Protein AF-R6G9A2-F1 (afdb_monomer)

Structure (mmCIF, N/CA/C/O backbone):
data_AF-R6G9A2-F1
#
_entry.id   AF-R6G9A2-F1
#
loop_
_atom_site.group_PDB
_atom_site.id
_atom_site.type_symbol
_atom_site.label_atom_id
_atom_site.label_alt_id
_atom_site.label_comp_id
_atom_site.label_asym_id
_atom_site.label_entity_id
_atom_site.label_seq_id
_atom_site.pdbx_PDB_ins_code
_atom_site.Cartn_x
_atom_site.Cartn_y
_atom_site.Cartn_z
_atom_site.occupancy
_atom_site.B_iso_or_equiv
_atom_site.auth_seq_id
_atom_site.auth_comp_id
_atom_site.auth_asym_id
_atom_site.auth_atom_id
_atom_site.pdbx_PDB_model_num
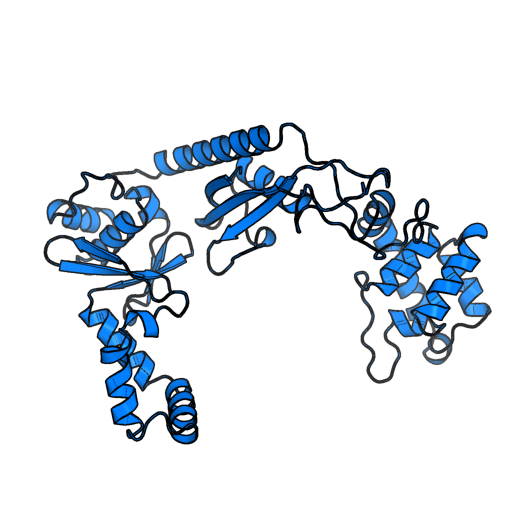ATOM 1 N N . MET A 1 1 ? -12.599 -18.468 -9.950 1.00 76.88 1 MET A N 1
ATOM 2 C CA . MET A 1 1 ? -11.744 -17.668 -9.055 1.00 76.88 1 MET A CA 1
ATOM 3 C C . MET A 1 1 ? -11.553 -16.360 -9.783 1.00 76.88 1 MET A C 1
ATOM 5 O O . MET A 1 1 ? -10.984 -16.392 -10.866 1.00 76.88 1 MET A O 1
ATOM 9 N N . TYR A 1 2 ? -12.174 -15.291 -9.295 1.00 92.31 2 TYR A N 1
ATOM 10 C CA . TYR A 1 2 ? -12.118 -13.984 -9.946 1.00 92.31 2 TYR A CA 1
ATOM 11 C C . TYR A 1 2 ? -10.803 -13.299 -9.569 1.00 92.31 2 TYR A C 1
ATOM 13 O O . TYR A 1 2 ? -10.439 -13.287 -8.389 1.00 92.31 2 TYR A O 1
ATOM 21 N N . LYS A 1 3 ? -10.102 -12.778 -10.575 1.00 95.94 3 LYS A N 1
ATOM 22 C CA . LYS A 1 3 ? -8.897 -11.960 -10.439 1.00 95.94 3 LYS A CA 1
ATOM 23 C C . LYS A 1 3 ? -8.962 -10.841 -11.468 1.00 95.94 3 LYS A C 1
ATOM 25 O O . LYS A 1 3 ? -9.241 -11.123 -12.632 1.00 95.94 3 LYS A O 1
ATOM 30 N N . ARG A 1 4 ? -8.675 -9.613 -11.051 1.00 96.94 4 ARG A N 1
ATOM 31 C CA . ARG A 1 4 ? -8.550 -8.458 -11.947 1.00 96.94 4 ARG A CA 1
ATOM 32 C C . ARG A 1 4 ? -7.370 -7.619 -11.488 1.00 96.94 4 ARG A C 1
ATOM 34 O O . ARG A 1 4 ? -7.177 -7.425 -10.291 1.00 96.94 4 ARG A O 1
ATOM 41 N N . THR A 1 5 ? -6.596 -7.139 -12.445 1.00 97.00 5 THR A N 1
ATOM 42 C CA . THR A 1 5 ? -5.452 -6.262 -12.207 1.00 97.00 5 THR A CA 1
ATOM 43 C C . THR A 1 5 ? -5.699 -4.963 -12.946 1.00 97.00 5 THR A C 1
ATOM 45 O O . THR A 1 5 ? -6.211 -4.990 -14.067 1.00 97.00 5 THR A O 1
ATOM 48 N N . VAL A 1 6 ? -5.335 -3.850 -12.320 1.00 97.25 6 VAL A N 1
ATOM 49 C CA . VAL A 1 6 ? -5.319 -2.527 -12.939 1.00 97.25 6 VAL A CA 1
ATOM 50 C C . VAL A 1 6 ? -3.974 -1.869 -12.670 1.00 97.25 6 VAL A C 1
ATOM 52 O O . VAL A 1 6 ? -3.397 -2.030 -11.593 1.00 97.25 6 VAL A O 1
ATOM 55 N N . ILE A 1 7 ? -3.464 -1.161 -13.670 1.00 94.25 7 ILE A N 1
ATOM 56 C CA . ILE A 1 7 ? -2.195 -0.440 -13.604 1.00 94.25 7 ILE A CA 1
ATOM 57 C C . ILE A 1 7 ? -2.498 1.029 -13.865 1.00 94.25 7 ILE A C 1
ATOM 59 O O . ILE A 1 7 ? -3.225 1.338 -14.807 1.00 94.25 7 ILE A O 1
ATOM 63 N N . PHE A 1 8 ? -1.965 1.926 -13.041 1.00 94.25 8 PHE A N 1
ATOM 64 C CA . PHE A 1 8 ? -2.162 3.363 -13.220 1.00 94.25 8 PHE A CA 1
ATOM 65 C C . PHE A 1 8 ? -1.012 4.191 -12.653 1.00 94.25 8 PHE A C 1
ATOM 67 O O . PHE A 1 8 ? -0.215 3.697 -11.854 1.00 94.25 8 PHE A O 1
ATOM 74 N N . ARG A 1 9 ? -0.949 5.463 -13.061 1.00 93.06 9 ARG A N 1
ATOM 75 C CA . ARG A 1 9 ? -0.041 6.470 -12.503 1.00 93.06 9 ARG A CA 1
ATOM 76 C C . ARG A 1 9 ? -0.814 7.410 -11.595 1.00 93.06 9 ARG A C 1
ATOM 78 O O . ARG A 1 9 ? -1.856 7.960 -11.979 1.00 93.06 9 ARG A O 1
ATOM 85 N N . ASP A 1 10 ? -0.312 7.576 -10.383 1.00 94.25 10 ASP A N 1
ATOM 86 C CA . ASP A 1 10 ? -0.888 8.503 -9.418 1.00 94.25 10 ASP A CA 1
ATOM 87 C C . ASP A 1 10 ? -0.443 9.955 -9.689 1.00 94.25 10 ASP A C 1
ATOM 89 O O . ASP A 1 10 ? 0.146 10.268 -10.726 1.00 94.25 10 ASP A O 1
ATOM 93 N N . THR A 1 11 ? -0.765 10.880 -8.785 1.00 94.31 11 THR A N 1
ATOM 94 C CA . THR A 1 11 ? -0.442 12.309 -8.958 1.00 94.31 11 THR A CA 1
ATOM 95 C C . THR A 1 11 ? 1.062 12.587 -8.904 1.00 94.31 11 THR A C 1
ATOM 97 O O . THR A 1 11 ? 1.514 13.592 -9.444 1.00 94.31 11 THR A O 1
ATOM 100 N N . THR A 1 12 ? 1.845 11.715 -8.264 1.00 90.31 12 THR A N 1
ATOM 101 C CA . THR A 1 12 ? 3.311 11.802 -8.222 1.00 90.31 12 THR A CA 1
ATOM 102 C C . THR A 1 12 ? 3.971 11.049 -9.374 1.00 90.31 12 THR A C 1
ATOM 104 O O . THR A 1 12 ? 5.188 10.896 -9.386 1.00 90.31 12 THR A O 1
ATOM 107 N N . HIS A 1 13 ? 3.175 10.607 -10.353 1.00 87.19 13 HIS A N 1
ATOM 108 C CA . HIS A 1 13 ? 3.594 9.766 -11.468 1.00 87.19 13 HIS A CA 1
ATOM 109 C C . HIS A 1 13 ? 4.166 8.413 -11.022 1.00 87.19 13 HIS A C 1
ATOM 111 O O . HIS A 1 13 ? 4.840 7.738 -11.796 1.00 87.19 13 HIS A O 1
ATOM 117 N N . THR A 1 14 ? 3.881 7.976 -9.793 1.00 89.75 14 THR A N 1
ATOM 118 C CA . THR A 1 14 ? 4.262 6.644 -9.331 1.00 89.75 14 THR A CA 1
ATOM 119 C C . THR A 1 14 ? 3.357 5.618 -9.995 1.00 89.75 14 THR A C 1
ATOM 121 O O . THR A 1 14 ? 2.131 5.766 -10.003 1.00 89.75 14 THR A O 1
ATOM 124 N N . ARG A 1 15 ? 3.955 4.571 -10.570 1.00 90.00 15 ARG A N 1
ATOM 125 C CA . ARG A 1 15 ? 3.211 3.461 -11.166 1.00 90.00 15 ARG A CA 1
ATOM 126 C C . ARG A 1 15 ? 2.752 2.515 -10.070 1.00 90.00 15 ARG A C 1
ATOM 128 O O . ARG A 1 15 ? 3.566 1.980 -9.325 1.00 90.00 15 ARG A O 1
ATOM 135 N N . TRP A 1 16 ? 1.455 2.246 -10.059 1.00 93.69 16 TRP A N 1
ATOM 136 C CA . TRP A 1 16 ? 0.824 1.298 -9.158 1.00 93.69 16 TRP A CA 1
ATOM 137 C C . TRP A 1 16 ? 0.236 0.134 -9.944 1.00 93.69 16 TRP A C 1
ATOM 139 O O . TRP A 1 16 ? -0.499 0.335 -10.910 1.00 93.69 16 TRP A O 1
ATOM 149 N N . VAL A 1 17 ? 0.536 -1.087 -9.508 1.00 94.44 17 VAL A N 1
ATOM 150 C CA . VAL A 1 17 ? -0.143 -2.316 -9.922 1.00 94.44 17 VAL A CA 1
ATOM 151 C C . VAL A 1 17 ? -1.058 -2.726 -8.783 1.00 94.44 17 VAL A C 1
ATOM 153 O O . VAL A 1 17 ? -0.578 -3.041 -7.699 1.00 94.44 17 VAL A O 1
ATOM 156 N N . VAL A 1 18 ? -2.370 -2.735 -9.007 1.00 96.50 18 VAL A N 1
ATOM 157 C CA . VAL A 1 18 ? -3.355 -3.147 -8.001 1.00 96.50 18 VAL A CA 1
ATOM 158 C C . VAL A 1 18 ? -4.052 -4.417 -8.461 1.00 96.50 18 VAL A C 1
ATOM 160 O O . VAL A 1 18 ? -4.597 -4.486 -9.561 1.00 96.50 18 VAL A O 1
ATOM 163 N N . ASN A 1 19 ? -4.040 -5.425 -7.597 1.00 96.25 19 ASN A N 1
ATOM 164 C CA . ASN A 1 19 ? -4.623 -6.737 -7.821 1.00 96.25 19 ASN A CA 1
ATOM 165 C C . ASN A 1 19 ? -5.834 -6.937 -6.910 1.00 96.25 19 ASN A C 1
ATOM 167 O O . ASN A 1 19 ? -5.726 -6.831 -5.688 1.00 96.25 19 ASN A O 1
ATOM 171 N N . PHE A 1 20 ? -6.962 -7.292 -7.516 1.00 95.56 20 PHE A N 1
ATOM 172 C CA . PHE A 1 20 ? -8.183 -7.729 -6.857 1.00 95.56 20 PHE A CA 1
ATOM 173 C C . PHE A 1 20 ? -8.318 -9.244 -6.985 1.00 95.56 20 PHE A C 1
ATOM 175 O O . PHE A 1 20 ? -8.172 -9.805 -8.073 1.00 95.56 20 PHE A O 1
ATOM 182 N N . GLU A 1 21 ? -8.662 -9.913 -5.890 1.00 94.44 21 GLU A N 1
ATOM 183 C CA . GLU A 1 21 ? -8.940 -11.345 -5.866 1.00 94.44 21 GLU A CA 1
ATOM 184 C C . GLU A 1 21 ? -10.167 -11.634 -4.998 1.00 94.44 21 GLU A C 1
ATOM 186 O O . GLU A 1 21 ? -10.218 -11.242 -3.832 1.00 94.44 21 GLU A O 1
ATOM 191 N N . LEU A 1 22 ? -11.138 -12.378 -5.540 1.00 91.94 22 LEU A N 1
ATOM 192 C CA . LEU A 1 22 ? -12.206 -12.967 -4.729 1.00 91.94 22 LEU A CA 1
ATOM 193 C C . LEU A 1 22 ? -11.827 -14.394 -4.345 1.00 91.94 22 LEU A C 1
ATOM 195 O O . LEU A 1 22 ? -11.817 -15.316 -5.174 1.00 91.94 22 LEU A O 1
ATOM 199 N N . ARG A 1 23 ? -11.529 -14.575 -3.060 1.00 88.06 23 ARG A N 1
ATOM 200 C CA . ARG A 1 23 ? -11.135 -15.860 -2.481 1.00 88.06 23 ARG A CA 1
ATOM 201 C C . ARG A 1 23 ? -12.352 -16.588 -1.956 1.00 88.06 23 ARG A C 1
ATOM 203 O O . ARG A 1 23 ? -13.251 -15.979 -1.393 1.0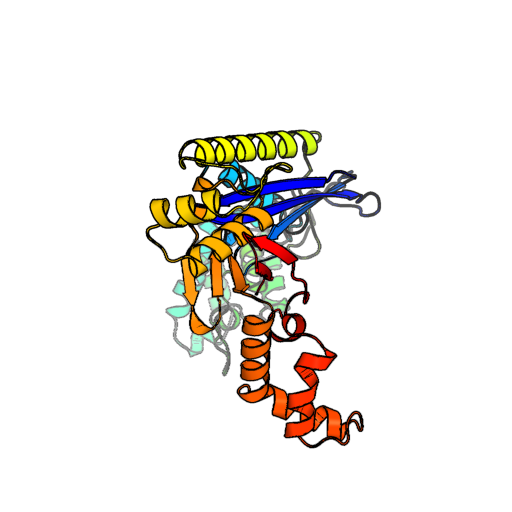0 88.06 23 ARG A O 1
ATOM 210 N N . ASN A 1 24 ? -12.391 -17.902 -2.147 1.00 84.56 24 ASN A N 1
ATOM 211 C CA . ASN A 1 24 ? -13.469 -18.721 -1.608 1.00 84.56 24 ASN A CA 1
ATOM 212 C C . ASN A 1 24 ? -13.364 -18.776 -0.076 1.00 84.56 24 ASN A C 1
ATOM 214 O O . ASN A 1 24 ? -12.348 -19.231 0.442 1.00 84.56 24 ASN A O 1
ATOM 218 N N . ASN A 1 25 ? -14.434 -18.379 0.612 1.00 80.19 25 ASN A N 1
ATOM 219 C CA . ASN A 1 25 ? -14.521 -18.366 2.068 1.00 80.19 25 ASN A CA 1
ATOM 220 C C . ASN A 1 25 ? -15.613 -19.293 2.629 1.00 80.19 25 ASN A C 1
ATOM 222 O O . ASN A 1 25 ? -16.040 -19.157 3.770 1.00 80.19 25 ASN A O 1
ATOM 226 N N . SER A 1 26 ? -16.054 -20.281 1.843 1.00 67.56 26 SER A N 1
ATOM 227 C CA . SER A 1 26 ? -17.184 -21.172 2.179 1.00 67.56 26 SER A CA 1
ATOM 228 C C . SER A 1 26 ? -17.043 -21.954 3.500 1.00 67.56 26 SER A C 1
ATOM 230 O O . SER A 1 26 ? -17.990 -22.624 3.904 1.00 67.56 26 SER A O 1
ATOM 232 N N . LEU A 1 27 ? -15.868 -21.944 4.138 1.00 66.94 27 LEU A N 1
ATOM 233 C CA . LEU A 1 27 ? -15.578 -22.686 5.368 1.00 66.94 27 LEU A CA 1
ATOM 234 C C . LEU A 1 27 ? -15.612 -21.817 6.635 1.00 66.94 27 LEU A C 1
ATOM 236 O O . LEU A 1 27 ? -15.633 -22.379 7.729 1.00 66.94 27 LEU A O 1
ATOM 240 N N . ASN A 1 28 ? -15.643 -20.486 6.514 1.00 74.31 28 ASN A N 1
ATOM 241 C CA . ASN A 1 28 ? -15.654 -19.584 7.661 1.00 74.31 28 ASN A CA 1
ATOM 242 C C . ASN A 1 28 ? -17.033 -18.952 7.840 1.00 74.31 28 ASN A C 1
ATOM 244 O O . ASN A 1 28 ? -17.543 -18.251 6.969 1.00 74.31 28 ASN A O 1
ATOM 248 N N . ILE A 1 29 ? -17.626 -19.170 9.013 1.00 79.62 29 ILE A N 1
ATOM 249 C CA . ILE A 1 29 ? -18.847 -18.470 9.408 1.00 79.62 29 ILE A CA 1
ATOM 250 C C . ILE A 1 29 ? -18.452 -17.050 9.812 1.00 79.62 29 ILE A C 1
ATOM 252 O O . ILE A 1 29 ? -17.914 -16.824 10.898 1.00 79.62 29 ILE A O 1
ATOM 256 N N . GLN A 1 30 ? -18.721 -16.090 8.935 1.00 86.88 30 GLN A N 1
ATOM 257 C CA . GLN A 1 30 ? -18.560 -14.672 9.231 1.00 86.88 30 GLN A CA 1
ATOM 258 C C . GLN A 1 30 ? -19.806 -14.130 9.936 1.00 86.88 30 GLN A C 1
ATOM 260 O O . GLN A 1 30 ? -20.915 -14.626 9.743 1.00 86.88 30 GLN A O 1
ATOM 265 N N . ARG A 1 31 ? -19.641 -13.088 10.754 1.00 91.00 31 ARG A N 1
ATOM 266 C CA . ARG A 1 31 ? -20.758 -12.373 11.388 1.00 91.00 31 ARG A CA 1
ATOM 267 C C . ARG A 1 31 ? -20.800 -10.928 10.930 1.00 91.00 31 ARG A C 1
ATOM 269 O O . ARG A 1 31 ? -19.771 -10.258 10.914 1.00 91.00 31 ARG A O 1
ATOM 276 N N . SER A 1 32 ? -22.001 -10.453 10.626 1.00 91.38 32 SER A N 1
ATOM 277 C CA . SER A 1 32 ? -22.254 -9.078 10.216 1.00 91.38 32 SER A CA 1
ATOM 278 C C . SER A 1 32 ? -21.903 -8.108 11.334 1.00 91.38 32 SER A C 1
ATOM 280 O O . SER A 1 32 ? -22.404 -8.235 12.454 1.00 91.38 32 SER A O 1
ATOM 282 N N . ARG A 1 33 ? -21.131 -7.067 11.031 1.00 92.75 33 ARG A N 1
ATOM 283 C CA . ARG A 1 33 ? -20.926 -5.961 11.975 1.00 92.75 33 ARG A CA 1
ATOM 284 C C . ARG A 1 33 ? -22.173 -5.102 12.184 1.00 92.75 33 ARG A C 1
ATOM 286 O O . ARG A 1 33 ? -22.313 -4.448 13.222 1.00 92.75 33 ARG A O 1
ATOM 293 N N . ALA A 1 34 ? -23.089 -5.111 11.217 1.00 92.25 34 ALA A N 1
ATOM 294 C CA . ALA A 1 34 ? -24.334 -4.359 11.273 1.00 92.25 34 ALA A CA 1
ATOM 295 C C . ALA A 1 34 ? -25.393 -5.091 12.104 1.00 92.25 34 ALA A C 1
ATOM 297 O O . ALA A 1 34 ? -26.042 -4.465 12.943 1.00 92.25 34 ALA A O 1
ATOM 298 N N . THR A 1 35 ? -25.552 -6.408 11.933 1.00 92.69 35 THR A N 1
ATOM 299 C CA . THR A 1 35 ? -26.668 -7.175 12.527 1.00 92.69 35 THR A CA 1
ATOM 300 C C . THR A 1 35 ? -26.254 -8.242 13.542 1.00 92.69 35 THR A C 1
ATOM 302 O O . THR A 1 35 ? -27.121 -8.729 14.264 1.00 92.69 35 THR A O 1
ATOM 305 N N . LEU A 1 36 ? -24.964 -8.596 13.623 1.00 92.44 36 LEU A N 1
ATOM 306 C CA . LEU A 1 36 ? -24.416 -9.762 14.342 1.00 92.44 36 LEU A CA 1
ATOM 307 C C . LEU A 1 36 ? -24.930 -11.126 13.852 1.00 92.44 36 LEU A C 1
ATOM 309 O O . LEU A 1 36 ? -24.598 -12.154 14.447 1.00 92.44 36 LEU A O 1
ATOM 313 N N . GLN A 1 37 ? -25.716 -11.151 12.774 1.00 92.00 37 GLN A N 1
ATOM 314 C CA . GLN A 1 37 ? -26.178 -12.384 12.144 1.00 92.00 37 GLN A CA 1
ATOM 315 C C . GLN A 1 37 ? -25.061 -13.011 11.311 1.00 92.00 37 GLN A C 1
ATOM 317 O O . GLN A 1 37 ? -24.127 -12.326 10.888 1.00 92.00 37 GLN A O 1
ATOM 322 N N . GLU A 1 38 ? -25.151 -14.321 11.100 1.00 90.12 38 GLU A N 1
ATOM 323 C CA . GLU A 1 38 ? -24.221 -15.038 10.232 1.00 90.12 38 GLU A CA 1
ATOM 324 C C . GLU A 1 38 ? -24.359 -14.540 8.792 1.00 90.12 38 GLU A C 1
ATOM 326 O O . GLU A 1 38 ? -25.465 -14.429 8.261 1.00 90.12 38 GLU A O 1
ATOM 331 N N . LEU A 1 39 ? -23.223 -14.237 8.173 1.00 85.75 39 LEU A N 1
ATOM 332 C CA . LEU A 1 39 ? -23.142 -13.904 6.763 1.00 85.75 39 LEU A CA 1
ATOM 333 C C . LEU A 1 39 ? -22.905 -15.177 5.968 1.00 85.75 39 LEU A C 1
ATOM 335 O O . LEU A 1 39 ? -22.034 -15.978 6.300 1.00 85.75 39 LEU A O 1
ATOM 339 N N . ASN A 1 40 ? -23.632 -15.320 4.865 1.00 75.00 40 ASN A N 1
ATOM 340 C CA . ASN A 1 40 ? -23.378 -16.367 3.882 1.00 75.00 40 ASN A CA 1
ATOM 341 C C . ASN A 1 40 ? -22.469 -15.840 2.759 1.00 75.00 40 ASN A C 1
ATOM 343 O O . ASN A 1 40 ? -22.758 -15.993 1.570 1.00 75.00 40 ASN A O 1
ATOM 347 N N . ASN A 1 41 ? -21.393 -15.152 3.146 1.00 74.00 41 ASN A N 1
ATOM 348 C CA . ASN A 1 41 ? -20.400 -14.651 2.210 1.00 74.00 41 ASN A CA 1
ATOM 349 C C . ASN A 1 41 ? -19.614 -15.844 1.662 1.00 74.00 41 ASN A C 1
ATOM 351 O O . ASN A 1 41 ? -18.744 -16.408 2.321 1.00 74.00 41 ASN A O 1
ATOM 355 N N . LYS A 1 42 ? -19.914 -16.232 0.423 1.00 77.44 42 LYS A N 1
ATOM 356 C CA . LYS A 1 42 ? -19.165 -17.288 -0.269 1.00 77.44 42 LYS A CA 1
ATOM 357 C C . LYS A 1 42 ? -17.724 -16.867 -0.575 1.00 77.44 42 LYS A C 1
ATOM 359 O O . LYS A 1 42 ? -16.863 -17.728 -0.769 1.00 77.44 42 LYS A O 1
ATOM 364 N N . TYR A 1 43 ? -17.472 -15.562 -0.629 1.00 85.56 43 TYR A N 1
ATOM 365 C CA . TYR A 1 43 ? -16.191 -14.995 -1.012 1.00 85.56 43 TYR A CA 1
ATOM 366 C C . TYR A 1 43 ? -15.708 -13.942 -0.016 1.00 85.56 43 TYR A C 1
ATOM 368 O O . TYR A 1 43 ? -16.503 -13.376 0.725 1.00 85.56 43 TYR A O 1
ATOM 376 N N . GLU A 1 44 ? -14.407 -13.680 -0.036 1.00 88.25 44 GLU A N 1
ATOM 377 C CA . GLU A 1 44 ? -13.753 -12.524 0.576 1.00 88.25 44 GLU A CA 1
ATOM 378 C C . GLU A 1 44 ? -13.008 -11.756 -0.516 1.00 88.25 44 GLU A C 1
ATOM 380 O O . GLU A 1 44 ? -12.384 -12.374 -1.385 1.00 88.25 44 GLU A O 1
ATOM 385 N N . LEU A 1 45 ? -13.071 -10.424 -0.474 1.00 90.75 45 LEU A N 1
ATOM 386 C CA . LEU A 1 45 ? -12.289 -9.571 -1.361 1.00 90.75 45 LEU A CA 1
ATOM 387 C C . LEU A 1 45 ? -10.916 -9.316 -0.747 1.00 90.75 45 LEU A C 1
ATOM 389 O O . LEU A 1 45 ? -10.813 -8.793 0.359 1.00 90.75 45 LEU A O 1
ATOM 393 N N . SER A 1 46 ? -9.875 -9.661 -1.495 1.00 91.38 46 SER A N 1
ATOM 394 C CA . SER A 1 46 ? -8.494 -9.308 -1.201 1.00 91.38 46 SER A CA 1
ATOM 395 C C . SER A 1 46 ? -8.020 -8.301 -2.239 1.00 91.38 46 SER A C 1
ATOM 397 O O . SER A 1 46 ? -8.171 -8.531 -3.440 1.00 91.38 46 SER A O 1
ATOM 399 N N . VAL A 1 47 ? -7.470 -7.184 -1.770 1.00 93.69 47 VAL A N 1
ATOM 400 C CA . VAL A 1 47 ? -6.857 -6.163 -2.621 1.00 93.69 47 VAL A CA 1
ATOM 401 C C . VAL A 1 47 ? -5.424 -5.972 -2.159 1.00 93.69 47 VAL A C 1
ATOM 403 O O . VAL A 1 47 ? -5.173 -5.830 -0.961 1.00 93.69 47 VAL A O 1
ATOM 406 N N . THR A 1 48 ? -4.484 -6.009 -3.091 1.00 93.88 48 THR A N 1
ATOM 407 C CA . THR A 1 48 ? -3.058 -5.772 -2.839 1.00 93.88 48 THR A CA 1
ATOM 408 C C . THR A 1 48 ? -2.511 -4.873 -3.924 1.00 93.88 48 THR A C 1
ATOM 410 O O . THR A 1 48 ? -2.943 -4.994 -5.069 1.00 93.88 48 THR A O 1
ATOM 413 N N . GLY A 1 49 ? -1.529 -4.046 -3.602 1.00 93.69 49 GLY A N 1
ATOM 414 C CA . GLY A 1 49 ? -0.846 -3.247 -4.603 1.00 93.69 49 GLY A CA 1
ATOM 415 C C . GLY A 1 49 ? 0.655 -3.243 -4.431 1.00 93.69 49 GLY A C 1
ATOM 416 O O . GLY A 1 49 ? 1.190 -3.718 -3.430 1.00 93.69 49 GLY A O 1
ATOM 417 N N . GLU A 1 50 ? 1.304 -2.721 -5.454 1.00 91.56 50 GLU A N 1
ATOM 418 C CA . GLU A 1 50 ? 2.745 -2.583 -5.553 1.00 91.56 50 GLU A CA 1
ATOM 419 C C . GLU A 1 50 ? 3.054 -1.339 -6.383 1.00 91.56 50 GLU A C 1
ATOM 421 O O . GLU A 1 50 ? 2.434 -1.125 -7.428 1.00 91.56 50 GLU A O 1
ATOM 426 N N . GLY A 1 51 ? 3.965 -0.504 -5.899 1.00 87.12 51 GLY A N 1
ATOM 427 C CA . GLY A 1 51 ? 4.373 0.721 -6.575 1.00 87.12 51 GLY A CA 1
ATOM 428 C C . GLY A 1 51 ? 5.409 1.495 -5.768 1.00 87.12 51 GLY A C 1
ATOM 429 O O . GLY A 1 51 ? 5.384 1.494 -4.533 1.00 87.12 51 GLY A O 1
ATOM 430 N N . GLY A 1 52 ? 6.348 2.129 -6.473 1.00 79.75 52 GLY A N 1
ATOM 431 C CA . GLY A 1 52 ? 7.536 2.719 -5.853 1.00 79.75 52 GLY A CA 1
ATOM 432 C C . GLY A 1 52 ? 8.287 1.688 -5.004 1.00 79.75 52 GLY A C 1
ATOM 433 O O . GLY A 1 52 ? 8.573 0.595 -5.479 1.00 79.75 52 GLY A O 1
ATOM 434 N N . CYS A 1 53 ? 8.533 2.008 -3.730 1.00 75.38 53 CYS A N 1
ATOM 435 C CA . CYS A 1 53 ? 9.147 1.100 -2.746 1.00 75.38 53 CYS A CA 1
ATOM 436 C C . CYS A 1 53 ? 8.121 0.446 -1.790 1.00 75.38 53 CYS A C 1
ATOM 438 O O . CYS A 1 53 ? 8.480 0.042 -0.685 1.00 75.38 53 CYS A O 1
ATOM 440 N N . SER A 1 54 ? 6.828 0.420 -2.139 1.00 83.88 54 SER A N 1
ATOM 441 C CA . SER A 1 54 ? 5.752 -0.090 -1.273 1.00 83.88 54 SER A CA 1
ATOM 442 C C . SER A 1 54 ? 5.019 -1.271 -1.902 1.00 83.88 54 SER A C 1
ATOM 444 O O . SER A 1 54 ? 4.709 -1.264 -3.091 1.00 83.88 54 SER A O 1
ATOM 446 N N . CYS A 1 55 ? 4.671 -2.269 -1.086 1.00 87.38 55 CYS A N 1
ATOM 447 C CA . CYS A 1 55 ? 3.927 -3.446 -1.529 1.00 87.38 55 CYS A CA 1
ATOM 448 C C . CYS A 1 55 ? 2.908 -3.933 -0.483 1.00 87.38 55 CYS A C 1
ATOM 450 O O . CYS A 1 55 ? 2.959 -3.590 0.701 1.00 87.38 55 CYS A O 1
ATOM 452 N N . GLY A 1 56 ? 1.946 -4.745 -0.923 1.00 88.56 56 GLY A N 1
ATOM 453 C CA . GLY A 1 56 ? 0.926 -5.339 -0.064 1.00 88.56 56 GLY A CA 1
ATOM 454 C C . GLY A 1 56 ? -0.247 -4.393 0.181 1.00 88.56 56 GLY A C 1
ATOM 455 O O . GLY A 1 56 ? -1.014 -4.115 -0.736 1.00 88.56 56 GLY A O 1
ATOM 456 N N . GLN A 1 57 ? -0.441 -3.952 1.426 1.00 87.00 57 GLN A N 1
ATOM 457 C CA . GLN A 1 57 ? -1.542 -3.060 1.820 1.00 87.00 57 GLN A CA 1
ATOM 458 C C . GLN A 1 57 ? -1.108 -1.589 1.796 1.00 87.00 57 GLN A C 1
ATOM 460 O O . GLN A 1 57 ? -1.133 -0.900 2.809 1.00 87.00 57 GLN A O 1
ATOM 465 N N . CYS A 1 58 ? -0.682 -1.118 0.630 1.00 90.62 58 CYS A N 1
ATOM 466 C CA . CYS A 1 58 ? -0.024 0.176 0.454 1.00 90.62 58 CYS A CA 1
ATOM 467 C C . CYS A 1 58 ? -0.960 1.312 -0.001 1.00 90.62 58 CYS A C 1
ATOM 469 O O . CYS A 1 58 ? -0.482 2.328 -0.494 1.00 90.62 58 CYS A O 1
ATOM 471 N N . TYR A 1 59 ? -2.281 1.161 0.144 1.00 91.25 59 TYR A N 1
ATOM 472 C CA . TYR A 1 59 ? -3.262 2.126 -0.375 1.00 91.25 59 TYR A CA 1
ATOM 473 C C . TYR A 1 59 ? -3.107 3.544 0.209 1.00 91.25 59 TYR A C 1
ATOM 475 O O . TYR A 1 59 ? -3.450 4.514 -0.458 1.00 91.25 59 TYR A O 1
ATOM 483 N N . GLU A 1 60 ? -2.556 3.677 1.421 1.00 91.81 60 GLU A N 1
ATOM 484 C CA . GLU A 1 60 ? -2.291 4.969 2.077 1.00 91.81 60 GLU A CA 1
ATOM 485 C C . GLU A 1 60 ? -1.180 5.786 1.395 1.00 91.81 60 GLU A C 1
ATOM 487 O O . GLU A 1 60 ? -1.112 7.001 1.581 1.00 91.81 60 GLU A O 1
ATOM 492 N N . TYR A 1 61 ? -0.325 5.139 0.596 1.00 92.19 61 TYR A N 1
ATOM 493 C CA . TYR A 1 61 ? 0.775 5.783 -0.130 1.00 92.19 61 TYR A CA 1
ATOM 494 C C . TYR A 1 61 ? 0.381 6.249 -1.535 1.00 92.19 61 TYR A C 1
ATOM 496 O O . TYR A 1 61 ? 1.168 6.918 -2.197 1.00 92.19 61 TYR A O 1
ATOM 504 N N . ILE A 1 62 ? -0.827 5.912 -1.995 1.00 94.50 62 ILE A N 1
ATOM 505 C CA . ILE A 1 62 ? -1.303 6.248 -3.337 1.00 94.50 62 ILE A CA 1
ATOM 506 C C . ILE A 1 62 ? -1.937 7.641 -3.313 1.00 94.50 62 ILE A C 1
ATOM 508 O O . ILE A 1 62 ? -2.915 7.871 -2.600 1.00 94.50 62 ILE A O 1
ATOM 512 N N . ALA A 1 63 ? -1.430 8.563 -4.135 1.00 95.19 63 ALA A N 1
ATOM 513 C CA . ALA A 1 63 ? -1.987 9.911 -4.274 1.00 95.19 63 ALA A CA 1
ATOM 514 C C . ALA A 1 63 ? -2.950 9.999 -5.481 1.00 95.19 63 ALA A C 1
ATOM 516 O O . ALA A 1 63 ? -2.504 10.313 -6.590 1.00 95.19 63 ALA A O 1
ATOM 517 N N . PRO A 1 64 ? -4.270 9.759 -5.325 1.00 96.75 64 PRO A N 1
ATOM 518 C CA . PRO A 1 64 ? -5.172 9.564 -6.461 1.00 96.75 64 PRO A CA 1
ATOM 519 C C . PRO A 1 64 ? -5.255 10.810 -7.352 1.00 96.75 64 PRO A C 1
ATOM 521 O O . PRO A 1 64 ? -5.615 11.896 -6.898 1.00 96.75 64 PRO A O 1
ATOM 524 N N . ARG A 1 65 ? -4.966 10.624 -8.640 1.00 95.88 65 ARG A N 1
ATOM 525 C CA . ARG A 1 65 ? -5.028 11.631 -9.706 1.00 95.88 65 ARG A CA 1
ATOM 526 C C . ARG A 1 65 ? -6.437 11.789 -10.272 1.00 95.88 65 ARG A C 1
ATOM 528 O O . ARG A 1 65 ? -6.824 12.883 -10.678 1.00 95.88 65 ARG A O 1
ATOM 535 N N . THR A 1 66 ? -7.206 10.703 -10.314 1.00 97.44 66 THR A N 1
ATOM 536 C CA . THR A 1 66 ? -8.481 10.631 -11.041 1.00 97.44 66 THR A CA 1
ATOM 537 C C . THR A 1 66 ? -9.646 10.168 -10.156 1.00 97.44 66 THR A C 1
ATOM 539 O O . THR A 1 66 ? -9.429 9.582 -9.088 1.00 97.44 66 THR A O 1
ATOM 542 N N . PRO A 1 67 ? -10.907 10.407 -10.572 1.00 97.56 67 PRO A N 1
ATOM 543 C CA . PRO A 1 67 ? -12.077 9.859 -9.889 1.00 97.56 67 PRO A CA 1
ATOM 544 C C . PRO A 1 67 ? -12.053 8.331 -9.775 1.00 97.56 67 PRO A C 1
ATOM 546 O O . PRO A 1 67 ? -12.381 7.820 -8.704 1.00 97.56 67 PRO A O 1
ATOM 549 N N . GLY A 1 68 ? -11.627 7.617 -10.827 1.00 97.94 68 GLY A N 1
ATOM 550 C CA . GLY A 1 68 ? -11.476 6.162 -10.790 1.00 97.94 68 GLY A CA 1
ATOM 551 C C . GLY A 1 68 ? -10.493 5.717 -9.708 1.00 97.94 68 GLY A C 1
ATOM 552 O O . GLY A 1 68 ? -10.834 4.901 -8.855 1.00 97.94 68 GLY A O 1
ATOM 553 N N . GLN A 1 69 ? -9.308 6.326 -9.647 1.00 97.88 69 GLN A N 1
ATOM 554 C CA . GLN A 1 69 ? -8.317 6.010 -8.612 1.00 97.88 69 GLN A CA 1
ATOM 555 C C . GLN A 1 69 ? -8.842 6.292 -7.198 1.00 97.88 69 GLN A C 1
ATOM 557 O O . GLN A 1 69 ? -8.652 5.483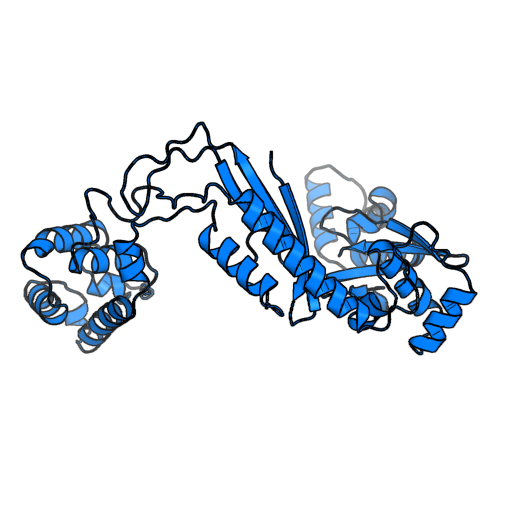 -6.294 1.00 97.88 69 GLN A O 1
ATOM 562 N N . LYS A 1 70 ? -9.564 7.400 -6.992 1.00 97.62 70 LYS A N 1
ATOM 563 C CA . LYS A 1 70 ? -10.184 7.692 -5.692 1.00 97.62 70 LYS A CA 1
ATOM 564 C C . LYS A 1 70 ? -11.210 6.625 -5.293 1.00 97.62 70 LYS A C 1
ATOM 566 O O . LYS A 1 70 ? -11.186 6.151 -4.161 1.00 97.62 70 LYS A O 1
ATOM 571 N N . GLN A 1 71 ? -12.069 6.214 -6.225 1.00 97.31 71 GLN A N 1
ATOM 572 C CA . GLN A 1 71 ? -13.052 5.156 -5.987 1.00 97.31 71 GLN A CA 1
ATOM 573 C C . GLN A 1 71 ? -12.383 3.808 -5.675 1.00 97.31 71 GLN A C 1
ATOM 575 O O . GLN A 1 71 ? -12.878 3.059 -4.831 1.00 97.31 71 GLN A O 1
ATOM 580 N N . LEU A 1 72 ? -11.247 3.507 -6.310 1.00 97.19 72 LEU A N 1
ATOM 581 C CA . LEU A 1 72 ? -10.438 2.332 -5.991 1.00 97.19 72 LEU A CA 1
ATOM 582 C C . LEU A 1 72 ? -9.964 2.351 -4.539 1.00 97.19 72 LEU A C 1
ATOM 584 O O . LEU A 1 72 ? -10.117 1.347 -3.843 1.00 97.19 72 LEU A O 1
ATOM 588 N N . LEU A 1 73 ? -9.439 3.483 -4.066 1.00 96.31 73 LEU A N 1
ATOM 589 C CA . LEU A 1 73 ? -8.977 3.618 -2.683 1.00 96.31 73 LEU A CA 1
ATOM 590 C C . LEU A 1 73 ? -10.134 3.520 -1.683 1.00 96.31 73 LEU A C 1
ATOM 592 O O . LEU A 1 73 ? -9.974 2.883 -0.646 1.00 96.31 73 LEU A O 1
ATOM 596 N N . ASP A 1 74 ? -11.312 4.056 -2.014 1.00 93.81 74 ASP A N 1
ATOM 597 C CA . ASP A 1 74 ? -12.512 3.923 -1.179 1.00 93.81 74 ASP A CA 1
ATOM 598 C C . ASP A 1 74 ? -12.944 2.448 -1.035 1.00 93.81 74 ASP A C 1
ATOM 600 O O . ASP A 1 74 ? -13.263 1.993 0.069 1.00 93.81 74 ASP A O 1
ATOM 604 N N . ILE A 1 75 ? -12.925 1.675 -2.132 1.00 93.19 75 ILE A N 1
ATOM 605 C CA . ILE A 1 75 ? -13.202 0.226 -2.112 1.00 93.19 75 ILE A CA 1
ATOM 606 C C . ILE A 1 75 ? -12.137 -0.514 -1.304 1.00 93.19 75 ILE A C 1
ATOM 608 O O . ILE A 1 75 ? -12.479 -1.347 -0.462 1.00 93.19 75 ILE A O 1
ATOM 612 N N . TRP A 1 76 ? -10.859 -0.221 -1.544 1.00 93.56 76 TRP A N 1
ATOM 613 C CA . TRP A 1 76 ? -9.759 -0.891 -0.859 1.00 93.56 76 TRP A CA 1
ATOM 614 C C . TRP A 1 76 ? -9.805 -0.622 0.644 1.00 93.56 76 TRP A C 1
ATOM 616 O O . TRP A 1 76 ? -9.801 -1.571 1.420 1.00 93.56 76 TRP A O 1
ATOM 626 N N . HIS A 1 77 ? -9.962 0.634 1.063 1.00 89.69 77 HIS A N 1
ATOM 627 C CA . HIS A 1 77 ? -10.114 1.003 2.468 1.00 89.69 77 HIS A CA 1
ATOM 628 C C . HIS A 1 77 ? -11.317 0.299 3.113 1.00 89.69 77 HIS A C 1
ATOM 630 O O . HIS A 1 77 ? -11.201 -0.253 4.205 1.00 89.69 77 HIS A O 1
ATOM 636 N N . LYS A 1 78 ? -12.466 0.252 2.423 1.00 87.38 78 LYS A N 1
ATOM 637 C CA . LYS A 1 78 ? -13.671 -0.413 2.939 1.00 87.38 78 LYS A CA 1
ATOM 638 C C . LYS A 1 78 ? -13.463 -1.909 3.185 1.00 87.38 78 LYS A C 1
ATOM 640 O O . LYS A 1 78 ? -13.927 -2.420 4.196 1.00 87.38 78 LYS A O 1
ATOM 645 N N . TYR A 1 79 ? -12.799 -2.605 2.265 1.00 86.88 79 TYR A N 1
ATOM 646 C CA . TYR A 1 79 ? -12.601 -4.058 2.341 1.00 86.88 79 TYR A CA 1
ATOM 647 C C . TYR A 1 79 ? -11.191 -4.452 2.801 1.00 86.88 79 TYR A C 1
ATOM 649 O O . TYR A 1 79 ? -10.784 -5.607 2.650 1.00 86.88 79 TYR A O 1
ATOM 657 N N . HIS A 1 80 ? -10.450 -3.510 3.382 1.00 83.19 80 HIS A N 1
ATOM 658 C CA . HIS A 1 80 ? -9.114 -3.730 3.914 1.00 83.19 80 HIS A CA 1
ATOM 659 C C . HIS A 1 80 ? -9.121 -4.869 4.950 1.00 83.19 80 HIS A C 1
ATOM 661 O O . HIS A 1 80 ? -10.117 -5.096 5.640 1.00 83.19 80 HIS A O 1
ATOM 667 N N . LEU A 1 81 ? -8.023 -5.633 5.014 1.00 80.62 81 LEU A N 1
ATOM 668 C CA . LEU A 1 81 ? -7.906 -6.843 5.845 1.00 80.62 81 LEU A CA 1
ATOM 669 C C . LEU A 1 81 ? -9.067 -7.834 5.644 1.00 80.62 81 LEU A C 1
ATOM 671 O O . LEU A 1 81 ? -9.615 -8.356 6.608 1.00 80.62 81 LEU A O 1
ATOM 675 N N . ASN A 1 82 ? -9.450 -8.090 4.389 1.00 81.88 82 ASN A N 1
ATOM 676 C CA . ASN A 1 82 ? -10.560 -8.982 4.028 1.00 81.88 82 ASN A CA 1
ATOM 677 C C . ASN A 1 82 ? -11.884 -8.577 4.691 1.00 81.88 82 ASN A C 1
ATOM 679 O O . ASN A 1 82 ? -12.684 -9.435 5.073 1.00 81.88 82 ASN A O 1
ATOM 683 N N . ASN A 1 83 ? -12.115 -7.266 4.810 1.00 82.25 83 ASN A N 1
ATOM 684 C CA . ASN A 1 83 ? -13.340 -6.693 5.355 1.00 82.25 83 ASN A CA 1
ATOM 685 C C . ASN A 1 83 ? -13.570 -7.012 6.846 1.00 82.25 83 ASN A C 1
ATOM 687 O O . ASN A 1 83 ? -14.710 -7.154 7.288 1.00 82.25 83 ASN A O 1
ATOM 691 N N . MET A 1 84 ? -12.493 -7.177 7.615 1.00 87.88 84 MET A N 1
ATOM 692 C CA . MET A 1 84 ? -12.549 -7.493 9.042 1.00 87.88 84 MET A CA 1
ATOM 693 C C . MET A 1 84 ? -12.572 -6.214 9.892 1.00 87.88 84 MET A C 1
ATOM 695 O O . MET A 1 84 ? -11.754 -5.318 9.711 1.00 87.88 84 MET A O 1
ATOM 699 N N . SER A 1 85 ? -13.457 -6.158 10.889 1.00 90.62 85 SER A N 1
ATOM 700 C CA . SER A 1 85 ? -13.470 -5.129 11.936 1.00 90.62 85 SER A CA 1
ATOM 701 C C . SER A 1 85 ? -13.540 -5.752 13.330 1.00 90.62 85 SER A C 1
ATOM 703 O O . SER A 1 85 ? -14.191 -6.775 13.559 1.00 90.62 85 SER A O 1
ATOM 705 N N . ALA A 1 86 ? -12.867 -5.110 14.285 1.00 93.38 86 ALA A N 1
ATOM 706 C CA . ALA A 1 86 ? -12.915 -5.473 15.697 1.00 93.38 86 ALA A CA 1
ATOM 707 C C . ALA A 1 86 ? -14.252 -5.090 16.365 1.00 93.38 86 ALA A C 1
ATOM 709 O O . ALA A 1 86 ? -14.556 -5.597 17.452 1.00 93.38 86 ALA A O 1
ATOM 710 N N . GLY A 1 87 ? -15.039 -4.207 15.739 1.00 95.25 87 GLY A N 1
ATOM 711 C CA . GLY A 1 87 ? -16.226 -3.581 16.310 1.00 95.25 87 GLY A CA 1
ATOM 712 C C . GLY A 1 87 ? -17.477 -3.664 15.437 1.00 95.25 87 GLY A C 1
ATOM 713 O O . GLY A 1 87 ? -17.456 -3.893 14.229 1.00 95.25 87 GLY A O 1
ATOM 714 N N . THR A 1 88 ? -18.624 -3.478 16.082 1.00 96.38 88 THR A N 1
ATOM 715 C CA . THR A 1 88 ? -19.902 -3.239 15.398 1.00 96.38 88 THR A CA 1
ATOM 716 C C . THR A 1 88 ? -19.899 -1.867 14.725 1.00 96.38 88 THR A C 1
ATOM 718 O O . THR A 1 88 ? -19.057 -1.021 15.021 1.00 96.38 88 THR A O 1
ATOM 721 N N . VAL A 1 89 ? -20.866 -1.610 13.838 1.00 94.81 89 VAL A N 1
ATOM 722 C CA . VAL A 1 89 ? -21.034 -0.276 13.220 1.00 94.81 89 VAL A CA 1
ATOM 723 C C . VAL A 1 89 ? -21.134 0.820 14.288 1.00 94.81 89 VAL A C 1
ATOM 725 O O . VAL A 1 89 ? -20.373 1.772 14.250 1.00 94.81 89 VAL A O 1
ATOM 728 N N . LYS A 1 90 ? -21.965 0.631 15.321 1.00 96.25 90 LYS A N 1
ATOM 729 C CA . LYS A 1 90 ? -22.139 1.627 16.394 1.00 96.25 90 LYS A CA 1
ATOM 730 C C . LYS A 1 90 ? -20.871 1.897 17.206 1.00 96.25 90 LYS A C 1
ATOM 732 O O . LYS A 1 90 ? -20.667 3.018 17.660 1.00 96.25 90 LYS A O 1
ATOM 737 N N . GLN A 1 91 ? -20.068 0.862 17.451 1.00 97.44 91 GLN A N 1
ATOM 738 C CA . GLN A 1 91 ? -18.814 1.003 18.192 1.00 97.44 91 GLN A CA 1
ATOM 739 C C . GLN A 1 91 ? -17.811 1.827 17.384 1.00 97.44 91 GLN A C 1
ATOM 741 O O . GLN A 1 91 ? -17.265 2.793 17.910 1.00 97.44 91 GLN A O 1
ATOM 746 N N . ASP A 1 92 ? -17.621 1.488 16.109 1.00 94.88 92 ASP A N 1
ATOM 747 C CA . ASP A 1 92 ? -16.687 2.206 15.240 1.00 94.88 92 ASP A CA 1
ATOM 748 C C . ASP A 1 92 ? -17.187 3.620 14.916 1.00 94.88 92 ASP A C 1
ATOM 750 O O . ASP A 1 92 ? -16.381 4.543 14.890 1.00 94.88 92 ASP A O 1
ATOM 754 N N . ASP A 1 93 ? -18.499 3.830 14.748 1.00 96.19 93 ASP A N 1
ATOM 755 C CA . ASP A 1 93 ? -19.091 5.164 14.573 1.00 96.19 93 ASP A CA 1
ATOM 756 C C . ASP A 1 93 ? -18.713 6.083 15.740 1.00 96.19 93 ASP A C 1
ATOM 758 O O . ASP A 1 93 ? -18.280 7.215 15.524 1.00 96.19 93 ASP A O 1
ATOM 762 N N . TYR A 1 94 ? -18.819 5.589 16.980 1.00 97.50 94 TYR A N 1
ATOM 763 C CA . TYR A 1 94 ? -18.379 6.337 18.154 1.00 97.50 94 TYR A CA 1
ATOM 764 C C . TYR A 1 94 ? -16.862 6.555 18.142 1.00 97.50 94 TYR A C 1
ATOM 766 O O . TYR A 1 94 ? -16.423 7.698 18.254 1.00 97.50 94 TYR A O 1
ATOM 774 N N . LEU A 1 95 ? -16.055 5.506 17.954 1.00 97.00 95 LEU A N 1
ATOM 775 C CA . LEU A 1 95 ? -14.589 5.607 17.977 1.00 97.00 95 LEU A CA 1
ATOM 776 C C . LEU A 1 95 ? -14.009 6.490 16.856 1.00 97.00 95 LEU A C 1
ATOM 778 O O . LEU A 1 95 ? -12.929 7.051 17.018 1.00 97.00 95 LEU A O 1
ATOM 782 N N . ASN A 1 96 ? -14.723 6.662 15.744 1.00 94.94 96 ASN A N 1
ATOM 783 C CA . ASN A 1 96 ? -14.329 7.553 14.650 1.00 94.94 96 ASN A CA 1
ATOM 784 C C . ASN A 1 96 ? -14.921 8.967 14.783 1.00 94.94 96 ASN A C 1
ATOM 786 O O . ASN A 1 96 ? -14.570 9.866 14.016 1.00 94.94 96 ASN A O 1
ATOM 790 N N . SER A 1 97 ? -15.813 9.188 15.750 1.00 97.00 97 SER A N 1
ATOM 791 C CA . SER A 1 97 ? -16.506 10.460 15.928 1.00 97.00 97 SER A CA 1
ATOM 792 C C . SER A 1 97 ? -15.641 11.535 16.592 1.00 97.00 97 SER A C 1
ATOM 794 O O . SER A 1 97 ? -14.702 11.275 17.350 1.00 97.00 97 SER A O 1
ATOM 796 N N . GLN A 1 98 ? -16.037 12.792 16.384 1.00 97.44 98 GLN A N 1
ATOM 797 C CA . GLN A 1 98 ? -15.508 13.911 17.162 1.00 97.44 98 GLN A CA 1
ATOM 798 C C . GLN A 1 98 ? -15.909 13.823 18.646 1.00 97.44 98 GLN A C 1
ATOM 800 O O . GLN A 1 98 ? -15.199 14.352 19.498 1.00 97.44 98 GLN A O 1
ATOM 805 N N . GLU A 1 99 ? -17.022 13.157 18.966 1.00 96.38 99 GLU A N 1
ATOM 806 C CA . GLU A 1 99 ? -17.481 12.952 20.342 1.00 96.38 99 GLU A CA 1
ATOM 807 C C . GLU A 1 99 ? -16.457 12.151 21.149 1.00 96.38 99 GLU A C 1
ATOM 809 O O . GLU A 1 99 ? -16.022 12.617 22.198 1.00 96.38 99 GLU A O 1
ATOM 814 N N . TYR A 1 100 ? -15.960 11.036 20.611 1.00 97.50 100 TYR A N 1
ATOM 815 C CA . TYR A 1 100 ? -14.917 10.248 21.267 1.00 97.50 100 TYR A CA 1
ATOM 816 C C . TYR A 1 100 ? -13.626 11.043 21.503 1.00 97.50 100 TYR A C 1
ATOM 818 O O . TYR A 1 100 ? -13.058 11.012 22.598 1.00 97.50 100 TYR A O 1
ATOM 826 N N . ARG A 1 101 ? -13.191 11.829 20.508 1.00 97.06 101 ARG A N 1
ATOM 827 C CA . ARG A 1 101 ? -12.035 12.731 20.658 1.00 97.06 101 ARG A CA 1
ATOM 828 C C . ARG A 1 101 ? -12.259 13.745 21.777 1.00 97.06 101 ARG A C 1
ATOM 830 O O . ARG A 1 101 ? -11.352 14.001 22.568 1.00 97.06 101 ARG A O 1
ATOM 837 N N . ASN A 1 102 ? -13.463 14.304 21.863 1.00 96.75 102 ASN A N 1
ATOM 838 C CA . ASN A 1 102 ? -13.823 15.260 22.903 1.00 96.75 102 ASN A CA 1
ATOM 839 C C . ASN A 1 102 ? -13.870 14.604 24.288 1.00 96.75 102 ASN A C 1
ATOM 841 O O . ASN A 1 102 ? -13.378 15.205 25.238 1.00 96.75 102 ASN A O 1
ATOM 845 N N . ASP A 1 103 ? -14.410 13.391 24.413 1.00 96.44 103 ASP A N 1
ATOM 846 C CA . ASP A 1 103 ? -14.458 12.654 25.679 1.00 96.44 103 ASP A CA 1
ATOM 847 C C . ASP A 1 103 ? -13.057 12.326 26.198 1.00 96.44 103 ASP A C 1
ATOM 849 O O . ASP A 1 103 ? -12.759 12.558 27.374 1.00 96.44 103 ASP A O 1
ATOM 853 N N . TYR A 1 104 ? -12.179 11.845 25.311 1.00 97.06 104 TYR A N 1
ATOM 854 C CA . TYR A 1 104 ? -10.778 11.584 25.630 1.00 97.06 104 TYR A CA 1
ATOM 855 C C . TYR A 1 104 ? -10.067 12.858 26.101 1.00 97.06 104 TYR A C 1
ATOM 857 O O . TYR A 1 104 ? -9.503 12.882 27.197 1.00 97.06 104 TYR A O 1
ATOM 865 N N . ASN A 1 105 ? -10.158 13.944 25.328 1.00 96.19 105 ASN A N 1
ATOM 866 C CA . ASN A 1 105 ? -9.534 15.219 25.690 1.00 96.19 105 ASN A CA 1
ATOM 867 C C . ASN A 1 105 ? -10.093 15.761 27.008 1.00 96.19 105 ASN A C 1
ATOM 869 O O . ASN A 1 105 ? -9.336 16.182 27.875 1.00 96.19 105 ASN A O 1
ATOM 873 N N . LYS A 1 106 ? -11.409 15.665 27.215 1.00 95.56 106 LYS A N 1
ATOM 874 C CA . LYS A 1 106 ? -12.062 16.090 28.453 1.00 95.56 106 LYS A CA 1
ATOM 875 C C . LYS A 1 106 ? -11.560 15.309 29.663 1.00 95.56 106 LYS A C 1
ATOM 877 O O . LYS A 1 106 ? -11.383 15.909 30.718 1.00 95.56 106 LYS A O 1
ATOM 882 N N . PHE A 1 107 ? -11.323 14.002 29.535 1.00 95.81 107 PHE A N 1
ATOM 883 C CA . PHE A 1 107 ? -10.703 13.208 30.597 1.00 95.81 107 PHE A CA 1
ATOM 884 C C . PHE A 1 107 ? -9.282 13.696 30.904 1.00 95.81 107 PHE A C 1
ATOM 886 O O . PHE A 1 107 ? -8.938 13.910 32.069 1.00 95.81 107 PHE A O 1
ATOM 893 N N . VAL A 1 108 ? -8.466 13.880 29.864 1.00 94.94 108 VAL A N 1
ATOM 894 C CA . VAL A 1 108 ? -7.069 14.309 29.995 1.00 94.94 108 VAL A CA 1
ATOM 895 C C . VAL A 1 108 ? -6.984 15.693 30.642 1.00 94.94 108 VAL A C 1
ATOM 897 O O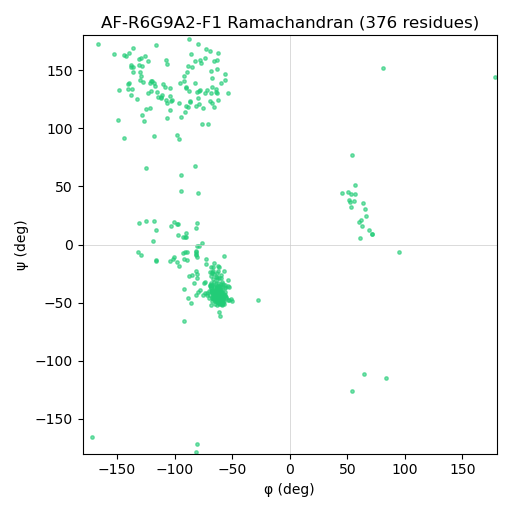 . VAL A 1 108 ? -6.310 15.846 31.663 1.00 94.94 108 VAL A O 1
ATOM 900 N N . ASP A 1 109 ? -7.724 16.669 30.115 1.00 94.50 109 ASP A N 1
ATOM 901 C CA . ASP A 1 109 ? -7.760 18.051 30.600 1.00 94.50 109 ASP A CA 1
ATOM 902 C C . ASP A 1 109 ? -8.256 18.135 32.045 1.00 94.50 109 ASP A C 1
ATOM 904 O O . ASP A 1 109 ? -7.697 18.873 32.862 1.00 94.50 109 ASP A O 1
ATOM 908 N N . LEU A 1 110 ? -9.277 17.339 32.382 1.00 94.31 110 LEU A N 1
ATOM 909 C CA . LEU A 1 110 ? -9.824 17.269 33.731 1.00 94.31 110 LEU A CA 1
ATOM 910 C C . LEU A 1 110 ? -8.754 16.858 34.739 1.00 94.31 110 LEU A C 1
ATOM 912 O O . LEU A 1 110 ? -8.598 17.523 35.760 1.00 94.31 110 LEU A O 1
ATOM 916 N N . PHE A 1 111 ? -8.023 15.773 34.471 1.00 93.94 111 PHE A N 1
ATOM 917 C CA . PHE A 1 111 ? -7.107 15.211 35.459 1.00 93.94 111 PHE A CA 1
ATOM 918 C C . PHE A 1 111 ? -5.711 15.832 35.438 1.00 93.94 111 PHE A C 1
ATOM 920 O O . PHE A 1 111 ? -5.085 15.894 36.496 1.00 93.94 111 PHE A O 1
ATOM 927 N N . ILE A 1 112 ? -5.233 16.365 34.307 1.00 91.44 112 ILE A N 1
ATOM 928 C CA . ILE A 1 112 ? -3.956 17.102 34.239 1.00 91.44 112 ILE A CA 1
ATOM 929 C C . ILE A 1 112 ? -3.950 18.325 35.162 1.00 91.44 112 ILE A C 1
ATOM 931 O O . ILE A 1 112 ? -2.904 18.641 35.732 1.00 91.44 112 ILE A O 1
ATOM 935 N N . GLY A 1 113 ? -5.099 18.984 35.341 1.00 86.62 113 GLY A N 1
ATOM 936 C CA . GLY A 1 113 ? -5.227 20.153 36.212 1.00 86.62 113 GLY A CA 1
ATOM 937 C C . GLY A 1 113 ? -5.018 19.868 37.705 1.00 86.62 113 GLY A C 1
ATOM 938 O O . GLY A 1 113 ? -4.798 20.805 38.472 1.00 86.62 113 GLY A O 1
ATOM 939 N N . TYR A 1 114 ? -5.061 18.601 38.128 1.00 91.00 114 TYR A N 1
ATOM 940 C CA . TYR A 1 114 ? -4.849 18.213 39.521 1.00 91.00 114 TYR A CA 1
ATOM 941 C C . TYR A 1 114 ? -3.370 17.963 39.847 1.00 91.00 114 TYR A C 1
ATOM 943 O O . TYR A 1 114 ? -2.546 17.581 39.005 1.00 91.00 114 TYR A O 1
ATOM 951 N N . ASP A 1 115 ? -3.022 18.143 41.122 1.00 89.31 115 ASP A N 1
ATOM 952 C CA . ASP A 1 115 ? -1.671 17.904 41.614 1.00 89.31 115 ASP A CA 1
ATOM 953 C C . ASP A 1 115 ? -1.242 16.429 41.466 1.00 89.31 115 ASP A C 1
ATOM 955 O O . ASP A 1 115 ? -2.036 15.520 41.198 1.00 89.31 115 ASP A O 1
ATOM 959 N N . LYS A 1 116 ? 0.067 16.189 41.593 1.00 84.94 116 LYS A N 1
ATOM 960 C CA . LYS A 1 116 ? 0.651 14.862 41.373 1.00 84.94 116 LYS A CA 1
ATOM 961 C C . LYS A 1 116 ? 0.131 13.826 42.370 1.00 84.94 116 LYS A C 1
ATOM 963 O O . LYS A 1 116 ? -0.063 12.687 41.966 1.00 84.94 116 LYS A O 1
ATOM 968 N N . GLU A 1 117 ? -0.088 14.186 43.635 1.00 86.62 117 GLU A N 1
ATOM 969 C CA . GLU A 1 117 ? -0.559 13.233 44.648 1.00 86.62 117 GLU A CA 1
ATOM 970 C C . GLU A 1 117 ? -2.006 12.821 44.381 1.00 86.62 117 GLU A C 1
ATOM 972 O O . GLU A 1 117 ? -2.350 11.643 44.485 1.00 86.62 117 GLU A O 1
ATOM 977 N N . HIS A 1 118 ? -2.843 13.773 43.968 1.00 88.50 118 HIS A N 1
ATOM 978 C CA . HIS A 1 118 ? -4.234 13.516 43.618 1.00 88.50 118 HIS A CA 1
ATOM 979 C C . HIS A 1 118 ? -4.378 12.541 42.442 1.00 88.50 118 HIS A C 1
ATOM 981 O O . HIS A 1 118 ? -5.225 11.649 42.476 1.00 88.50 118 HIS A O 1
ATOM 987 N N . ARG A 1 119 ? -3.514 12.659 41.427 1.00 90.31 119 ARG A N 1
ATOM 988 C CA . ARG A 1 119 ? -3.541 11.794 40.238 1.00 90.31 119 ARG A CA 1
ATOM 989 C C . ARG A 1 119 ? -3.048 10.360 40.473 1.00 90.31 119 ARG A C 1
ATOM 991 O O . ARG A 1 119 ? -3.253 9.509 39.614 1.00 90.31 119 ARG A O 1
ATOM 998 N N . GLN A 1 120 ? -2.409 10.068 41.608 1.00 91.25 120 GLN A N 1
ATOM 999 C CA . GLN A 1 120 ? -1.895 8.723 41.919 1.00 91.25 120 GLN A CA 1
ATOM 1000 C C . GLN A 1 120 ? -2.968 7.766 42.455 1.00 91.25 120 GLN A C 1
ATOM 1002 O O . GLN A 1 120 ? -2.709 6.575 42.616 1.00 91.25 120 GLN A O 1
ATOM 1007 N N . ARG A 1 121 ? -4.183 8.255 42.717 1.00 91.44 121 ARG A N 1
ATOM 1008 C CA . ARG A 1 121 ? -5.286 7.455 43.259 1.00 91.44 121 ARG A CA 1
ATOM 1009 C C . ARG A 1 121 ? -6.552 7.611 42.432 1.00 91.44 121 ARG A C 1
ATOM 1011 O O . ARG A 1 121 ? -6.776 8.649 41.820 1.00 91.44 121 ARG A O 1
ATOM 1018 N N . PHE A 1 122 ? -7.405 6.598 42.468 1.00 94.25 122 PHE A N 1
ATOM 1019 C CA . PHE A 1 122 ? -8.743 6.646 41.889 1.00 94.25 122 PHE A CA 1
ATOM 1020 C C . PHE A 1 122 ? -9.775 6.279 42.958 1.00 94.25 122 PHE A C 1
ATOM 1022 O O . PHE A 1 122 ? -10.388 5.219 42.952 1.00 94.25 122 PHE A O 1
ATOM 1029 N N . ASP A 1 123 ? -9.880 7.153 43.960 1.00 93.38 123 ASP A N 1
ATOM 1030 C CA . ASP A 1 123 ? -10.795 6.985 45.087 1.00 93.38 123 ASP A CA 1
ATOM 1031 C C . ASP A 1 123 ? -12.230 7.428 44.739 1.00 93.38 123 ASP A C 1
ATOM 1033 O O . ASP A 1 123 ? -12.521 7.864 43.624 1.00 93.38 123 ASP A O 1
ATOM 1037 N N . LYS A 1 124 ? -13.146 7.350 45.714 1.00 94.44 124 LYS A N 1
ATOM 1038 C CA . LYS A 1 124 ? -14.550 7.757 45.537 1.00 94.44 124 LYS A CA 1
ATOM 1039 C C . LYS A 1 124 ? -14.705 9.189 45.003 1.00 94.44 124 LYS A C 1
ATOM 1041 O O . LYS A 1 124 ? -15.611 9.443 44.219 1.00 94.44 124 LYS A O 1
ATOM 1046 N N . THR A 1 125 ? -13.832 10.114 45.398 1.00 93.62 125 THR A N 1
ATOM 1047 C CA . THR A 1 125 ? -13.889 11.507 44.930 1.00 93.62 125 THR A CA 1
ATOM 1048 C C . THR A 1 125 ? -13.581 11.574 43.440 1.00 93.62 125 THR A C 1
ATOM 1050 O O . THR A 1 125 ? -14.318 12.205 42.684 1.00 93.62 125 THR A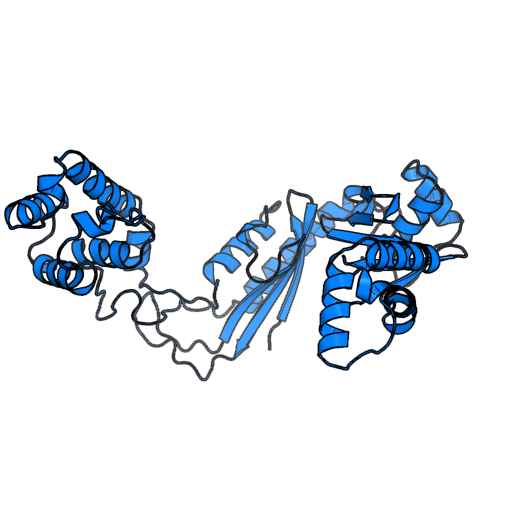 O 1
ATOM 1053 N N . ASN A 1 126 ? -12.528 10.876 43.008 1.00 94.56 126 ASN A N 1
ATOM 1054 C CA . ASN A 1 126 ? -12.119 10.839 41.603 1.00 94.56 126 ASN A CA 1
ATOM 1055 C C . ASN A 1 126 ? -13.139 10.101 40.745 1.00 94.56 126 ASN A C 1
ATOM 1057 O O . ASN A 1 126 ? -13.429 10.544 39.636 1.00 94.56 126 ASN A O 1
ATOM 1061 N N . TRP A 1 127 ? -13.745 9.045 41.289 1.00 95.88 127 TRP A N 1
ATOM 1062 C CA . TRP A 1 127 ? -14.878 8.362 40.677 1.00 95.88 127 TRP A CA 1
ATOM 1063 C C . TRP A 1 127 ? -16.069 9.305 40.449 1.00 95.88 127 TRP A C 1
ATOM 1065 O O . TRP A 1 127 ? -16.594 9.372 39.336 1.00 95.88 127 TRP A O 1
ATOM 1075 N N . ASP A 1 128 ? -16.476 10.067 41.468 1.00 94.50 128 ASP A N 1
ATOM 1076 C CA . ASP A 1 128 ? -17.617 10.987 41.379 1.00 94.50 128 ASP A CA 1
ATOM 1077 C C . ASP A 1 128 ? -17.337 12.138 40.388 1.00 94.50 128 ASP A C 1
ATOM 1079 O O . ASP A 1 128 ? -18.207 12.504 39.590 1.00 94.50 128 ASP A O 1
ATOM 1083 N N . ILE A 1 129 ? -16.109 12.678 40.388 1.00 94.00 129 ILE A N 1
ATOM 1084 C CA . ILE A 1 129 ? -15.642 13.695 39.429 1.00 94.00 129 ILE A CA 1
ATOM 1085 C C . ILE A 1 129 ? -15.673 13.147 38.000 1.00 94.00 129 ILE A C 1
ATOM 1087 O O . ILE A 1 129 ? -16.215 13.802 37.106 1.00 94.00 129 ILE A O 1
ATOM 1091 N N . PHE A 1 130 ? -15.126 11.951 37.790 1.00 95.06 130 PHE A N 1
ATOM 1092 C CA . PHE A 1 130 ? -15.088 11.262 36.503 1.00 95.06 130 PHE A CA 1
ATOM 1093 C C . PHE A 1 130 ? -16.500 11.017 35.956 1.00 95.06 130 PHE A C 1
ATOM 1095 O O . PHE A 1 130 ? -16.810 11.453 34.845 1.00 95.06 130 PHE A O 1
ATOM 1102 N N . CYS A 1 131 ? -17.390 10.431 36.766 1.00 94.44 131 CYS A N 1
ATOM 1103 C CA . CYS A 1 131 ? -18.771 10.149 36.370 1.00 94.44 131 CYS A CA 1
ATOM 1104 C C . CYS A 1 131 ? -19.541 11.416 36.004 1.00 94.44 131 CYS A C 1
ATOM 1106 O O . CYS A 1 131 ? -20.229 11.457 34.985 1.00 94.44 131 CYS A O 1
ATOM 1108 N N . LYS A 1 132 ? -19.416 12.467 36.823 1.00 94.00 132 LYS A N 1
ATOM 1109 C CA . LYS A 1 132 ? -20.108 13.737 36.586 1.00 94.00 132 LYS A CA 1
ATOM 1110 C C . LYS A 1 132 ? -19.579 14.448 35.343 1.00 94.00 132 LYS A C 1
ATOM 1112 O O . LYS A 1 132 ? -20.362 15.020 34.588 1.00 94.00 132 LYS A O 1
ATOM 1117 N N . SER A 1 133 ? -18.266 14.427 35.140 1.00 93.50 133 SER A N 1
ATOM 1118 C CA . SER A 1 133 ? -17.629 15.144 34.036 1.00 93.50 133 SER A CA 1
ATOM 1119 C C . SER A 1 133 ? -17.923 14.483 32.696 1.00 93.50 133 SER A C 1
ATOM 1121 O O . SER A 1 133 ? -18.255 15.189 31.748 1.00 93.50 133 SER A O 1
ATOM 1123 N N . LEU A 1 134 ? -17.878 13.153 32.619 1.00 94.38 134 LEU A N 1
ATOM 1124 C CA . LEU A 1 134 ? -18.176 12.403 31.393 1.00 94.38 134 LEU A CA 1
ATOM 1125 C C . LEU A 1 134 ? -19.654 12.012 31.257 1.00 94.38 134 LEU A C 1
ATOM 1127 O O . LEU A 1 134 ? -20.011 11.317 30.320 1.00 94.38 134 LEU A O 1
ATOM 1131 N N . GLN A 1 135 ? -20.514 12.484 32.167 1.00 93.94 135 GLN A N 1
ATOM 1132 C CA . GLN A 1 135 ? -21.965 12.263 32.133 1.00 93.94 135 GLN A CA 1
ATOM 1133 C C . GLN A 1 135 ? -22.348 10.776 32.018 1.00 93.94 135 GLN A C 1
ATOM 1135 O O . GLN A 1 135 ? -23.248 10.405 31.270 1.00 93.94 135 GLN A O 1
ATOM 1140 N N . ILE A 1 136 ? -21.667 9.920 32.786 1.00 94.38 136 ILE A N 1
ATOM 1141 C CA . ILE A 1 136 ? -21.867 8.467 32.736 1.00 94.38 136 ILE A CA 1
ATOM 1142 C C . ILE A 1 136 ? -23.263 8.122 33.263 1.00 94.38 136 ILE A C 1
ATOM 1144 O O . ILE A 1 136 ? -23.598 8.426 34.412 1.00 94.38 136 ILE A O 1
ATOM 1148 N N . TYR A 1 137 ? -24.069 7.456 32.436 1.00 93.25 137 TYR A N 1
ATOM 1149 C CA . TYR A 1 137 ? -25.402 7.011 32.835 1.00 93.25 137 TYR A CA 1
ATOM 1150 C C . TYR A 1 137 ? -25.326 5.913 33.910 1.00 93.25 137 TYR A C 1
ATOM 1152 O O . TYR A 1 137 ? -24.458 5.037 33.829 1.00 93.25 137 TYR A O 1
ATOM 1160 N N . PRO A 1 138 ? -26.248 5.899 34.896 1.00 94.00 138 PRO A N 1
ATOM 1161 C CA . PRO A 1 138 ? -26.247 4.909 35.975 1.00 94.00 138 PRO A CA 1
ATOM 1162 C C . PRO A 1 138 ? -26.204 3.454 35.497 1.00 94.00 138 PRO A C 1
ATOM 1164 O O . PRO A 1 138 ? -25.510 2.636 36.098 1.00 94.00 138 PRO A O 1
ATOM 1167 N N . ASP A 1 139 ? -26.878 3.154 34.387 1.00 94.81 139 ASP A N 1
ATOM 1168 C CA . ASP A 1 139 ? -26.964 1.804 33.819 1.00 94.81 139 ASP A CA 1
ATOM 1169 C C . ASP A 1 139 ? -25.612 1.281 33.302 1.00 94.81 139 ASP A C 1
ATOM 1171 O O . ASP A 1 139 ? -25.420 0.072 33.172 1.00 94.81 139 ASP A O 1
ATOM 1175 N N . TYR A 1 140 ? -24.647 2.169 33.041 1.00 95.56 140 TYR A N 1
ATOM 1176 C CA . TYR A 1 140 ? -23.331 1.817 32.497 1.00 95.56 140 TYR A CA 1
ATOM 1177 C C . TYR A 1 140 ? -22.229 1.763 33.561 1.00 95.56 140 TYR A C 1
ATOM 1179 O O . TYR A 1 140 ? -21.148 1.229 33.304 1.00 95.56 140 TYR A O 1
ATOM 1187 N N . ILE A 1 141 ? -22.504 2.246 34.780 1.00 95.50 141 ILE A N 1
ATOM 1188 C CA . ILE A 1 141 ? -21.527 2.357 35.876 1.00 95.50 141 ILE A CA 1
ATOM 1189 C C . ILE A 1 141 ? -20.808 1.032 36.155 1.00 95.50 141 ILE A C 1
ATOM 1191 O O . ILE A 1 141 ? -19.581 1.006 36.258 1.00 95.50 141 ILE A O 1
ATOM 1195 N N . GLU A 1 142 ? -21.544 -0.073 36.270 1.00 95.31 142 GLU A N 1
ATOM 1196 C CA . GLU A 1 142 ? -20.943 -1.372 36.603 1.00 95.31 142 GLU A CA 1
ATOM 1197 C C . GLU A 1 142 ? -20.059 -1.907 35.466 1.00 95.31 142 GLU A C 1
ATOM 1199 O O . GLU A 1 142 ? -19.009 -2.508 35.716 1.00 95.31 142 GLU A O 1
ATOM 1204 N N . GLY A 1 143 ? -20.425 -1.619 34.213 1.00 94.56 143 GLY A N 1
ATOM 1205 C CA . GLY A 1 143 ? -19.593 -1.914 33.049 1.00 94.56 143 GLY A CA 1
ATOM 1206 C C . GLY A 1 143 ? -18.276 -1.141 33.089 1.00 94.56 143 GLY A C 1
ATOM 1207 O O . GLY A 1 143 ? -17.206 -1.737 32.964 1.00 94.56 143 GLY A O 1
ATOM 1208 N N . VAL A 1 144 ? -18.342 0.165 33.355 1.00 97.50 144 VAL A N 1
ATOM 1209 C CA . VAL A 1 144 ? -17.166 1.042 33.452 1.00 97.50 144 VAL A CA 1
ATOM 1210 C C . VAL A 1 144 ? -16.222 0.603 34.576 1.00 97.50 144 VAL A C 1
ATOM 1212 O O . VAL A 1 144 ? -15.023 0.447 34.337 1.00 97.50 144 VAL A O 1
ATOM 1215 N N . LYS A 1 145 ? -16.745 0.315 35.777 1.00 96.75 145 LYS A N 1
ATOM 1216 C CA . LYS A 1 145 ? -15.937 -0.215 36.894 1.00 96.75 145 LYS A CA 1
ATOM 1217 C C . LYS A 1 145 ? -15.229 -1.513 36.521 1.00 96.75 145 LYS A C 1
ATOM 1219 O O . LYS A 1 145 ? -14.051 -1.680 36.821 1.00 96.75 145 LYS A O 1
ATOM 1224 N N . THR A 1 146 ? -15.932 -2.416 35.837 1.00 96.25 146 THR A N 1
ATOM 1225 C CA . THR A 1 146 ? -15.365 -3.698 35.399 1.00 96.25 146 THR A CA 1
ATOM 1226 C C . THR A 1 146 ? -14.180 -3.492 34.453 1.00 96.25 146 THR A C 1
ATOM 1228 O O . THR A 1 146 ? -13.170 -4.182 34.588 1.00 96.25 146 THR A O 1
ATOM 1231 N N . ILE A 1 147 ? -14.273 -2.541 33.516 1.00 97.19 147 ILE A N 1
ATOM 1232 C CA . ILE A 1 147 ? -13.172 -2.212 32.598 1.00 97.19 147 ILE A CA 1
ATOM 1233 C C . ILE A 1 147 ? -11.973 -1.639 33.347 1.00 97.19 147 ILE A C 1
ATOM 1235 O O . ILE A 1 147 ? -10.857 -2.119 33.154 1.00 97.19 147 ILE A O 1
ATOM 1239 N N . ILE A 1 148 ? -12.206 -0.660 34.222 1.00 97.00 148 ILE A N 1
ATOM 1240 C CA . ILE A 1 148 ? -11.155 -0.002 35.006 1.00 97.00 148 ILE A CA 1
ATOM 1241 C C . ILE A 1 148 ? -10.398 -1.016 35.866 1.00 97.00 148 ILE A C 1
ATOM 1243 O O . ILE A 1 148 ? -9.168 -1.085 35.814 1.00 97.00 148 ILE A O 1
ATOM 1247 N N . LEU A 1 149 ? -11.132 -1.861 36.590 1.00 96.12 149 LEU A N 1
ATOM 1248 C CA . LEU A 1 149 ? -10.546 -2.889 37.441 1.00 96.12 149 LEU A CA 1
ATOM 1249 C C . LEU A 1 149 ? -9.734 -3.904 36.627 1.00 96.12 149 LEU A C 1
ATOM 1251 O O . LEU A 1 149 ? -8.636 -4.285 37.024 1.00 96.12 149 LEU A O 1
ATOM 1255 N N . LYS A 1 150 ? -10.271 -4.355 35.486 1.00 95.75 150 LYS A N 1
ATOM 1256 C CA . LYS A 1 150 ? -9.673 -5.443 34.705 1.00 95.75 150 LYS A CA 1
ATOM 1257 C C . LYS A 1 150 ? -8.474 -5.007 33.864 1.00 95.75 150 LYS A C 1
ATOM 1259 O O . LYS A 1 150 ? -7.533 -5.783 33.728 1.00 95.75 150 LYS A O 1
ATOM 1264 N N . TYR A 1 151 ? -8.530 -3.823 33.261 1.00 95.06 151 TYR A N 1
ATOM 1265 C CA . TYR A 1 151 ? -7.587 -3.418 32.214 1.00 95.06 151 TYR A CA 1
ATOM 1266 C C . TYR A 1 151 ? -6.718 -2.215 32.591 1.00 95.06 151 TYR A C 1
ATOM 1268 O O . TYR A 1 151 ? -5.718 -1.968 31.927 1.00 95.06 151 TYR A O 1
ATOM 1276 N N . MET A 1 152 ? -7.062 -1.487 33.657 1.00 94.19 152 MET A N 1
ATOM 1277 C CA . MET A 1 152 ? -6.366 -0.256 34.058 1.00 94.19 152 MET A CA 1
ATOM 1278 C C . MET A 1 152 ? -5.863 -0.302 35.503 1.00 94.19 152 MET A C 1
ATOM 1280 O O . MET A 1 152 ? -5.622 0.741 36.106 1.00 94.19 152 MET A O 1
ATOM 1284 N N . SER A 1 153 ? -5.723 -1.503 36.076 1.00 91.31 153 SER A N 1
ATOM 1285 C CA . SER A 1 153 ? -5.245 -1.705 37.453 1.00 91.31 153 SER A CA 1
ATOM 1286 C C . SER A 1 153 ? -6.007 -0.861 38.483 1.00 91.31 153 SER A C 1
ATOM 1288 O O . SER A 1 153 ? -5.412 -0.314 39.408 1.00 91.31 153 SER A O 1
ATOM 1290 N N . ASP A 1 154 ? -7.321 -0.728 38.281 1.00 93.44 154 ASP A N 1
ATOM 1291 C CA . ASP A 1 154 ? -8.233 0.071 39.107 1.00 93.44 154 ASP A CA 1
ATOM 1292 C C . ASP A 1 154 ? -7.936 1.587 39.137 1.00 93.44 154 ASP A C 1
ATOM 1294 O O . ASP A 1 154 ? -8.437 2.316 39.990 1.00 93.44 154 ASP A O 1
ATOM 1298 N N . ASN A 1 155 ? -7.122 2.099 38.203 1.00 94.25 155 ASN A N 1
ATOM 1299 C CA . ASN A 1 155 ? -6.784 3.519 38.131 1.00 94.25 155 ASN A CA 1
ATOM 1300 C C . ASN A 1 155 ? -6.637 4.019 36.676 1.00 94.25 155 ASN A C 1
ATOM 1302 O O . ASN A 1 155 ? -5.533 4.020 36.120 1.00 94.25 155 ASN A O 1
ATOM 1306 N N . PRO A 1 156 ? -7.725 4.525 36.061 1.00 95.31 156 PRO A N 1
ATOM 1307 C CA . PRO A 1 156 ? -7.696 5.031 34.694 1.00 95.31 156 PRO A CA 1
ATOM 1308 C C . PRO A 1 156 ? -6.860 6.311 34.561 1.00 95.31 156 PRO A C 1
ATOM 1310 O O . PRO A 1 156 ? -6.349 6.586 33.482 1.00 95.31 156 PRO A O 1
ATOM 1313 N N . ILE A 1 157 ? -6.682 7.090 35.637 1.00 95.25 157 ILE A N 1
ATOM 1314 C CA . ILE A 1 157 ? -5.879 8.322 35.610 1.00 95.25 157 ILE A CA 1
ATOM 1315 C C . ILE A 1 157 ? -4.408 7.968 35.413 1.00 95.25 157 ILE A C 1
ATOM 1317 O O . ILE A 1 157 ? -3.762 8.492 34.509 1.00 95.25 157 ILE A O 1
ATOM 1321 N N . VAL A 1 158 ? -3.884 7.062 36.245 1.00 93.12 158 VAL A N 1
ATOM 1322 C CA . VAL A 1 158 ? -2.491 6.605 36.148 1.00 93.12 158 VAL A CA 1
ATOM 1323 C C . VAL A 1 158 ? -2.248 5.894 34.826 1.00 93.12 158 VAL A C 1
ATOM 1325 O O . VAL A 1 158 ? -1.202 6.127 34.222 1.00 93.12 158 VAL A O 1
ATOM 1328 N N . TYR A 1 159 ? -3.207 5.075 34.382 1.00 93.75 159 TYR A N 1
ATOM 1329 C CA . TYR A 1 159 ? -3.129 4.373 33.106 1.00 93.75 159 TYR A CA 1
ATOM 1330 C C . TYR A 1 159 ? -3.043 5.362 31.936 1.00 93.75 159 TYR A C 1
ATOM 1332 O O . TYR A 1 159 ? -2.021 5.425 31.267 1.00 93.75 159 TYR A O 1
ATOM 1340 N N . ILE A 1 160 ? -4.055 6.209 31.736 1.00 94.62 160 ILE A N 1
ATOM 1341 C CA . ILE A 1 160 ? -4.133 7.088 30.558 1.00 94.62 160 ILE A CA 1
ATOM 1342 C C . ILE A 1 160 ? -3.029 8.151 30.570 1.00 94.62 160 ILE A C 1
ATOM 1344 O O . ILE A 1 160 ? -2.371 8.378 29.557 1.00 94.62 160 ILE A O 1
ATOM 1348 N N . LEU A 1 161 ? -2.767 8.777 31.722 1.00 92.88 161 LEU A N 1
ATOM 1349 C CA . LEU A 1 161 ? -1.745 9.823 31.826 1.00 92.88 161 LEU A CA 1
ATOM 1350 C C . LEU A 1 161 ? -0.314 9.272 31.957 1.00 92.88 161 LEU A C 1
ATOM 1352 O O . LEU A 1 161 ? 0.620 10.068 32.050 1.00 92.88 161 LEU A O 1
ATOM 1356 N N . GLY A 1 162 ? -0.122 7.948 31.985 1.00 89.50 162 GLY A N 1
ATOM 1357 C CA . GLY A 1 162 ? 1.204 7.326 32.019 1.00 89.50 162 GLY A CA 1
ATOM 1358 C C . GLY A 1 162 ? 2.009 7.641 33.283 1.00 89.50 162 GLY A C 1
ATOM 1359 O O . GLY A 1 162 ? 3.221 7.803 33.225 1.00 89.50 162 GLY A O 1
ATOM 1360 N N . LEU A 1 163 ? 1.370 7.760 34.450 1.00 86.12 163 LEU A N 1
ATOM 1361 C CA . LEU A 1 163 ? 2.004 8.323 35.659 1.00 86.12 163 LEU A CA 1
ATOM 1362 C C . LEU A 1 163 ? 2.897 7.345 36.443 1.00 86.12 163 LEU A C 1
ATOM 1364 O O . LEU A 1 163 ? 3.182 7.575 37.624 1.00 86.12 163 LEU A O 1
ATOM 1368 N N . THR A 1 164 ? 3.325 6.253 35.812 1.00 80.31 164 THR A N 1
ATOM 1369 C CA . THR A 1 164 ? 4.258 5.283 36.397 1.00 80.31 164 THR A CA 1
ATOM 1370 C C . THR A 1 164 ? 5.708 5.720 36.163 1.00 80.31 164 THR A C 1
ATOM 1372 O O . THR A 1 164 ? 5.982 6.584 35.334 1.00 80.31 164 THR A O 1
ATOM 1375 N N . ALA A 1 165 ? 6.668 5.143 36.897 1.00 69.69 165 ALA A N 1
ATOM 1376 C CA . ALA A 1 165 ? 8.081 5.556 36.842 1.00 69.69 165 ALA A CA 1
ATOM 1377 C C . ALA A 1 165 ? 8.710 5.490 35.432 1.00 69.69 165 ALA A C 1
ATOM 1379 O O . ALA A 1 165 ? 9.680 6.194 35.162 1.00 69.69 165 ALA A O 1
ATOM 1380 N N . HIS A 1 166 ? 8.140 4.667 34.548 1.00 72.81 166 HIS A N 1
ATOM 1381 C CA . HIS A 1 166 ? 8.558 4.480 33.157 1.00 72.81 166 HIS A CA 1
ATOM 1382 C C . HIS A 1 166 ? 7.371 4.573 32.179 1.00 72.81 166 HIS A C 1
ATOM 1384 O O . HIS A 1 166 ? 7.446 4.055 31.069 1.00 72.81 166 HIS A O 1
ATOM 1390 N N . GLY A 1 167 ? 6.249 5.162 32.606 1.00 72.31 167 GLY A N 1
ATOM 1391 C CA . GLY A 1 167 ? 5.007 5.173 31.839 1.00 72.31 167 GLY A CA 1
ATOM 1392 C C . GLY A 1 167 ? 5.017 6.216 30.730 1.00 72.31 167 GLY A C 1
ATOM 1393 O O . GLY A 1 167 ? 5.342 7.378 30.964 1.00 72.31 167 GLY A O 1
ATOM 1394 N N . LEU A 1 168 ? 4.624 5.804 29.528 1.00 78.00 168 LEU A N 1
ATOM 1395 C CA . LEU A 1 168 ? 4.190 6.722 28.479 1.00 78.00 168 LEU A CA 1
ATOM 1396 C C . LEU A 1 168 ? 2.681 6.936 28.620 1.00 78.00 168 LEU A C 1
ATOM 1398 O O . LEU A 1 168 ? 1.967 6.040 29.071 1.00 78.00 168 LEU A O 1
ATOM 1402 N N . SER A 1 169 ? 2.192 8.123 28.260 1.00 82.50 169 SER A N 1
ATOM 1403 C CA . SER A 1 169 ? 0.750 8.354 28.194 1.00 82.50 169 SER A CA 1
ATOM 1404 C C . SER A 1 169 ? 0.128 7.463 27.122 1.00 82.50 169 SER A C 1
ATOM 1406 O O . SER A 1 169 ? 0.641 7.355 26.003 1.00 82.50 169 SER A O 1
ATOM 1408 N N . HIS A 1 170 ? -0.985 6.824 27.471 1.00 87.19 170 HIS A N 1
ATOM 1409 C CA . HIS A 1 170 ? -1.727 5.989 26.539 1.00 87.19 170 HIS A CA 1
ATOM 1410 C C . HIS A 1 170 ? -2.599 6.887 25.668 1.00 87.19 170 HIS A C 1
ATOM 1412 O O . HIS A 1 170 ? -3.443 7.629 26.168 1.00 87.19 170 HIS A O 1
ATOM 1418 N N . GLN A 1 171 ? -2.344 6.836 24.363 1.00 91.56 171 GLN A N 1
ATOM 1419 C CA . GLN A 1 171 ? -3.018 7.671 23.376 1.00 91.56 171 GLN A CA 1
ATOM 1420 C C . GLN A 1 171 ? -4.459 7.218 23.148 1.00 91.56 171 GLN A C 1
ATOM 1422 O O . GLN A 1 171 ? -4.857 6.121 23.539 1.00 91.56 171 GLN A O 1
ATOM 1427 N N . ILE A 1 172 ? -5.225 8.054 22.448 1.00 92.81 172 ILE A N 1
ATOM 1428 C CA . ILE A 1 172 ? -6.616 7.767 22.091 1.00 92.81 172 ILE A CA 1
ATOM 1429 C C . ILE A 1 172 ? -6.773 6.419 21.366 1.00 92.81 172 ILE A C 1
ATOM 1431 O O . ILE A 1 172 ? -7.768 5.737 21.554 1.00 92.81 172 ILE A O 1
ATOM 1435 N N . ASP A 1 173 ? -5.775 5.967 20.605 1.00 92.06 173 ASP A N 1
ATOM 1436 C CA . ASP A 1 173 ? -5.871 4.703 19.873 1.00 92.06 173 ASP A CA 1
ATOM 1437 C C . ASP A 1 173 ? -5.591 3.436 20.685 1.00 92.06 173 ASP A C 1
ATOM 1439 O O . ASP A 1 173 ? -5.803 2.332 20.169 1.00 92.06 173 ASP A O 1
ATOM 1443 N N . ASP A 1 174 ? -5.178 3.579 21.947 1.00 95.19 174 ASP A N 1
ATOM 1444 C CA . ASP A 1 174 ? -4.919 2.462 22.849 1.00 95.19 174 ASP A CA 1
ATOM 1445 C C . ASP A 1 174 ? -6.174 1.596 23.069 1.00 95.19 174 ASP A C 1
ATOM 1447 O O . ASP A 1 174 ? -7.298 2.080 23.235 1.00 95.19 174 ASP A O 1
ATOM 1451 N N . LEU A 1 175 ? -5.979 0.275 23.087 1.00 94.69 175 LEU A N 1
ATOM 1452 C CA . LEU A 1 175 ? -7.068 -0.696 23.163 1.00 94.69 175 LEU A CA 1
ATOM 1453 C C . LEU A 1 175 ? -7.914 -0.547 24.436 1.00 94.69 175 LEU A C 1
ATOM 1455 O O . LEU A 1 175 ? -9.143 -0.637 24.382 1.00 94.69 175 LEU A O 1
ATOM 1459 N N . TYR A 1 176 ? -7.282 -0.340 25.589 1.00 95.88 176 TYR A N 1
ATOM 1460 C CA . TYR A 1 176 ? -7.996 -0.246 26.859 1.00 95.88 176 TYR A CA 1
ATOM 1461 C C . TYR A 1 176 ? -8.601 1.140 27.048 1.00 95.88 176 TYR A C 1
ATOM 1463 O O . TYR A 1 176 ? -9.687 1.244 27.622 1.00 95.88 176 TYR A O 1
ATOM 1471 N N . VAL A 1 177 ? -7.987 2.179 26.475 1.00 97.19 177 VAL A N 1
ATOM 1472 C CA . VAL A 1 177 ? -8.631 3.491 26.315 1.00 97.19 177 VAL A CA 1
ATOM 1473 C C . VAL A 1 177 ? -9.935 3.340 25.526 1.00 97.19 177 VAL A C 1
ATOM 1475 O O . VAL A 1 177 ? -10.994 3.720 26.031 1.00 97.19 177 VAL A O 1
ATOM 1478 N N . LYS A 1 178 ? -9.912 2.687 24.357 1.00 97.94 178 LYS A N 1
ATOM 1479 C CA . LYS A 1 178 ? -11.122 2.383 23.567 1.00 97.94 178 LYS A CA 1
ATOM 1480 C C . LYS A 1 178 ? -12.165 1.618 24.387 1.00 97.94 178 LYS A C 1
ATOM 1482 O O . LYS A 1 178 ? -13.335 1.996 24.388 1.00 97.94 178 LYS A O 1
ATOM 1487 N N . TYR A 1 179 ? -11.761 0.594 25.144 1.00 97.75 179 TYR A N 1
ATOM 1488 C CA . TYR A 1 179 ? -12.680 -0.157 26.012 1.00 97.75 179 TYR A CA 1
ATOM 1489 C C . TYR A 1 179 ? -13.370 0.723 27.060 1.00 97.75 179 TYR A C 1
ATOM 1491 O O . TYR A 1 179 ? -14.574 0.571 27.274 1.00 97.75 179 TYR A O 1
ATOM 1499 N N . LEU A 1 180 ? -12.633 1.629 27.712 1.00 98.00 180 LEU A N 1
ATOM 1500 C CA . LEU A 1 180 ? -13.183 2.516 28.737 1.00 98.00 180 LEU A CA 1
ATOM 1501 C C . LEU A 1 180 ? -14.238 3.451 28.155 1.00 98.00 180 LEU A C 1
ATOM 1503 O O . LEU A 1 180 ? -15.350 3.512 28.674 1.00 98.00 180 LEU A O 1
ATOM 1507 N N . PHE A 1 181 ? -13.901 4.153 27.078 1.00 97.88 181 PHE A N 1
ATOM 1508 C CA . PHE A 1 181 ? -14.796 5.143 26.484 1.00 97.88 181 PHE A CA 1
ATOM 1509 C C . PHE A 1 181 ? -16.014 4.502 25.817 1.00 97.88 181 PHE A C 1
ATOM 1511 O O . PHE A 1 181 ? -17.129 4.994 25.975 1.00 97.88 181 PHE A O 1
ATOM 1518 N N . LEU A 1 182 ? -15.858 3.325 25.207 1.00 98.06 182 LEU A N 1
ATOM 1519 C CA . LEU A 1 182 ? -17.010 2.526 24.795 1.00 98.06 182 LEU A CA 1
ATOM 1520 C C . LEU A 1 182 ? -17.887 2.129 25.992 1.00 98.06 182 LEU A C 1
ATOM 1522 O O . LEU A 1 182 ? -19.110 2.151 25.887 1.00 98.06 182 LEU A O 1
ATOM 1526 N N . ALA A 1 183 ? -17.307 1.760 27.138 1.00 97.50 183 ALA A N 1
ATOM 1527 C CA . ALA A 1 183 ? -18.084 1.387 28.321 1.00 97.50 183 ALA A CA 1
ATOM 1528 C C . ALA A 1 183 ? -18.838 2.577 28.931 1.00 97.50 183 ALA A C 1
ATOM 1530 O O . ALA A 1 183 ? -19.965 2.393 29.384 1.00 97.50 183 ALA A O 1
ATOM 1531 N N . ILE A 1 184 ? -18.257 3.781 28.895 1.00 97.12 184 ILE A N 1
ATOM 1532 C CA . ILE A 1 184 ? -18.888 5.031 29.355 1.00 97.12 184 ILE A CA 1
ATOM 1533 C C . ILE A 1 184 ? -20.223 5.283 28.648 1.00 97.12 184 ILE A C 1
ATOM 1535 O O . ILE A 1 184 ? -21.181 5.716 29.287 1.00 97.12 184 ILE A O 1
ATOM 1539 N N . HIS A 1 185 ? -20.300 4.936 27.363 1.00 96.06 185 HIS A N 1
ATOM 1540 C CA . HIS A 1 185 ? -21.496 5.084 26.531 1.00 96.06 185 HIS A CA 1
ATOM 1541 C C . HIS A 1 185 ? -22.342 3.809 26.417 1.00 96.06 185 HIS A C 1
ATOM 1543 O O . HIS A 1 185 ? -23.275 3.748 25.620 1.00 96.06 185 HIS A O 1
ATOM 1549 N N . GLY A 1 186 ? -22.025 2.764 27.190 1.00 95.62 186 GLY A N 1
ATOM 1550 C CA . GLY A 1 186 ? -22.729 1.480 27.121 1.00 95.62 186 GLY A CA 1
ATOM 1551 C C . GLY A 1 186 ? -22.487 0.696 25.824 1.00 95.62 186 GLY A C 1
ATOM 1552 O O . GLY A 1 186 ? -23.170 -0.290 25.564 1.00 95.62 186 GLY A O 1
ATOM 1553 N N . LEU A 1 187 ? -21.504 1.100 25.018 1.00 97.12 187 LEU A N 1
ATOM 1554 C CA . LEU A 1 187 ? -21.166 0.511 23.723 1.00 97.12 187 LEU A CA 1
ATOM 1555 C C . LEU A 1 187 ? -20.105 -0.589 23.810 1.00 97.12 187 LEU A C 1
ATOM 1557 O O . LEU A 1 187 ? -19.935 -1.324 22.842 1.00 97.12 187 LEU A O 1
ATOM 1561 N N . TYR A 1 188 ? -19.398 -0.759 24.937 1.00 96.56 188 TYR A N 1
ATOM 1562 C CA . TYR A 1 188 ? -18.377 -1.819 25.058 1.00 96.56 188 TYR A CA 1
ATOM 1563 C C . TYR A 1 188 ? -18.954 -3.209 24.766 1.00 96.56 188 TYR A C 1
ATOM 1565 O O . TYR A 1 188 ? -18.277 -4.047 24.173 1.00 96.56 188 TYR A O 1
ATOM 1573 N N . ASN A 1 189 ? -20.215 -3.428 25.147 1.00 95.31 189 ASN A N 1
ATOM 1574 C CA . ASN A 1 189 ? -21.004 -4.598 24.792 1.00 95.31 189 ASN A CA 1
ATOM 1575 C C . ASN A 1 189 ? -22.230 -4.163 23.970 1.00 95.31 189 ASN A C 1
ATOM 1577 O O . ASN A 1 189 ? -23.269 -3.841 24.543 1.00 95.31 189 ASN A O 1
ATOM 1581 N N . ASP A 1 190 ? -22.116 -4.168 22.640 1.00 95.12 190 ASP A N 1
ATOM 1582 C CA . ASP A 1 190 ? -23.242 -3.894 21.738 1.00 95.12 190 ASP A CA 1
ATOM 1583 C C . ASP A 1 190 ? -23.947 -5.206 21.381 1.00 95.12 190 ASP A C 1
ATOM 1585 O O . ASP A 1 190 ? -23.370 -6.075 20.729 1.00 95.12 190 ASP A O 1
ATOM 1589 N N . ARG A 1 191 ? -25.205 -5.367 21.815 1.00 93.62 191 ARG A N 1
ATOM 1590 C CA . ARG A 1 191 ? -26.062 -6.529 21.486 1.00 93.62 191 ARG A CA 1
ATOM 1591 C C . ARG A 1 191 ? -25.426 -7.898 21.792 1.00 93.62 191 ARG A C 1
ATOM 1593 O O . ARG A 1 191 ? -25.706 -8.886 21.119 1.00 93.62 191 ARG A O 1
ATOM 1600 N N . GLY A 1 192 ? -24.592 -7.973 22.829 1.00 92.75 192 GLY A N 1
ATOM 1601 C CA . GLY A 1 192 ? -23.894 -9.198 23.232 1.00 92.75 192 GLY A CA 1
ATOM 1602 C C . GLY A 1 192 ? -22.481 -9.335 22.660 1.00 92.75 192 GLY A C 1
ATOM 1603 O O . GLY A 1 192 ? -21.761 -10.251 23.063 1.00 92.75 192 GLY A O 1
ATOM 1604 N N . TYR A 1 193 ? -22.060 -8.437 21.766 1.00 96.06 193 TYR A N 1
ATOM 1605 C CA . TYR A 1 193 ? -20.717 -8.414 21.201 1.00 96.06 193 TYR A CA 1
ATOM 1606 C C . TYR A 1 193 ? -19.807 -7.437 21.951 1.00 96.06 193 TYR A C 1
ATOM 1608 O O . TYR A 1 193 ? -20.067 -6.233 22.016 1.00 96.06 193 TYR A O 1
ATOM 1616 N N . LYS A 1 194 ? -18.702 -7.955 22.495 1.00 96.31 194 LYS A N 1
ATOM 1617 C CA . LYS A 1 194 ? -17.674 -7.139 23.149 1.00 96.31 194 LYS A CA 1
ATOM 1618 C C . LYS A 1 194 ? -16.666 -6.656 22.111 1.00 96.31 194 LYS A C 1
ATOM 1620 O O . LYS A 1 194 ? -16.169 -7.479 21.341 1.00 96.31 194 LYS A O 1
ATOM 1625 N N . TYR A 1 195 ? -16.339 -5.366 22.110 1.00 96.38 195 TYR A N 1
ATOM 1626 C CA . TYR A 1 195 ? -15.339 -4.819 21.184 1.00 96.38 195 TYR A CA 1
ATOM 1627 C C . TYR A 1 195 ? -14.015 -5.600 21.281 1.00 96.38 195 TYR A C 1
ATOM 1629 O O . TYR A 1 195 ? -13.539 -5.877 22.386 1.00 96.38 195 TYR A O 1
ATOM 1637 N N . GLY A 1 196 ? -13.468 -6.014 20.135 1.00 93.06 196 GLY A N 1
ATOM 1638 C CA . GLY A 1 196 ? -12.236 -6.806 20.047 1.00 93.06 196 GLY A CA 1
ATOM 1639 C C . GLY A 1 196 ? -12.347 -8.269 20.500 1.00 93.06 196 GLY A C 1
ATOM 1640 O O . GLY A 1 196 ? -11.325 -8.938 20.630 1.00 93.06 196 GLY A O 1
ATOM 1641 N N . SER A 1 197 ? -13.552 -8.794 20.765 1.00 93.50 197 SER A N 1
ATOM 1642 C CA . SER A 1 197 ? -13.728 -10.208 21.159 1.00 93.50 197 SER A CA 1
ATOM 1643 C C . SER A 1 197 ? -13.743 -11.200 19.991 1.00 93.50 197 SER A C 1
ATOM 1645 O O . SER A 1 197 ? -13.706 -12.409 20.218 1.00 93.50 197 SER A O 1
ATOM 1647 N N . GLY A 1 198 ? -13.784 -10.702 18.757 1.00 91.69 198 GLY A N 1
ATOM 1648 C CA . GLY A 1 198 ? -13.699 -11.476 17.528 1.00 91.69 198 GLY A CA 1
ATOM 1649 C C . GLY A 1 198 ? -13.576 -10.553 16.320 1.00 91.69 198 GLY A C 1
ATOM 1650 O O . GLY A 1 198 ? -13.304 -9.364 16.468 1.00 91.69 198 GLY A O 1
ATOM 1651 N N . TRP A 1 199 ? -13.794 -11.109 15.133 1.00 92.19 199 TRP A N 1
ATOM 1652 C CA . TRP A 1 199 ? -13.814 -10.351 13.886 1.00 92.19 199 TRP A CA 1
ATOM 1653 C C . TRP A 1 199 ? -15.228 -10.322 13.312 1.00 92.19 199 TRP A C 1
ATOM 1655 O O . TRP A 1 199 ? -15.874 -11.363 13.157 1.00 92.19 199 TRP A O 1
ATOM 1665 N N . LEU A 1 200 ? -15.713 -9.120 13.024 1.00 92.44 200 LEU A N 1
ATOM 1666 C CA . LEU A 1 200 ? -16.977 -8.853 12.348 1.00 92.44 200 LEU A CA 1
ATOM 1667 C C . LEU A 1 200 ? -16.702 -8.374 10.923 1.00 92.44 200 LEU A C 1
ATOM 1669 O O . LEU A 1 200 ? -15.602 -7.921 10.633 1.00 92.44 200 LEU A O 1
ATOM 1673 N N . HIS A 1 201 ? -17.690 -8.500 10.043 1.00 90.56 201 HIS A N 1
ATOM 1674 C CA . HIS A 1 201 ? -17.507 -8.264 8.612 1.00 90.56 201 HIS A CA 1
ATOM 1675 C C . HIS A 1 201 ? -18.679 -7.478 8.028 1.00 90.56 201 HIS A C 1
ATOM 1677 O O . HIS A 1 201 ? -19.804 -7.576 8.531 1.00 90.56 201 HIS A O 1
ATOM 1683 N N . ASP A 1 202 ? -18.434 -6.725 6.958 1.00 87.25 202 ASP A N 1
ATOM 1684 C CA . ASP A 1 202 ? -19.509 -6.199 6.115 1.00 87.25 202 ASP A CA 1
ATOM 1685 C C . ASP A 1 202 ? -19.996 -7.243 5.095 1.00 87.25 202 ASP A C 1
ATOM 1687 O O . ASP A 1 202 ? -19.304 -8.202 4.742 1.00 87.25 202 ASP A O 1
ATOM 1691 N N . GLU A 1 203 ? -21.218 -7.063 4.606 1.00 85.50 203 GLU A N 1
ATOM 1692 C CA . GLU A 1 203 ? -21.722 -7.854 3.483 1.00 85.50 203 GLU A CA 1
ATOM 1693 C C . GLU A 1 203 ? -21.034 -7.424 2.190 1.00 85.50 203 GLU A C 1
ATOM 1695 O O . GLU A 1 203 ? -20.931 -6.230 1.891 1.00 85.50 203 GLU A O 1
ATOM 1700 N N . LEU A 1 204 ? -20.574 -8.406 1.414 1.00 87.62 204 LEU A N 1
ATOM 1701 C CA . LEU A 1 204 ? -20.079 -8.138 0.073 1.00 87.62 204 LEU A CA 1
ATOM 1702 C C . LEU A 1 204 ? -21.266 -7.958 -0.883 1.00 87.62 204 LEU A C 1
ATOM 1704 O O . LEU A 1 204 ? -22.177 -8.792 -0.882 1.00 87.62 204 LEU A O 1
ATOM 1708 N N . PRO A 1 205 ? -21.262 -6.908 -1.722 1.00 89.12 205 PRO A N 1
ATOM 1709 C CA . PRO A 1 205 ? -22.264 -6.743 -2.764 1.00 89.12 205 PRO A CA 1
ATOM 1710 C C . PRO A 1 205 ? -22.312 -7.958 -3.697 1.00 89.12 205 PRO A C 1
ATOM 1712 O O . PRO A 1 205 ? -21.280 -8.522 -4.058 1.00 89.12 205 PRO A O 1
ATOM 1715 N N . VAL A 1 206 ? -23.516 -8.350 -4.121 1.00 88.25 206 VAL A N 1
ATOM 1716 C CA . VAL A 1 206 ? -23.718 -9.494 -5.034 1.00 88.25 206 VAL A CA 1
ATOM 1717 C C . VAL A 1 206 ? -23.073 -9.240 -6.404 1.00 88.25 206 VAL A C 1
ATOM 1719 O O . VAL A 1 206 ? -22.654 -10.174 -7.081 1.00 88.25 206 VAL A O 1
ATOM 1722 N N . ASP A 1 207 ? -22.974 -7.974 -6.794 1.00 92.25 207 ASP A N 1
ATOM 1723 C CA . ASP A 1 207 ? -22.412 -7.462 -8.041 1.00 92.25 207 ASP A CA 1
ATOM 1724 C C . ASP A 1 207 ? -20.953 -6.986 -7.897 1.00 92.25 207 ASP A C 1
ATOM 1726 O O . ASP A 1 207 ? -20.461 -6.262 -8.759 1.00 92.25 207 ASP A O 1
ATOM 1730 N N . ILE A 1 208 ? -20.237 -7.386 -6.836 1.00 91.81 208 ILE A N 1
ATOM 1731 C CA . ILE A 1 208 ? -18.872 -6.900 -6.563 1.00 91.81 208 ILE A CA 1
ATOM 1732 C C . ILE A 1 208 ? -17.896 -7.130 -7.730 1.00 91.81 208 ILE A C 1
ATOM 1734 O O . ILE A 1 208 ? -17.090 -6.252 -8.014 1.00 91.81 208 ILE A O 1
ATOM 1738 N N . GLU A 1 209 ? -18.000 -8.254 -8.450 1.00 94.50 209 GLU A N 1
ATOM 1739 C CA . GLU A 1 209 ? -17.187 -8.522 -9.651 1.00 94.50 209 GLU A CA 1
ATOM 1740 C C . GLU A 1 209 ? -17.421 -7.452 -10.730 1.00 94.50 209 GLU A C 1
ATOM 1742 O O . GLU A 1 209 ? -16.474 -6.867 -11.242 1.00 94.50 209 GLU A O 1
ATOM 1747 N N . GLN A 1 210 ? -18.687 -7.115 -11.001 1.00 95.75 210 GLN A N 1
ATOM 1748 C CA . GLN A 1 210 ? -19.057 -6.101 -11.995 1.00 95.75 210 GLN A CA 1
ATOM 1749 C C . GLN A 1 210 ? -18.624 -4.694 -11.572 1.00 95.75 210 GLN A C 1
ATOM 1751 O O . GLN A 1 210 ? -18.245 -3.886 -12.421 1.00 95.75 210 GLN A O 1
ATOM 1756 N N . GLN A 1 211 ? -18.672 -4.395 -10.269 1.00 95.62 211 GLN A N 1
ATOM 1757 C CA . GLN A 1 211 ? -18.184 -3.125 -9.731 1.00 95.62 211 GLN A CA 1
ATOM 1758 C C . GLN A 1 211 ? -16.667 -2.990 -9.904 1.00 95.62 211 GLN A C 1
ATOM 1760 O O . GLN A 1 211 ? -16.207 -1.923 -10.305 1.00 95.62 211 GLN A O 1
ATOM 1765 N N . ILE A 1 212 ? -15.903 -4.058 -9.641 1.00 96.75 212 ILE A N 1
ATOM 1766 C CA . ILE A 1 212 ? -14.446 -4.067 -9.832 1.00 96.75 212 ILE A CA 1
ATOM 1767 C C . ILE A 1 212 ? -14.102 -3.963 -11.321 1.00 96.75 212 ILE A C 1
ATOM 1769 O O . ILE A 1 212 ? -13.245 -3.156 -11.671 1.00 96.75 212 ILE A O 1
ATOM 1773 N N . ASP A 1 213 ? -14.788 -4.705 -12.194 1.00 97.88 213 ASP A N 1
ATOM 1774 C CA . ASP A 1 213 ? -14.558 -4.635 -13.643 1.00 97.88 213 ASP A CA 1
ATOM 1775 C C . ASP A 1 213 ? -14.815 -3.219 -14.174 1.00 97.88 213 ASP A C 1
ATOM 1777 O O . ASP A 1 213 ? -13.940 -2.624 -14.795 1.00 97.88 213 ASP A O 1
ATOM 1781 N N . SER A 1 214 ? -15.965 -2.629 -13.831 1.00 97.88 214 SER A N 1
ATOM 1782 C CA . SER A 1 214 ? -16.318 -1.266 -14.259 1.00 97.88 214 SER A CA 1
ATOM 1783 C C . SER A 1 214 ? -15.327 -0.215 -13.751 1.00 97.88 214 SER A C 1
ATOM 1785 O O . SER A 1 214 ? -15.032 0.753 -14.451 1.00 97.88 214 SER A O 1
ATOM 1787 N N . LEU A 1 215 ? -14.817 -0.391 -12.529 1.00 98.12 215 LEU A N 1
ATOM 1788 C CA . LEU A 1 215 ? -13.800 0.480 -11.947 1.00 98.12 215 LEU A CA 1
ATOM 1789 C C . LEU A 1 215 ? -12.456 0.349 -12.676 1.00 98.12 215 LEU A C 1
ATOM 1791 O O . LEU A 1 215 ? -11.833 1.362 -12.985 1.00 98.12 215 LEU A O 1
ATOM 1795 N N . CYS A 1 216 ? -12.009 -0.879 -12.947 1.00 98.31 216 CYS A N 1
ATOM 1796 C CA . CYS A 1 216 ? -10.760 -1.112 -13.670 1.00 98.31 216 CYS A CA 1
ATOM 1797 C C . CYS A 1 216 ? -10.844 -0.536 -15.086 1.00 98.31 216 CYS A C 1
ATOM 1799 O O . CYS A 1 216 ? -9.939 0.184 -15.494 1.00 98.31 216 CYS A O 1
ATOM 1801 N N . ASP A 1 217 ? -11.959 -0.755 -15.786 1.00 98.12 217 ASP A N 1
ATOM 1802 C CA . ASP A 1 217 ? -12.182 -0.219 -17.130 1.00 98.12 217 ASP A CA 1
ATOM 1803 C C . ASP A 1 217 ? -12.189 1.321 -17.140 1.00 98.12 217 ASP A C 1
ATOM 1805 O O . ASP A 1 217 ? -11.676 1.940 -18.074 1.00 98.12 217 ASP A O 1
ATOM 1809 N N . LEU A 1 218 ? -12.744 1.959 -16.100 1.00 98.38 218 LEU A N 1
ATOM 1810 C CA . LEU A 1 218 ? -12.700 3.415 -15.937 1.00 98.38 218 LEU A CA 1
ATOM 1811 C C . LEU A 1 218 ? -11.257 3.916 -15.789 1.00 98.38 218 LEU A C 1
ATOM 1813 O O . LEU A 1 218 ? -10.857 4.838 -16.496 1.00 98.38 218 LEU A O 1
ATOM 1817 N N . ILE A 1 219 ? -10.470 3.299 -14.907 1.00 98.31 219 ILE A N 1
ATOM 1818 C CA . ILE A 1 219 ? -9.070 3.687 -14.677 1.00 98.31 219 ILE A CA 1
ATOM 1819 C C . ILE A 1 219 ? -8.228 3.459 -15.940 1.00 98.31 219 ILE A C 1
ATOM 1821 O O . ILE A 1 219 ? -7.441 4.322 -16.321 1.00 98.31 219 ILE A O 1
ATOM 1825 N N . GLU A 1 220 ? -8.426 2.338 -16.637 1.00 97.31 220 GLU A N 1
ATOM 1826 C CA . GLU A 1 220 ? -7.745 2.043 -17.904 1.00 97.31 220 GLU A CA 1
ATOM 1827 C C . GLU A 1 220 ? -8.071 3.104 -18.979 1.00 97.31 220 GLU A C 1
ATOM 1829 O O . GLU A 1 220 ? -7.190 3.523 -19.734 1.00 97.31 220 GLU A O 1
ATOM 1834 N N . GLN A 1 221 ? -9.313 3.604 -19.034 1.00 97.38 221 GLN A N 1
ATOM 1835 C CA . GLN A 1 221 ? -9.694 4.712 -19.923 1.00 97.38 221 GLN A CA 1
ATOM 1836 C C . GLN A 1 221 ? -9.045 6.045 -19.523 1.00 97.38 221 GLN A C 1
ATOM 1838 O O . GLN A 1 221 ? -8.620 6.813 -20.394 1.00 97.38 221 GLN A O 1
ATOM 1843 N N . GLU A 1 222 ? -8.958 6.329 -18.224 1.00 96.88 222 GLU A N 1
ATOM 1844 C CA . GLU A 1 222 ? -8.297 7.522 -17.691 1.00 96.88 222 GLU A CA 1
ATOM 1845 C C . GLU A 1 222 ? -6.783 7.515 -17.979 1.00 96.88 222 GLU A C 1
ATOM 1847 O O . GLU A 1 222 ? -6.219 8.553 -18.333 1.00 96.88 222 GLU A O 1
ATOM 1852 N N . GLU A 1 223 ? -6.121 6.358 -17.887 1.00 94.38 223 GLU A N 1
ATOM 1853 C CA . G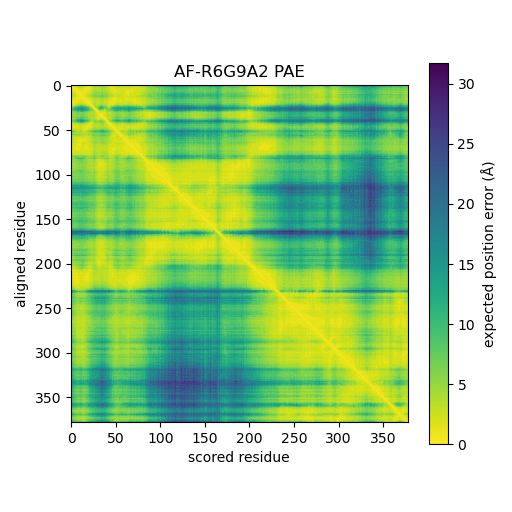LU A 1 223 ? -4.710 6.191 -18.267 1.00 94.38 223 GLU A CA 1
ATOM 1854 C C . GLU A 1 223 ? -4.506 6.308 -19.776 1.00 94.38 223 GLU A C 1
ATOM 1856 O O . GLU A 1 223 ? -3.611 7.023 -20.218 1.00 94.38 223 GLU A O 1
ATOM 1861 N N . LYS A 1 224 ? -5.377 5.698 -20.587 1.00 92.12 224 LYS A N 1
ATOM 1862 C CA . LYS A 1 224 ? -5.311 5.837 -22.049 1.00 92.12 224 LYS A CA 1
ATOM 1863 C C . LYS A 1 224 ? -5.462 7.291 -22.504 1.00 92.12 224 LYS A C 1
ATOM 1865 O O . LYS A 1 224 ? -4.832 7.704 -23.482 1.00 92.12 224 LYS A O 1
ATOM 1870 N N . SER A 1 225 ? -6.302 8.057 -21.810 1.00 93.31 225 SER A N 1
ATOM 1871 C CA . SER A 1 225 ? -6.473 9.489 -22.068 1.00 93.31 225 SER A CA 1
ATOM 1872 C C . SER A 1 225 ? -5.180 10.251 -21.772 1.00 93.31 225 SER A C 1
ATOM 1874 O O . SER A 1 225 ? -4.727 11.000 -22.631 1.00 93.31 225 SER A O 1
ATOM 1876 N N . LEU A 1 226 ? -4.533 9.972 -20.632 1.00 91.75 226 LEU A N 1
ATOM 1877 C CA . LEU A 1 226 ? -3.225 10.539 -20.286 1.00 91.75 226 LEU A CA 1
ATOM 1878 C C . LEU A 1 226 ? -2.155 10.189 -21.334 1.00 91.75 226 LEU A C 1
ATOM 1880 O O . LEU A 1 226 ? -1.520 11.085 -21.878 1.00 91.75 226 LEU A O 1
ATOM 1884 N N . SER A 1 227 ? -1.998 8.912 -21.691 1.00 89.06 227 SER A N 1
ATOM 1885 C CA . SER A 1 227 ? -1.009 8.481 -22.694 1.00 89.06 227 SER A CA 1
ATOM 1886 C C . SER A 1 227 ? -1.206 9.151 -24.058 1.00 89.06 227 SER A C 1
ATOM 1888 O O . SER A 1 227 ? -0.240 9.463 -24.751 1.00 89.06 227 SER A O 1
ATOM 1890 N N . SER A 1 228 ? -2.455 9.434 -24.440 1.00 88.75 228 SER A N 1
ATOM 1891 C CA . SER A 1 228 ? -2.760 10.145 -25.690 1.00 88.75 228 SER A CA 1
ATOM 1892 C C . SER A 1 228 ? -2.305 11.611 -25.669 1.00 88.75 228 SER A C 1
ATOM 1894 O O . SER A 1 228 ? -2.022 12.178 -26.724 1.00 88.75 228 SER A O 1
ATOM 1896 N N . GLU A 1 229 ? -2.222 12.228 -24.488 1.00 89.69 229 GLU A N 1
ATOM 1897 C CA . GLU A 1 229 ? -1.743 13.603 -24.298 1.00 89.69 229 GLU A CA 1
ATOM 1898 C C . GLU A 1 229 ? -0.207 13.691 -24.277 1.00 89.69 229 GLU A C 1
ATOM 1900 O O . GLU A 1 229 ? 0.349 14.736 -24.616 1.00 89.69 229 GLU A O 1
ATOM 1905 N N . LEU A 1 230 ? 0.488 12.591 -23.960 1.00 86.81 230 LEU A N 1
ATOM 1906 C CA . LEU A 1 230 ? 1.943 12.545 -23.765 1.00 86.81 230 LEU A CA 1
ATOM 1907 C C . LEU A 1 230 ? 2.776 12.439 -25.055 1.00 86.81 230 LEU A C 1
ATOM 1909 O O . LEU A 1 230 ? 3.973 12.192 -24.984 1.00 86.81 230 LEU A O 1
ATOM 1913 N N . ASN A 1 231 ? 2.195 12.675 -26.236 1.00 79.44 231 ASN A N 1
ATOM 1914 C CA . ASN A 1 231 ? 2.888 12.591 -27.531 1.00 79.44 231 ASN A CA 1
ATOM 1915 C C . ASN A 1 231 ? 3.598 11.227 -27.745 1.00 79.44 231 ASN A C 1
ATOM 1917 O O . ASN A 1 231 ? 4.822 11.126 -27.630 1.00 79.44 231 ASN A O 1
ATOM 1921 N N . PRO A 1 232 ? 2.851 10.164 -28.085 1.00 76.12 232 PRO A N 1
ATOM 1922 C CA . PRO A 1 232 ? 3.338 8.782 -28.088 1.00 76.12 232 PRO A CA 1
ATOM 1923 C C . PRO A 1 232 ? 4.171 8.432 -29.337 1.00 76.12 232 PRO A C 1
ATOM 1925 O O . PRO A 1 232 ? 3.932 7.392 -29.935 1.00 76.12 232 PRO A O 1
ATOM 1928 N N . VAL A 1 233 ? 5.102 9.305 -29.759 1.00 87.62 233 VAL A N 1
ATOM 1929 C CA . VAL A 1 233 ? 5.843 9.320 -31.049 1.00 87.62 233 VAL A CA 1
ATOM 1930 C C . VAL A 1 233 ? 6.018 7.945 -31.717 1.00 87.62 233 VAL A C 1
ATOM 1932 O O . VAL A 1 233 ? 5.745 7.813 -32.910 1.00 87.62 233 VAL A O 1
ATOM 1935 N N . PHE A 1 234 ? 6.437 6.935 -30.956 1.00 91.81 234 PHE A N 1
ATOM 1936 C CA . P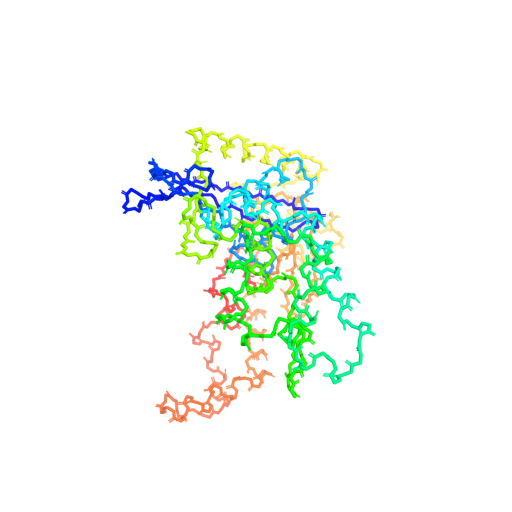HE A 1 234 ? 6.376 5.516 -31.309 1.00 91.81 234 PHE A CA 1
ATOM 1937 C C . PHE A 1 234 ? 6.062 4.665 -30.064 1.00 91.81 234 PHE A C 1
ATOM 1939 O O . PHE A 1 234 ? 6.209 5.130 -28.930 1.00 91.81 234 PHE A O 1
ATOM 1946 N N . ASP A 1 235 ? 5.635 3.420 -30.285 1.00 93.06 235 ASP A N 1
ATOM 1947 C CA . ASP A 1 235 ? 5.268 2.447 -29.248 1.00 93.06 235 ASP A CA 1
ATOM 1948 C C . ASP A 1 235 ? 6.340 1.354 -29.128 1.00 93.06 235 ASP A C 1
ATOM 1950 O O . ASP A 1 235 ? 6.471 0.522 -30.026 1.00 93.06 235 ASP A O 1
ATOM 1954 N N . MET A 1 236 ? 7.105 1.370 -28.031 1.00 94.88 236 MET A N 1
ATOM 1955 C CA . MET A 1 236 ? 8.173 0.400 -27.750 1.00 94.88 236 MET A CA 1
ATOM 1956 C C . MET A 1 236 ? 7.625 -0.919 -27.185 1.00 94.88 236 MET A C 1
ATOM 1958 O O . MET A 1 236 ? 8.362 -1.895 -27.091 1.00 94.88 236 MET A O 1
ATOM 1962 N N . GLY A 1 237 ? 6.340 -0.966 -26.811 1.00 91.50 237 GLY A N 1
ATOM 1963 C CA . GLY A 1 237 ? 5.654 -2.177 -26.361 1.00 91.50 237 GLY A CA 1
ATOM 1964 C C . GLY A 1 237 ? 5.006 -2.993 -27.475 1.00 91.50 237 GLY A C 1
ATOM 1965 O O . GLY A 1 237 ? 4.489 -4.080 -27.206 1.00 91.50 237 GLY A O 1
ATOM 1966 N N . ASN A 1 238 ? 5.009 -2.482 -28.707 1.00 93.12 238 ASN A N 1
ATOM 1967 C CA . ASN A 1 238 ? 4.480 -3.186 -29.868 1.00 93.12 238 ASN A CA 1
ATOM 1968 C C . ASN A 1 238 ? 5.353 -4.411 -30.204 1.00 93.12 238 ASN A C 1
ATOM 1970 O O . ASN A 1 238 ? 6.575 -4.312 -30.230 1.00 93.12 238 ASN A O 1
ATOM 1974 N N . GLU A 1 239 ? 4.729 -5.556 -30.495 1.00 90.62 239 GLU A N 1
ATOM 1975 C CA . GLU A 1 239 ? 5.433 -6.803 -30.843 1.00 90.62 239 GLU A CA 1
ATOM 1976 C C . GLU A 1 239 ? 6.315 -6.669 -32.096 1.00 90.62 239 GLU A C 1
ATOM 1978 O O . GLU A 1 239 ? 7.335 -7.346 -32.200 1.00 90.62 239 GLU A O 1
ATOM 1983 N N . ASP A 1 240 ? 5.950 -5.775 -33.019 1.00 93.06 240 ASP A N 1
ATOM 1984 C CA . ASP A 1 240 ? 6.694 -5.502 -34.253 1.00 93.06 240 ASP A CA 1
ATOM 1985 C C . ASP A 1 240 ? 7.727 -4.362 -34.095 1.00 93.06 240 ASP A C 1
ATOM 1987 O O . ASP A 1 240 ? 8.308 -3.908 -35.086 1.00 93.06 240 ASP A O 1
ATOM 1991 N N . PHE A 1 241 ? 7.937 -3.840 -32.880 1.00 95.00 241 PHE A N 1
ATOM 1992 C CA . PHE A 1 241 ? 8.889 -2.757 -32.636 1.00 95.00 241 PHE A CA 1
ATOM 1993 C C . PHE A 1 241 ? 10.336 -3.230 -32.829 1.00 95.00 241 PHE A C 1
ATOM 1995 O O . PHE A 1 241 ? 10.760 -4.236 -32.265 1.00 95.00 241 PHE A O 1
ATOM 2002 N N . VAL A 1 242 ? 11.113 -2.467 -33.603 1.00 93.75 242 VAL A N 1
ATOM 2003 C CA . VAL A 1 242 ? 12.533 -2.738 -33.861 1.00 93.75 242 VAL A CA 1
ATOM 2004 C C . VAL A 1 242 ? 13.359 -1.546 -33.397 1.00 93.75 242 VAL A C 1
ATOM 2006 O O . VAL A 1 242 ? 13.226 -0.443 -33.925 1.00 93.75 242 VAL A O 1
ATOM 2009 N N . ALA A 1 243 ? 14.234 -1.782 -32.423 1.00 94.75 243 ALA A N 1
ATOM 2010 C CA . ALA A 1 243 ? 15.119 -0.782 -31.843 1.00 94.75 243 ALA A CA 1
ATOM 2011 C C . ALA A 1 243 ? 16.380 -0.571 -32.706 1.00 94.75 243 ALA A C 1
ATOM 2013 O O . ALA A 1 243 ? 17.482 -0.943 -32.314 1.00 94.75 243 ALA A O 1
ATOM 2014 N N . ASP A 1 244 ? 16.224 -0.019 -33.911 1.00 95.88 244 ASP A N 1
ATOM 2015 C CA . ASP A 1 244 ? 17.335 0.217 -34.842 1.00 95.88 244 ASP A CA 1
ATOM 2016 C C . ASP A 1 244 ? 18.044 1.576 -34.637 1.00 95.88 244 ASP A C 1
ATOM 2018 O O . ASP A 1 244 ? 17.650 2.410 -33.820 1.00 95.88 244 ASP A O 1
ATOM 2022 N N . GLU A 1 245 ? 19.105 1.831 -35.411 1.00 96.12 245 GLU A N 1
ATOM 2023 C CA . GLU A 1 245 ? 19.863 3.094 -35.354 1.00 96.12 245 GLU A CA 1
ATOM 2024 C C . GLU A 1 245 ? 19.019 4.331 -35.727 1.00 96.12 245 GLU A C 1
ATOM 2026 O O . GLU A 1 245 ? 19.341 5.445 -35.310 1.00 96.12 245 GLU A O 1
ATOM 2031 N N . CYS A 1 246 ? 17.922 4.169 -36.478 1.00 95.44 246 CYS A N 1
ATOM 2032 C CA . CYS A 1 246 ? 17.009 5.273 -36.773 1.00 95.44 246 CYS A CA 1
ATOM 2033 C C . CYS A 1 246 ? 16.215 5.662 -35.521 1.00 95.44 246 CYS A C 1
ATOM 2035 O O . CYS A 1 246 ? 16.094 6.852 -35.222 1.00 95.44 246 CYS A O 1
ATOM 2037 N N . ILE A 1 247 ? 15.716 4.677 -34.769 1.00 96.50 247 ILE A N 1
ATOM 2038 C CA . ILE A 1 247 ? 15.029 4.905 -33.492 1.00 96.50 247 ILE A CA 1
ATOM 2039 C C . ILE A 1 247 ? 15.980 5.505 -32.454 1.00 96.50 247 ILE A C 1
ATOM 2041 O O . ILE A 1 247 ? 15.609 6.470 -31.785 1.00 96.50 247 ILE A O 1
ATOM 2045 N N . ILE A 1 248 ? 17.214 5.001 -32.356 1.00 97.62 248 ILE A N 1
ATOM 2046 C CA . ILE A 1 248 ? 18.229 5.543 -31.438 1.00 97.62 248 ILE A CA 1
ATOM 2047 C C . ILE A 1 248 ? 18.474 7.027 -31.728 1.00 97.62 248 ILE A C 1
ATOM 2049 O O . ILE A 1 248 ? 18.366 7.855 -30.822 1.00 97.62 248 ILE A O 1
ATOM 2053 N N . GLN A 1 249 ? 18.725 7.387 -32.992 1.00 97.56 249 GLN A N 1
ATOM 2054 C CA . GLN A 1 249 ? 18.933 8.785 -33.373 1.00 97.56 249 GLN A CA 1
ATOM 2055 C C . GLN A 1 249 ? 17.697 9.645 -33.080 1.00 97.56 249 GLN A C 1
ATOM 2057 O O . GLN A 1 249 ? 17.823 10.773 -32.607 1.00 97.56 249 GLN A O 1
ATOM 2062 N N . GLN A 1 250 ? 16.497 9.111 -33.312 1.00 96.56 250 GLN A N 1
ATOM 2063 C CA . GLN A 1 250 ? 15.259 9.821 -33.015 1.00 96.56 250 GLN A CA 1
ATOM 2064 C C . GLN A 1 250 ? 15.096 10.097 -31.511 1.00 96.56 250 GLN A C 1
ATOM 2066 O O . GLN A 1 250 ? 14.691 11.199 -31.144 1.00 96.56 250 GLN A O 1
ATOM 2071 N N . VAL A 1 251 ? 15.430 9.141 -30.636 1.00 96.88 251 VAL A N 1
ATOM 2072 C CA . VAL A 1 251 ? 15.422 9.349 -29.176 1.00 96.88 251 VAL A CA 1
ATOM 2073 C C . VAL A 1 251 ? 16.441 10.407 -28.774 1.00 96.88 251 VAL A C 1
ATOM 2075 O O . VAL A 1 251 ? 16.081 11.317 -28.028 1.00 96.88 251 VAL A O 1
ATOM 2078 N N . MET A 1 252 ? 17.666 10.341 -29.304 1.00 97.69 252 MET A N 1
ATOM 2079 C CA . MET A 1 252 ? 18.703 11.349 -29.051 1.00 97.69 252 MET A CA 1
ATOM 2080 C C . MET A 1 252 ? 18.225 12.755 -29.427 1.00 97.69 252 MET A C 1
ATOM 2082 O O . MET A 1 252 ? 18.383 13.692 -28.648 1.00 97.69 252 MET A O 1
ATOM 2086 N N . ASP A 1 253 ? 17.582 12.902 -30.586 1.00 96.62 253 ASP A N 1
ATOM 2087 C CA . ASP A 1 253 ? 17.073 14.190 -31.059 1.00 96.62 253 ASP A CA 1
ATOM 2088 C C . ASP A 1 253 ? 15.896 14.696 -30.207 1.00 96.62 253 ASP A C 1
ATOM 2090 O O . ASP A 1 253 ? 15.807 15.887 -29.906 1.00 96.62 253 ASP A O 1
ATOM 2094 N N . LEU A 1 254 ? 14.980 13.814 -29.798 1.00 95.12 254 LEU A N 1
ATOM 2095 C CA . LEU A 1 254 ? 13.811 14.199 -29.001 1.00 95.12 254 LEU A CA 1
ATOM 2096 C C . LEU A 1 254 ? 14.176 14.535 -27.551 1.00 95.12 254 LEU A C 1
ATOM 2098 O O . LEU A 1 254 ? 13.650 15.505 -27.005 1.00 95.12 254 LEU A O 1
ATOM 2102 N N . ARG A 1 255 ? 15.065 13.746 -26.938 1.00 94.81 255 ARG A N 1
ATOM 2103 C CA . ARG A 1 255 ? 15.495 13.911 -25.541 1.00 94.81 255 ARG A CA 1
ATOM 2104 C C . ARG A 1 255 ? 16.702 14.825 -25.370 1.00 94.81 255 ARG A C 1
ATOM 2106 O O . ARG A 1 255 ? 16.965 15.248 -24.251 1.00 94.81 255 ARG A O 1
ATOM 2113 N N . GLN A 1 256 ? 17.401 15.162 -26.455 1.00 96.00 256 GLN A N 1
ATOM 2114 C CA . GLN A 1 256 ? 18.669 15.899 -26.417 1.00 96.00 256 GLN A CA 1
ATOM 2115 C C . GLN A 1 256 ? 19.717 15.184 -25.545 1.00 96.00 256 GLN A C 1
ATOM 2117 O O . GLN A 1 256 ? 20.408 15.816 -24.747 1.00 96.00 256 GLN A O 1
ATOM 2122 N N . CYS A 1 257 ? 19.815 13.862 -25.701 1.00 96.12 257 CYS A N 1
ATOM 2123 C CA . CYS A 1 257 ? 20.717 13.000 -24.942 1.00 96.12 257 CYS A CA 1
ATOM 2124 C C . CYS A 1 257 ? 21.768 12.322 -25.831 1.00 96.12 257 CYS A C 1
ATOM 2126 O O . CYS A 1 257 ? 21.732 12.415 -27.063 1.00 96.12 257 CYS A O 1
ATOM 2128 N N . ASP A 1 258 ? 22.737 11.660 -25.199 1.00 96.56 258 ASP A N 1
ATOM 2129 C CA . ASP A 1 258 ? 23.722 10.857 -25.914 1.00 96.56 258 ASP A CA 1
ATOM 2130 C C . ASP A 1 258 ? 23.173 9.473 -26.306 1.00 96.56 258 ASP A C 1
ATOM 2132 O O . ASP A 1 258 ? 22.070 9.064 -25.933 1.00 96.56 258 ASP A O 1
ATOM 2136 N N . ARG A 1 259 ? 23.964 8.739 -27.096 1.00 96.62 259 ARG A N 1
ATOM 2137 C CA . ARG A 1 259 ? 23.595 7.399 -27.565 1.00 96.62 259 ARG A CA 1
ATOM 2138 C C . ARG A 1 259 ? 23.398 6.415 -26.405 1.00 96.62 259 ARG A C 1
ATOM 2140 O O . ARG A 1 259 ? 22.523 5.562 -26.485 1.00 96.62 259 ARG A O 1
ATOM 2147 N N . SER A 1 260 ? 24.194 6.543 -25.346 1.00 95.12 260 SER A N 1
ATOM 2148 C CA . SER A 1 260 ? 24.202 5.638 -24.196 1.00 95.12 260 SER A CA 1
ATOM 2149 C C . SER A 1 260 ? 22.894 5.737 -23.404 1.00 95.12 260 SER A C 1
ATOM 2151 O O . SER A 1 260 ? 22.255 4.720 -23.119 1.00 95.12 260 SER A O 1
ATOM 2153 N N . GLU A 1 261 ? 22.447 6.964 -23.115 1.00 96.12 261 GLU A N 1
ATOM 2154 C CA . GLU A 1 261 ? 21.154 7.234 -22.479 1.00 96.12 261 GLU A CA 1
ATOM 2155 C C . GLU A 1 261 ? 19.997 6.804 -23.390 1.00 96.12 261 GLU A C 1
ATOM 2157 O O . GLU A 1 261 ? 19.060 6.154 -22.928 1.00 96.12 261 GLU A O 1
ATOM 2162 N N . ALA A 1 262 ? 20.066 7.116 -24.691 1.00 97.31 262 ALA A N 1
ATOM 2163 C CA . ALA A 1 262 ? 19.014 6.761 -25.644 1.00 97.31 262 ALA A CA 1
ATOM 2164 C C . ALA A 1 262 ? 18.764 5.246 -25.701 1.00 97.31 262 ALA A C 1
ATOM 2166 O O . ALA A 1 262 ? 17.614 4.809 -25.730 1.00 97.31 262 ALA A O 1
ATOM 2167 N N . MET A 1 263 ? 19.823 4.437 -25.668 1.00 97.56 263 MET A N 1
ATOM 2168 C CA . MET A 1 263 ? 19.697 2.980 -25.700 1.00 97.56 263 MET A CA 1
ATOM 2169 C C . MET A 1 263 ? 19.041 2.421 -24.436 1.00 97.56 263 MET A C 1
ATOM 2171 O O . MET A 1 263 ? 18.171 1.557 -24.527 1.00 97.56 263 MET A O 1
ATOM 2175 N N . ARG A 1 264 ? 19.392 2.963 -23.266 1.00 97.50 264 ARG A N 1
ATOM 2176 C CA . ARG A 1 264 ? 18.786 2.589 -21.977 1.00 97.50 264 ARG A CA 1
ATOM 2177 C C . ARG A 1 264 ? 17.328 3.013 -21.884 1.00 97.50 264 ARG A C 1
ATOM 2179 O O . ARG A 1 264 ? 16.496 2.243 -21.413 1.00 97.50 264 ARG A O 1
ATOM 2186 N N . PHE A 1 265 ? 17.009 4.199 -22.398 1.00 97.50 265 PHE A N 1
ATOM 2187 C CA . PHE A 1 265 ? 15.633 4.659 -22.547 1.00 97.50 265 PHE A CA 1
ATOM 2188 C C . PHE A 1 265 ? 14.812 3.673 -23.390 1.00 97.50 265 PHE A C 1
ATOM 2190 O O . PHE A 1 265 ? 13.738 3.253 -22.970 1.00 97.50 265 PHE A O 1
ATOM 2197 N N . ILE A 1 266 ? 15.328 3.252 -24.550 1.00 97.50 266 ILE A N 1
ATOM 2198 C CA . ILE A 1 266 ? 14.630 2.301 -25.428 1.00 97.50 266 ILE A CA 1
ATOM 2199 C C . ILE A 1 266 ? 14.467 0.938 -24.748 1.00 97.50 266 ILE A C 1
ATOM 2201 O O . ILE A 1 266 ? 13.359 0.406 -24.731 1.00 97.50 266 ILE A O 1
ATOM 2205 N N . ALA A 1 267 ? 15.532 0.400 -24.147 1.00 97.56 267 ALA A N 1
ATOM 2206 C CA . ALA A 1 267 ? 15.495 -0.887 -23.453 1.00 97.56 267 ALA A CA 1
ATOM 2207 C C . ALA A 1 267 ? 14.450 -0.897 -22.326 1.00 97.56 267 ALA A C 1
ATOM 2209 O O . ALA A 1 267 ? 13.619 -1.805 -22.252 1.00 97.56 267 ALA A O 1
ATOM 2210 N N . LEU A 1 268 ? 14.417 0.152 -21.495 1.00 96.69 268 LEU A N 1
ATOM 2211 C CA . LEU A 1 268 ? 13.407 0.278 -20.446 1.00 96.69 268 LEU A CA 1
ATOM 2212 C C . LEU A 1 268 ? 11.995 0.457 -21.027 1.00 96.69 268 LEU A C 1
ATOM 2214 O O . LEU A 1 268 ? 11.029 -0.086 -20.492 1.00 96.69 268 LEU A O 1
ATOM 2218 N N . GLY A 1 269 ? 11.855 1.169 -22.145 1.00 95.81 269 GLY A N 1
ATOM 2219 C CA . GLY A 1 269 ? 10.579 1.325 -22.841 1.00 95.81 269 GLY A CA 1
ATOM 2220 C C . GLY A 1 269 ? 10.023 0.015 -23.386 1.00 95.81 269 GLY A C 1
ATOM 2221 O O . GLY A 1 269 ? 8.826 -0.239 -23.248 1.00 95.81 269 GLY A O 1
ATOM 2222 N N . MET A 1 270 ? 10.886 -0.840 -23.935 1.00 96.25 270 MET A N 1
ATOM 2223 C CA . MET A 1 270 ? 10.528 -2.194 -24.364 1.00 96.25 270 MET A CA 1
ATOM 2224 C C . MET A 1 270 ? 10.137 -3.066 -23.168 1.00 96.25 270 MET A C 1
ATOM 2226 O O . MET A 1 270 ? 9.098 -3.727 -23.203 1.00 96.25 270 MET A O 1
ATOM 2230 N N . HIS A 1 271 ? 10.916 -3.008 -22.083 1.00 95.00 271 HIS A N 1
ATOM 2231 C CA . HIS A 1 271 ? 10.641 -3.745 -20.849 1.00 95.00 271 HIS A CA 1
ATOM 2232 C C . HIS A 1 271 ? 9.273 -3.397 -20.248 1.00 95.00 271 HIS A C 1
ATOM 2234 O O . HIS A 1 271 ? 8.477 -4.282 -19.927 1.00 95.00 271 HIS A O 1
ATOM 2240 N N . LEU A 1 272 ? 8.971 -2.101 -20.143 1.00 91.75 272 LEU A N 1
ATOM 2241 C CA . LEU A 1 272 ? 7.717 -1.601 -19.576 1.00 91.75 272 LEU A CA 1
ATOM 2242 C C . LEU A 1 272 ? 6.548 -1.619 -20.569 1.00 91.75 272 LEU A C 1
ATOM 2244 O O . LEU A 1 272 ? 5.405 -1.404 -20.160 1.00 91.75 272 LEU A O 1
ATOM 2248 N N . LYS A 1 273 ? 6.820 -1.908 -21.847 1.00 93.06 273 LYS A N 1
ATOM 2249 C CA . LYS A 1 273 ? 5.873 -1.863 -22.969 1.00 93.06 273 LYS A CA 1
ATOM 2250 C C . LYS A 1 273 ? 5.213 -0.497 -23.143 1.00 93.06 273 LYS A C 1
ATOM 2252 O O . LYS A 1 273 ? 3.989 -0.381 -23.185 1.00 93.06 273 LYS A O 1
ATOM 2257 N N . TYR A 1 274 ? 6.034 0.544 -23.190 1.00 92.38 274 TYR A N 1
ATOM 2258 C CA . TYR A 1 274 ? 5.587 1.933 -23.202 1.00 92.38 274 TYR A CA 1
ATOM 2259 C C . TYR A 1 274 ? 5.734 2.613 -24.552 1.00 92.38 274 TYR A C 1
ATOM 2261 O O . TYR A 1 274 ? 6.613 2.302 -25.352 1.00 92.38 274 TYR A O 1
ATOM 2269 N N . THR A 1 275 ? 4.917 3.643 -24.757 1.00 93.81 275 THR A N 1
ATOM 2270 C CA . THR A 1 275 ? 5.186 4.628 -25.801 1.00 93.81 275 THR A CA 1
ATOM 2271 C C . THR A 1 275 ? 6.340 5.543 -25.398 1.00 93.81 275 THR A C 1
ATOM 2273 O O . THR A 1 275 ? 6.657 5.681 -24.213 1.00 93.81 275 THR A O 1
ATOM 2276 N N . PHE A 1 276 ? 6.960 6.207 -26.380 1.00 94.75 276 PHE A N 1
ATOM 2277 C CA . PHE A 1 276 ? 7.982 7.226 -26.119 1.00 94.75 276 PHE A CA 1
ATOM 2278 C C . PHE A 1 276 ? 7.485 8.249 -25.094 1.00 94.75 276 PHE A C 1
ATOM 2280 O O . PHE A 1 276 ? 8.172 8.525 -24.119 1.00 94.75 276 PHE A O 1
ATOM 2287 N N . GLY A 1 277 ? 6.272 8.767 -25.298 1.00 92.62 277 GLY A N 1
ATOM 2288 C CA . GLY A 1 277 ? 5.660 9.770 -24.436 1.00 92.62 277 GLY A CA 1
ATOM 2289 C C . GLY A 1 277 ? 5.486 9.309 -22.994 1.00 92.62 277 GLY A C 1
ATOM 2290 O O . GLY A 1 277 ? 5.879 10.014 -22.067 1.00 92.62 277 GLY A O 1
ATOM 2291 N N . ASP A 1 278 ? 4.950 8.099 -22.813 1.00 91.81 278 ASP A N 1
ATOM 2292 C CA . ASP A 1 278 ? 4.703 7.521 -21.488 1.00 91.81 278 ASP A CA 1
ATOM 2293 C C . ASP A 1 278 ? 5.981 7.340 -20.671 1.00 91.81 278 ASP A C 1
ATOM 2295 O O . ASP A 1 278 ? 5.982 7.603 -19.468 1.00 91.81 278 ASP A O 1
ATOM 2299 N N . LEU A 1 279 ? 7.067 6.896 -21.311 1.00 94.50 279 LEU A N 1
ATOM 2300 C CA . LEU A 1 279 ? 8.348 6.757 -20.628 1.00 94.50 279 LEU A CA 1
ATOM 2301 C C . LEU A 1 279 ? 9.013 8.120 -20.409 1.00 94.50 279 LEU A C 1
ATOM 2303 O O . LEU A 1 279 ? 9.520 8.396 -19.324 1.00 94.50 279 LEU A O 1
ATOM 2307 N N . ASN A 1 280 ? 8.993 8.986 -21.422 1.00 94.69 280 ASN A N 1
ATOM 2308 C CA . ASN A 1 280 ? 9.669 10.280 -21.394 1.00 94.69 280 ASN A CA 1
ATOM 2309 C C . ASN A 1 280 ? 9.147 11.213 -20.296 1.00 94.69 280 ASN A C 1
ATOM 2311 O O . ASN A 1 280 ? 9.917 12.028 -19.798 1.00 94.69 280 ASN A O 1
ATOM 2315 N N . ASP A 1 281 ? 7.877 11.078 -19.915 1.00 91.44 281 ASP A N 1
ATOM 2316 C CA . ASP A 1 281 ? 7.254 11.841 -18.829 1.00 91.44 281 ASP A CA 1
ATOM 2317 C C . ASP A 1 281 ? 7.959 11.651 -17.473 1.00 91.44 281 ASP A C 1
ATOM 2319 O O . ASP A 1 281 ? 8.015 12.579 -16.670 1.00 91.44 281 ASP A O 1
ATOM 2323 N N . THR A 1 282 ? 8.532 10.469 -17.215 1.00 91.69 282 THR A N 1
ATOM 2324 C CA . THR A 1 282 ? 9.068 10.117 -15.885 1.00 91.69 282 THR A CA 1
ATOM 2325 C C . THR A 1 282 ? 10.491 9.575 -15.876 1.00 91.69 282 THR A C 1
ATOM 2327 O O . THR A 1 282 ? 11.059 9.415 -14.795 1.00 91.69 282 THR A O 1
ATOM 2330 N N . PHE A 1 283 ? 11.070 9.292 -17.045 1.00 94.88 283 PHE A N 1
ATOM 2331 C CA . PHE A 1 283 ? 12.421 8.756 -17.152 1.00 94.88 283 PHE A CA 1
ATOM 2332 C C . PHE A 1 283 ? 13.461 9.766 -16.668 1.00 94.88 283 PHE A C 1
ATOM 2334 O O . PHE A 1 283 ? 13.630 10.830 -17.274 1.00 94.88 283 PHE A O 1
ATOM 2341 N N . ASN A 1 284 ? 14.199 9.392 -15.626 1.00 94.31 284 ASN A N 1
ATOM 2342 C CA . ASN A 1 284 ? 15.278 10.182 -15.047 1.00 94.31 284 ASN A CA 1
ATOM 2343 C C . ASN A 1 284 ? 16.502 9.315 -14.745 1.00 94.31 284 ASN A C 1
ATOM 2345 O O . ASN A 1 284 ? 16.386 8.117 -14.493 1.00 94.31 284 ASN A O 1
ATOM 2349 N N . ILE A 1 285 ? 17.672 9.949 -14.757 1.00 95.06 285 ILE A N 1
ATOM 2350 C CA . ILE A 1 285 ? 18.933 9.348 -14.319 1.00 95.06 285 ILE A CA 1
ATOM 2351 C C . ILE A 1 285 ? 19.075 9.638 -12.824 1.00 95.06 285 ILE A C 1
ATOM 2353 O O . ILE A 1 285 ? 19.110 10.808 -12.442 1.00 95.06 285 ILE A O 1
ATOM 2357 N N . GLU A 1 286 ? 19.137 8.599 -11.995 1.00 93.81 286 GLU A N 1
ATOM 2358 C CA . GLU A 1 286 ? 19.365 8.747 -10.550 1.00 93.81 286 GLU A CA 1
ATOM 2359 C C . GLU A 1 286 ? 20.859 8.814 -10.251 1.00 93.81 286 GLU A C 1
ATOM 2361 O O . GLU A 1 286 ? 21.326 9.732 -9.579 1.00 93.81 286 GLU A O 1
ATOM 2366 N N . ASP A 1 287 ? 21.610 7.856 -10.795 1.00 91.81 287 ASP A N 1
ATOM 2367 C CA . ASP A 1 287 ? 23.057 7.776 -10.656 1.00 91.81 287 ASP A CA 1
ATOM 2368 C C . ASP A 1 287 ? 23.651 7.135 -11.914 1.00 91.81 287 ASP A C 1
ATOM 2370 O O . ASP A 1 287 ? 23.513 5.935 -12.158 1.00 91.81 287 ASP A O 1
ATOM 2374 N N . SER A 1 288 ? 24.300 7.954 -12.742 1.00 87.81 288 SER A N 1
ATOM 2375 C CA . SER A 1 288 ? 24.913 7.494 -13.987 1.00 87.81 288 SER A CA 1
ATOM 2376 C C . SER A 1 288 ? 26.096 6.557 -13.758 1.00 87.81 288 SER A C 1
ATOM 2378 O O . SER A 1 288 ? 26.350 5.705 -14.607 1.00 87.81 288 SER A O 1
ATOM 2380 N N . ASP A 1 289 ? 26.815 6.703 -12.641 1.00 89.06 289 ASP A N 1
ATOM 2381 C CA . ASP A 1 289 ? 27.990 5.882 -12.335 1.00 89.06 289 ASP A CA 1
ATOM 2382 C C . ASP A 1 289 ? 27.556 4.467 -11.930 1.00 89.06 289 ASP A C 1
ATOM 2384 O O . ASP A 1 289 ? 28.221 3.490 -12.268 1.00 89.06 289 ASP A O 1
ATOM 2388 N N . LEU A 1 290 ? 26.388 4.353 -11.290 1.00 92.31 290 LEU A N 1
ATOM 2389 C CA . LEU A 1 290 ? 25.766 3.081 -10.912 1.00 92.31 290 LEU A CA 1
ATOM 2390 C C . LEU A 1 290 ? 24.789 2.533 -11.956 1.00 92.31 290 LEU A C 1
ATOM 2392 O O . LEU A 1 290 ? 24.102 1.550 -11.687 1.00 92.31 290 LEU A O 1
ATOM 2396 N N . GLN A 1 291 ? 24.693 3.164 -13.130 1.00 95.31 291 GLN A N 1
ATOM 2397 C CA . GLN A 1 291 ? 23.722 2.790 -14.160 1.00 95.31 291 GLN A CA 1
ATOM 2398 C C . GLN A 1 291 ? 22.279 2.722 -13.629 1.00 95.31 291 GLN A C 1
ATOM 2400 O O . GLN A 1 291 ? 21.491 1.866 -14.035 1.00 95.31 291 GLN A O 1
ATOM 2405 N N . LEU A 1 292 ? 21.937 3.628 -12.712 1.00 94.94 292 LEU A N 1
ATOM 2406 C CA . LEU A 1 292 ? 20.672 3.648 -11.994 1.00 94.94 292 LEU A CA 1
ATOM 2407 C C . LEU A 1 292 ? 19.736 4.710 -12.573 1.00 94.94 292 LEU A C 1
ATOM 2409 O O . LEU A 1 292 ? 20.054 5.902 -12.628 1.00 94.94 292 LEU A O 1
ATOM 2413 N N . TYR A 1 293 ? 18.549 4.270 -12.971 1.00 95.44 293 TYR A N 1
ATOM 2414 C CA . TYR A 1 293 ? 17.538 5.093 -13.625 1.00 95.44 293 TYR A CA 1
ATOM 2415 C C . TYR A 1 293 ? 16.187 4.898 -12.950 1.00 95.44 293 TYR A C 1
ATOM 2417 O O . TYR A 1 293 ? 15.903 3.835 -12.405 1.00 95.44 293 TYR A O 1
ATOM 2425 N N . THR A 1 294 ? 15.322 5.901 -13.041 1.00 92.94 294 THR A N 1
ATOM 2426 C CA . THR A 1 294 ? 13.948 5.831 -12.541 1.00 92.94 294 THR A CA 1
ATOM 2427 C C . THR A 1 294 ? 12.963 6.003 -13.681 1.00 92.94 294 THR A C 1
ATOM 2429 O O . THR A 1 294 ? 13.121 6.888 -14.519 1.00 92.94 294 THR A O 1
ATOM 2432 N N . ALA A 1 295 ? 11.893 5.211 -13.663 1.00 92.81 295 ALA A N 1
ATOM 2433 C CA . ALA A 1 295 ? 10.680 5.475 -14.429 1.00 92.81 295 ALA A CA 1
ATOM 2434 C C . ALA A 1 295 ? 9.447 5.199 -13.564 1.00 92.81 295 ALA A C 1
ATOM 2436 O O . ALA A 1 295 ? 9.354 4.174 -12.890 1.00 92.81 295 ALA A O 1
ATOM 2437 N N . ASN A 1 296 ? 8.486 6.122 -13.589 1.00 87.06 296 ASN A N 1
ATOM 2438 C CA . ASN A 1 296 ? 7.290 6.135 -12.743 1.00 87.06 296 ASN A CA 1
ATOM 2439 C C . ASN A 1 296 ? 7.552 5.840 -11.252 1.00 87.06 296 ASN A C 1
ATOM 2441 O O . ASN A 1 296 ? 6.841 5.046 -10.630 1.00 87.06 296 ASN A O 1
ATOM 2445 N N . GLY A 1 297 ? 8.598 6.443 -10.684 1.00 85.12 297 GLY A N 1
ATOM 2446 C CA . GLY A 1 297 ? 8.960 6.274 -9.273 1.00 85.12 297 GLY A CA 1
ATOM 2447 C C . GLY A 1 297 ? 9.532 4.902 -8.901 1.00 85.12 297 GLY A C 1
ATOM 2448 O O . GLY A 1 297 ? 9.698 4.636 -7.715 1.00 85.12 297 GLY A O 1
ATOM 2449 N N . THR A 1 298 ? 9.824 4.042 -9.879 1.00 86.94 298 THR A N 1
ATOM 2450 C CA . THR A 1 298 ? 10.505 2.756 -9.687 1.00 86.94 298 THR A CA 1
ATOM 2451 C C . THR A 1 298 ? 11.919 2.838 -10.253 1.00 86.94 298 THR A C 1
ATOM 2453 O O . THR A 1 298 ? 12.100 3.361 -11.355 1.00 86.94 298 THR A O 1
ATOM 2456 N N . GLN A 1 299 ? 12.895 2.328 -9.503 1.00 91.62 299 GLN A N 1
ATOM 2457 C CA . GLN A 1 299 ? 14.307 2.337 -9.874 1.00 91.62 299 GLN A CA 1
ATOM 2458 C C . GLN A 1 299 ? 14.701 1.055 -10.621 1.00 91.62 299 GLN A C 1
ATOM 2460 O O . GLN A 1 299 ? 14.185 -0.031 -10.346 1.00 91.62 299 GLN A O 1
ATOM 2465 N N . TYR A 1 300 ? 15.614 1.206 -11.579 1.00 93.31 300 TYR A N 1
ATOM 2466 C CA . TYR A 1 300 ? 16.115 0.145 -12.442 1.00 93.31 300 TYR A CA 1
ATOM 2467 C C . TYR A 1 300 ? 17.616 0.306 -12.678 1.00 93.31 300 TYR A C 1
ATOM 2469 O O . TYR A 1 300 ? 18.089 1.407 -12.976 1.00 93.31 300 TYR A O 1
ATOM 2477 N N . TYR A 1 301 ? 18.339 -0.808 -12.643 1.00 95.56 301 TYR A N 1
ATOM 2478 C CA . TYR A 1 301 ? 19.668 -0.910 -13.234 1.00 95.56 301 TYR A CA 1
ATOM 2479 C C . TYR A 1 301 ? 19.529 -1.097 -14.750 1.00 95.56 301 TYR A C 1
ATOM 2481 O O . TYR A 1 301 ? 18.896 -2.060 -15.194 1.00 95.56 301 TYR A O 1
ATOM 2489 N N . LEU A 1 302 ? 20.103 -0.174 -15.534 1.00 96.75 302 LEU A N 1
ATOM 2490 C CA . LEU A 1 302 ? 20.092 -0.189 -17.002 1.00 96.75 302 LEU A CA 1
ATOM 2491 C C . LEU A 1 302 ? 21.517 -0.070 -17.549 1.00 96.75 302 LEU A C 1
ATOM 2493 O O . LEU A 1 302 ? 22.092 1.019 -17.565 1.00 96.75 302 LEU A O 1
ATOM 2497 N N . GLY A 1 303 ? 22.074 -1.158 -18.063 1.00 96.62 303 GLY A N 1
ATOM 2498 C CA . GLY A 1 303 ? 23.438 -1.153 -18.588 1.00 96.62 303 GLY A CA 1
ATOM 2499 C C . GLY A 1 303 ? 23.756 -2.388 -19.412 1.00 96.62 303 GLY A C 1
ATOM 2500 O O . GLY A 1 303 ? 22.961 -3.322 -19.497 1.00 96.62 303 GLY A O 1
ATOM 2501 N N . THR A 1 304 ? 24.922 -2.386 -20.039 1.00 96.75 304 THR A N 1
ATOM 2502 C CA . THR A 1 304 ? 25.509 -3.604 -20.603 1.00 96.75 304 THR A CA 1
ATOM 2503 C C . THR A 1 304 ? 25.865 -4.584 -19.483 1.00 96.75 304 THR A C 1
ATOM 2505 O O . THR A 1 304 ? 26.055 -4.185 -18.333 1.00 96.75 304 THR A O 1
ATOM 2508 N N . GLU A 1 305 ? 25.975 -5.870 -19.814 1.00 95.06 305 GLU A N 1
ATOM 2509 C CA . GLU A 1 305 ? 26.346 -6.894 -18.830 1.00 95.06 305 GLU A CA 1
ATOM 2510 C C . GLU A 1 305 ? 27.691 -6.567 -18.152 1.00 95.06 305 GLU A C 1
ATOM 2512 O O . GLU A 1 305 ? 27.785 -6.620 -16.929 1.00 95.06 305 GLU A O 1
ATOM 2517 N N . ASP A 1 306 ? 28.692 -6.125 -18.920 1.00 95.75 306 ASP A N 1
ATOM 2518 C CA . ASP A 1 306 ? 30.014 -5.751 -18.400 1.00 95.75 306 ASP A CA 1
ATOM 2519 C C . ASP A 1 306 ? 29.952 -4.571 -17.409 1.00 95.75 306 ASP A C 1
ATOM 2521 O O . ASP A 1 306 ? 30.618 -4.595 -16.373 1.00 95.75 306 ASP A O 1
ATOM 2525 N N . GLU A 1 307 ? 29.144 -3.540 -17.694 1.00 96.31 307 GLU A N 1
ATOM 2526 C CA . GLU A 1 307 ? 28.958 -2.399 -16.782 1.00 96.31 307 GLU A CA 1
ATOM 2527 C C . GLU A 1 307 ? 28.333 -2.846 -15.454 1.00 96.31 307 GLU A C 1
ATOM 2529 O O . GLU A 1 307 ? 28.777 -2.423 -14.386 1.00 96.31 307 GLU A O 1
ATOM 2534 N N . LEU A 1 308 ? 27.325 -3.720 -15.508 1.00 96.12 308 LEU A N 1
ATOM 2535 C CA . LEU A 1 308 ? 26.623 -4.197 -14.316 1.00 96.12 308 LEU A CA 1
ATOM 2536 C C . LEU A 1 308 ? 27.454 -5.209 -13.515 1.00 96.12 308 LEU A C 1
ATOM 2538 O O . LEU A 1 308 ? 27.393 -5.200 -12.286 1.00 96.12 308 LEU A O 1
ATOM 2542 N N . ILE A 1 309 ? 28.281 -6.025 -14.180 1.00 95.75 309 ILE A N 1
ATOM 2543 C CA . ILE A 1 309 ? 29.294 -6.865 -13.525 1.00 95.75 309 ILE A CA 1
ATOM 2544 C C . ILE A 1 309 ? 30.278 -5.991 -12.751 1.00 95.75 309 ILE A C 1
ATOM 2546 O O . ILE A 1 309 ? 30.514 -6.263 -11.577 1.00 95.75 309 ILE A O 1
ATOM 2550 N N . GLN A 1 310 ? 30.801 -4.922 -13.360 1.00 95.94 310 GLN A N 1
ATOM 2551 C CA . GLN A 1 310 ? 31.743 -4.030 -12.680 1.00 95.94 310 GLN A CA 1
ATOM 2552 C C . GLN A 1 310 ? 31.116 -3.375 -11.442 1.00 95.94 310 GLN A C 1
ATOM 2554 O O . GLN A 1 310 ? 31.753 -3.319 -10.391 1.00 95.94 310 GLN A O 1
ATOM 2559 N N . ILE A 1 311 ? 29.860 -2.926 -11.539 1.00 95.12 311 ILE A N 1
ATOM 2560 C CA . ILE A 1 311 ? 29.138 -2.351 -10.395 1.00 95.12 311 ILE A CA 1
ATOM 2561 C C . ILE A 1 311 ? 28.947 -3.399 -9.294 1.00 95.12 311 ILE A C 1
ATOM 2563 O O . ILE A 1 311 ? 29.200 -3.110 -8.128 1.00 95.12 311 ILE A O 1
ATOM 2567 N N . ALA A 1 312 ? 28.550 -4.624 -9.644 1.00 94.19 312 ALA A N 1
ATOM 2568 C CA . ALA A 1 312 ? 28.408 -5.711 -8.679 1.00 94.19 312 ALA A CA 1
ATOM 2569 C C . ALA A 1 312 ? 29.740 -6.056 -7.993 1.00 94.19 312 ALA A C 1
ATOM 2571 O O . ALA A 1 312 ? 29.776 -6.236 -6.773 1.00 94.19 312 ALA A O 1
ATOM 2572 N N . GLU A 1 313 ? 30.839 -6.111 -8.748 1.00 94.25 313 GLU A N 1
ATOM 2573 C CA . GLU A 1 313 ? 32.181 -6.333 -8.205 1.00 94.25 313 GLU A CA 1
ATOM 2574 C C . GLU A 1 313 ? 32.575 -5.219 -7.231 1.00 94.25 313 GLU A C 1
ATOM 2576 O O . GLU A 1 313 ? 33.053 -5.510 -6.130 1.00 94.25 313 GLU A O 1
ATOM 2581 N N . ASP A 1 314 ? 32.323 -3.960 -7.591 1.00 93.69 314 ASP A N 1
ATOM 2582 C CA . ASP A 1 314 ? 32.596 -2.809 -6.734 1.00 93.69 314 ASP A CA 1
ATOM 2583 C C . ASP A 1 314 ? 31.735 -2.834 -5.462 1.00 93.69 314 ASP A C 1
ATOM 2585 O O . ASP A 1 314 ? 32.248 -2.549 -4.377 1.00 93.69 314 ASP A O 1
ATOM 2589 N N . THR A 1 315 ? 30.459 -3.221 -5.552 1.00 91.88 315 THR A N 1
ATOM 2590 C CA . THR A 1 315 ? 29.569 -3.378 -4.390 1.00 91.88 315 THR A CA 1
ATOM 2591 C C . THR A 1 315 ? 30.101 -4.435 -3.429 1.00 91.88 315 THR A C 1
ATOM 2593 O O . THR A 1 315 ? 30.270 -4.155 -2.242 1.00 91.88 315 THR A O 1
ATOM 2596 N N . VAL A 1 316 ? 30.442 -5.624 -3.934 1.00 92.56 316 VAL A N 1
ATOM 2597 C CA . VAL A 1 316 ? 30.975 -6.730 -3.121 1.00 92.56 316 VAL A CA 1
ATOM 2598 C C . VAL A 1 316 ? 32.279 -6.338 -2.419 1.00 92.56 316 VAL A C 1
ATOM 2600 O O . VAL A 1 316 ? 32.493 -6.685 -1.258 1.00 92.56 316 VAL A O 1
ATOM 2603 N N . HIS A 1 317 ? 33.155 -5.597 -3.100 1.00 92.38 317 HIS A N 1
ATOM 2604 C CA . HIS A 1 317 ? 34.462 -5.223 -2.558 1.00 92.38 317 HIS A CA 1
ATOM 2605 C C . HIS A 1 317 ? 34.431 -4.040 -1.588 1.00 92.38 317 HIS A C 1
ATOM 2607 O O . HIS A 1 317 ? 35.327 -3.927 -0.745 1.00 92.38 317 HIS A O 1
ATOM 2613 N N . ASN A 1 318 ? 33.438 -3.157 -1.705 1.00 90.81 318 ASN A N 1
ATOM 2614 C CA . ASN A 1 318 ? 33.359 -1.937 -0.903 1.00 90.81 318 ASN A CA 1
ATOM 2615 C C . ASN A 1 318 ? 32.329 -2.011 0.232 1.00 90.81 318 ASN A C 1
ATOM 2617 O O . ASN A 1 318 ? 32.387 -1.180 1.144 1.00 90.81 318 ASN A O 1
ATOM 2621 N N . ASP A 1 319 ? 31.424 -2.992 0.225 1.00 89.38 319 ASP A N 1
ATOM 2622 C CA . ASP A 1 319 ? 30.456 -3.189 1.300 1.00 89.38 319 ASP A CA 1
ATOM 2623 C C . ASP A 1 319 ? 31.007 -4.095 2.416 1.00 89.38 319 ASP A C 1
ATOM 2625 O O . ASP A 1 319 ? 31.325 -5.275 2.245 1.00 89.38 319 ASP A O 1
ATOM 2629 N N . SER A 1 320 ? 31.093 -3.520 3.617 1.00 87.62 320 SER A N 1
ATOM 2630 C CA . SER A 1 320 ? 31.564 -4.199 4.824 1.00 87.62 320 SER A CA 1
ATOM 2631 C C . SER A 1 320 ? 30.700 -5.388 5.269 1.00 87.62 320 SER A C 1
ATOM 2633 O O . SER A 1 320 ? 31.184 -6.224 6.039 1.00 87.62 320 SER A O 1
ATOM 2635 N N . GLU A 1 321 ? 29.449 -5.500 4.809 1.00 89.81 321 GLU A N 1
ATOM 2636 C CA . GLU A 1 321 ? 28.588 -6.646 5.123 1.00 89.81 321 GLU A CA 1
ATOM 2637 C C . GLU A 1 321 ? 29.137 -7.960 4.554 1.00 89.81 321 GLU A C 1
ATOM 2639 O O . GLU A 1 321 ? 29.062 -8.999 5.217 1.00 89.81 321 GLU A O 1
ATOM 2644 N N . TYR A 1 322 ? 29.800 -7.927 3.396 1.00 89.69 322 TYR A N 1
ATOM 2645 C CA . TYR A 1 322 ? 30.395 -9.130 2.811 1.00 89.69 322 TYR A CA 1
ATOM 2646 C C . TYR A 1 322 ? 31.537 -9.692 3.660 1.00 89.69 322 TYR A C 1
ATOM 2648 O O . TYR A 1 322 ? 31.684 -10.911 3.773 1.00 89.69 322 TYR A O 1
ATOM 2656 N N . GLU A 1 323 ? 32.301 -8.842 4.355 1.00 91.75 323 GLU A N 1
ATOM 2657 C CA . GLU A 1 323 ? 33.287 -9.325 5.325 1.00 91.75 323 GLU A CA 1
ATOM 2658 C C . GLU A 1 323 ? 32.609 -10.072 6.486 1.00 91.75 323 GLU A C 1
ATOM 2660 O O . GLU A 1 323 ? 33.118 -11.095 6.958 1.00 91.75 323 GLU A O 1
ATOM 2665 N N . TYR A 1 324 ? 31.455 -9.586 6.947 1.00 92.31 324 TYR A N 1
ATOM 2666 C CA . TYR A 1 324 ? 30.676 -10.266 7.977 1.00 92.31 324 TYR A CA 1
ATOM 2667 C C . TYR A 1 324 ? 30.168 -11.632 7.487 1.00 92.31 324 TYR A C 1
ATOM 2669 O O . TYR A 1 324 ? 30.394 -12.637 8.168 1.00 92.31 324 TYR A O 1
ATOM 2677 N N . PHE A 1 325 ? 29.569 -11.702 6.293 1.00 91.12 325 PHE A N 1
ATOM 2678 C CA . PHE A 1 325 ? 29.088 -12.964 5.717 1.00 91.12 325 PHE A CA 1
ATOM 2679 C C . PHE A 1 325 ? 30.212 -13.977 5.498 1.00 91.12 325 PHE A C 1
ATOM 2681 O O . PHE A 1 325 ? 30.053 -15.155 5.833 1.00 91.12 325 PHE A O 1
ATOM 2688 N N . TRP A 1 326 ? 31.379 -13.524 5.037 1.00 94.19 326 TRP A N 1
ATOM 2689 C CA . TRP A 1 326 ? 32.565 -14.368 4.916 1.00 94.19 326 TRP A CA 1
ATOM 2690 C C . TRP A 1 326 ? 32.977 -14.975 6.266 1.00 94.19 326 TRP A C 1
ATOM 2692 O O . TRP A 1 326 ? 33.207 -16.183 6.361 1.00 94.19 326 TRP A O 1
ATOM 2702 N N . ARG A 1 327 ? 33.024 -14.175 7.344 1.00 93.31 327 ARG A N 1
ATOM 2703 C CA . ARG A 1 327 ? 33.376 -14.668 8.692 1.00 93.31 327 ARG A CA 1
ATOM 2704 C C . ARG A 1 327 ? 32.400 -15.736 9.184 1.00 93.31 327 ARG A C 1
ATOM 2706 O O . ARG A 1 327 ? 32.840 -16.748 9.738 1.00 93.31 327 ARG A O 1
ATOM 2713 N N . GLU A 1 328 ? 31.102 -15.544 8.960 1.00 95.44 328 GLU A N 1
ATOM 2714 C CA . GLU A 1 328 ? 30.075 -16.536 9.298 1.00 95.44 328 GLU A CA 1
ATOM 2715 C C . GLU A 1 328 ? 30.230 -17.816 8.460 1.00 95.44 328 GLU A C 1
ATOM 2717 O O . GLU A 1 328 ? 30.170 -18.923 9.003 1.00 95.44 328 GLU A O 1
ATOM 2722 N N . ALA A 1 329 ? 30.520 -17.693 7.161 1.00 91.25 329 ALA A N 1
ATOM 2723 C CA . ALA A 1 329 ? 30.764 -18.831 6.276 1.00 91.25 329 ALA A CA 1
ATOM 2724 C C . ALA A 1 329 ? 32.003 -19.644 6.696 1.00 91.25 329 ALA A C 1
ATOM 2726 O O . ALA A 1 329 ? 31.951 -20.879 6.717 1.00 91.25 329 ALA A O 1
ATOM 2727 N N . VAL A 1 330 ? 33.093 -18.979 7.093 1.00 93.88 330 VAL A N 1
ATOM 2728 C CA . VAL A 1 330 ? 34.297 -19.626 7.646 1.00 93.88 330 VAL A CA 1
ATOM 2729 C C . VAL A 1 330 ? 33.978 -20.326 8.969 1.00 93.88 330 VAL A C 1
ATOM 2731 O O . VAL A 1 330 ? 34.328 -21.494 9.147 1.00 93.88 330 VAL A O 1
ATOM 2734 N N . SER A 1 331 ? 33.271 -19.652 9.883 1.00 93.62 331 SER A N 1
ATOM 2735 C CA . SER A 1 331 ? 32.854 -20.210 11.180 1.00 93.62 331 SER A CA 1
ATOM 2736 C C . SER A 1 331 ? 31.982 -21.463 11.018 1.00 93.62 331 SER A C 1
ATOM 2738 O O . SER A 1 331 ? 32.155 -22.457 11.725 1.00 93.62 331 SER A O 1
ATOM 2740 N N . ALA A 1 332 ? 31.094 -21.456 10.021 1.00 94.56 332 ALA A N 1
ATOM 2741 C CA . ALA A 1 332 ? 30.241 -22.584 9.664 1.00 94.56 332 ALA A CA 1
ATOM 2742 C C . ALA A 1 332 ? 30.954 -23.680 8.842 1.00 94.56 332 ALA A C 1
ATOM 2744 O O . ALA A 1 332 ? 30.323 -24.681 8.491 1.00 94.56 332 ALA A O 1
ATOM 2745 N N . GLY A 1 333 ? 32.241 -23.513 8.511 1.00 92.44 333 GLY A N 1
ATOM 2746 C CA . GLY A 1 333 ? 33.017 -24.456 7.699 1.00 92.44 333 GLY A CA 1
ATOM 2747 C C . GLY A 1 333 ? 32.539 -24.570 6.247 1.00 92.44 333 GLY A C 1
ATOM 2748 O O . GLY A 1 333 ? 32.726 -25.617 5.626 1.00 92.44 333 GLY A O 1
ATOM 2749 N N . ARG A 1 334 ? 31.881 -23.528 5.722 1.00 90.12 334 ARG A N 1
ATOM 2750 C CA . ARG A 1 334 ? 31.329 -23.471 4.358 1.00 90.12 334 ARG A CA 1
ATOM 2751 C C . ARG A 1 334 ? 32.350 -23.027 3.313 1.00 90.12 334 ARG A C 1
ATOM 2753 O O . ARG A 1 334 ? 32.214 -23.429 2.166 1.00 90.12 334 ARG A O 1
ATOM 2760 N N . THR A 1 335 ? 33.370 -22.268 3.710 1.00 89.25 335 THR A N 1
ATOM 2761 C CA . THR A 1 335 ? 34.497 -21.882 2.848 1.00 89.25 335 THR A CA 1
ATOM 2762 C C . THR A 1 335 ? 35.831 -21.987 3.592 1.00 89.25 335 THR A C 1
ATOM 2764 O O . THR A 1 335 ? 35.878 -21.938 4.824 1.00 89.25 335 THR A O 1
ATOM 2767 N N . GLN A 1 336 ? 36.912 -22.175 2.834 1.00 91.56 336 GLN A N 1
ATOM 2768 C CA . GLN A 1 336 ? 38.304 -22.076 3.297 1.00 91.56 336 GLN A CA 1
ATOM 2769 C C . GLN A 1 336 ? 39.082 -20.979 2.553 1.00 91.56 336 GLN A C 1
ATOM 2771 O O . GLN A 1 336 ? 40.281 -20.824 2.778 1.00 91.56 336 GLN A O 1
ATOM 2776 N N . GLU A 1 337 ? 38.411 -20.249 1.662 1.00 93.38 337 GLU A N 1
ATOM 2777 C CA . GLU A 1 337 ? 38.992 -19.169 0.871 1.00 93.38 337 GLU A CA 1
ATOM 2778 C C . GLU A 1 337 ? 39.345 -17.976 1.763 1.00 93.38 337 GLU A C 1
ATOM 2780 O O . GLU A 1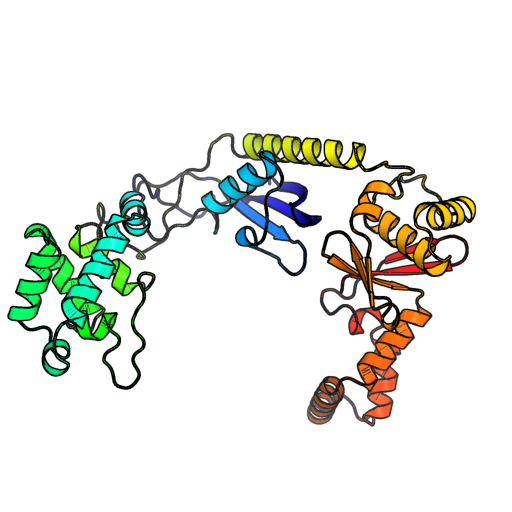 337 ? 38.692 -17.704 2.782 1.00 93.38 337 GLU A O 1
ATOM 2785 N N . SER A 1 338 ? 40.392 -17.242 1.380 1.00 94.81 338 SER A N 1
ATOM 2786 C CA . SER A 1 338 ? 40.638 -15.927 1.967 1.00 94.81 338 SER A CA 1
ATOM 2787 C C . SER A 1 338 ? 39.491 -14.969 1.636 1.00 94.81 338 SER A C 1
ATOM 2789 O O . SER A 1 338 ? 38.782 -15.177 0.657 1.00 94.81 338 SER A O 1
ATOM 2791 N N . LEU A 1 339 ? 39.325 -13.897 2.423 1.00 92.00 339 LEU A N 1
ATOM 2792 C CA . LEU A 1 339 ? 38.291 -12.890 2.153 1.00 92.00 339 LEU A CA 1
ATOM 2793 C C . LEU A 1 339 ? 38.355 -12.411 0.698 1.00 92.00 339 LEU A C 1
ATOM 2795 O O . LEU A 1 339 ? 37.341 -12.406 0.024 1.00 92.00 339 LEU A O 1
ATOM 2799 N N . LYS A 1 340 ? 39.550 -12.090 0.192 1.00 93.56 340 LYS A N 1
ATOM 2800 C CA . LYS A 1 340 ? 39.713 -11.628 -1.189 1.00 93.56 340 LYS A CA 1
ATOM 2801 C C . LYS A 1 340 ? 39.267 -12.675 -2.218 1.00 93.56 340 LYS A C 1
ATOM 2803 O O . LYS A 1 340 ? 38.494 -12.346 -3.100 1.00 93.56 340 LYS A O 1
ATOM 2808 N N . GLU A 1 341 ? 39.736 -13.916 -2.093 1.00 93.69 341 GLU A N 1
ATOM 2809 C CA . GLU A 1 341 ? 39.358 -14.998 -3.021 1.00 93.69 341 GLU A CA 1
ATOM 2810 C C . GLU A 1 341 ? 37.853 -15.285 -2.984 1.00 93.69 341 GLU A C 1
ATOM 2812 O O . GLU A 1 341 ? 37.267 -15.618 -4.010 1.00 93.69 341 GLU A O 1
ATOM 2817 N N . TRP A 1 342 ? 37.236 -15.131 -1.811 1.00 92.94 342 TRP A N 1
ATOM 2818 C CA . TRP A 1 342 ? 35.799 -15.284 -1.645 1.00 92.94 342 TRP A CA 1
ATOM 2819 C C . TRP A 1 342 ? 35.026 -14.144 -2.316 1.00 92.94 342 TRP A C 1
ATOM 2821 O O . TRP A 1 342 ? 34.098 -14.412 -3.064 1.00 92.94 342 TRP A O 1
ATOM 2831 N N . LEU A 1 343 ? 35.435 -12.886 -2.122 1.00 92.56 343 LEU A N 1
ATOM 2832 C CA . LEU A 1 343 ? 34.817 -11.734 -2.792 1.00 92.56 343 LEU A CA 1
ATOM 2833 C C . LEU A 1 343 ? 34.952 -11.824 -4.322 1.00 92.56 343 LEU A C 1
ATOM 2835 O O . LEU A 1 343 ? 33.964 -11.646 -5.030 1.00 92.56 343 LEU A O 1
ATOM 2839 N N . ASP A 1 344 ? 36.140 -12.191 -4.816 1.00 93.31 344 ASP A N 1
ATOM 2840 C CA . ASP A 1 344 ? 36.429 -12.386 -6.246 1.00 93.31 344 ASP A CA 1
ATOM 2841 C C . ASP A 1 344 ? 35.566 -13.509 -6.876 1.00 93.31 344 ASP A C 1
ATOM 2843 O O . ASP A 1 344 ? 35.442 -13.576 -8.100 1.00 93.31 344 ASP A O 1
ATOM 2847 N N . SER A 1 345 ? 34.982 -14.413 -6.075 1.00 92.12 345 SER A N 1
ATOM 2848 C CA . SER A 1 345 ? 34.178 -15.537 -6.575 1.00 92.12 345 SER A CA 1
ATOM 2849 C C . SER A 1 345 ? 32.669 -15.286 -6.586 1.00 92.12 345 SER A C 1
ATOM 2851 O O . SER A 1 345 ? 31.970 -15.970 -7.334 1.00 92.12 345 SER A O 1
ATOM 2853 N N . ILE A 1 346 ? 32.164 -14.293 -5.843 1.00 91.06 346 ILE A N 1
ATOM 2854 C CA . ILE A 1 346 ? 30.718 -14.045 -5.694 1.00 91.06 346 ILE A CA 1
ATOM 2855 C C . ILE A 1 346 ? 30.063 -13.715 -7.031 1.00 91.06 346 ILE A C 1
ATOM 2857 O O . ILE A 1 346 ? 29.167 -14.435 -7.457 1.00 91.06 346 ILE A O 1
ATOM 2861 N N . VAL A 1 347 ? 30.515 -12.667 -7.726 1.00 92.06 347 VAL A N 1
ATOM 2862 C CA . VAL A 1 347 ? 29.880 -12.239 -8.985 1.00 92.06 347 VAL A CA 1
ATOM 2863 C C . VAL A 1 347 ? 29.961 -13.334 -10.064 1.00 92.06 347 VAL A C 1
ATOM 2865 O O . VAL A 1 347 ? 28.935 -13.617 -10.683 1.00 92.06 347 VAL A O 1
ATOM 2868 N N . PRO A 1 348 ? 31.100 -14.035 -10.262 1.00 91.75 348 PRO A N 1
ATOM 2869 C CA . PRO A 1 348 ? 31.160 -15.168 -11.188 1.00 91.75 348 PRO A CA 1
ATOM 2870 C C . PRO A 1 348 ? 30.270 -16.367 -10.827 1.00 91.75 348 PRO A C 1
ATOM 2872 O O . PRO A 1 348 ? 29.874 -17.110 -11.727 1.00 91.75 348 PRO A O 1
ATOM 2875 N N . MET A 1 349 ? 30.004 -16.614 -9.539 1.00 89.44 349 MET A N 1
ATOM 2876 C CA . MET A 1 349 ? 29.193 -17.755 -9.094 1.00 89.44 349 MET A CA 1
ATOM 2877 C C . MET A 1 349 ? 27.698 -17.439 -9.044 1.00 89.44 349 MET A C 1
ATOM 2879 O O . MET A 1 349 ? 26.893 -18.236 -9.529 1.00 89.44 349 MET A O 1
ATOM 2883 N N . ASP A 1 350 ? 27.343 -16.292 -8.472 1.00 86.50 350 ASP A N 1
ATOM 2884 C CA . ASP A 1 350 ? 25.965 -15.911 -8.159 1.00 86.50 350 ASP A CA 1
ATOM 2885 C C . ASP A 1 350 ? 25.355 -14.993 -9.234 1.00 86.50 350 ASP A C 1
ATOM 2887 O O . ASP A 1 350 ? 24.132 -14.847 -9.308 1.00 86.50 350 ASP A O 1
ATOM 2891 N N . GLY A 1 351 ? 26.193 -14.417 -10.101 1.00 89.69 351 GLY A N 1
ATOM 2892 C CA . GLY A 1 351 ? 25.809 -13.443 -11.119 1.00 89.69 351 GLY A CA 1
ATOM 2893 C C . GLY A 1 351 ? 25.668 -12.027 -10.557 1.00 89.69 351 GLY A C 1
ATOM 2894 O O . GLY A 1 351 ? 25.327 -11.825 -9.391 1.00 89.69 351 GLY A O 1
ATOM 2895 N N . TRP A 1 352 ? 25.889 -11.022 -11.410 1.00 92.81 352 TRP A N 1
ATOM 2896 C CA . TRP A 1 352 ? 25.791 -9.608 -11.024 1.00 92.81 352 TRP A CA 1
ATOM 2897 C C . TRP A 1 352 ? 24.394 -9.238 -10.501 1.00 92.81 352 TRP A C 1
ATOM 2899 O O . TRP A 1 352 ? 24.263 -8.459 -9.560 1.00 92.81 352 TRP A O 1
ATOM 2909 N N . CYS A 1 353 ? 23.337 -9.827 -11.071 1.00 90.88 353 CYS A N 1
ATOM 2910 C CA . CYS A 1 353 ? 21.963 -9.473 -10.722 1.00 90.88 353 CYS A CA 1
ATOM 2911 C C . CYS A 1 353 ? 21.603 -9.913 -9.299 1.00 90.88 353 CYS A C 1
ATOM 2913 O O . CYS A 1 353 ? 20.970 -9.150 -8.585 1.00 90.88 353 CYS A O 1
ATOM 2915 N N . SER A 1 354 ? 22.079 -11.068 -8.827 1.00 87.81 354 SER A N 1
ATOM 2916 C CA . SER A 1 354 ? 21.857 -11.505 -7.437 1.00 87.81 354 SER A CA 1
ATOM 2917 C C . SER A 1 354 ? 22.504 -10.568 -6.408 1.00 87.81 354 SER A C 1
ATOM 2919 O O . SER A 1 354 ? 22.037 -10.471 -5.274 1.00 87.81 354 SER A O 1
ATOM 2921 N N . VAL A 1 355 ? 23.588 -9.891 -6.802 1.00 89.06 355 VAL A N 1
ATOM 2922 C CA . VAL A 1 355 ? 24.305 -8.918 -5.969 1.00 89.06 355 VAL A CA 1
ATOM 2923 C C . VAL A 1 355 ? 23.591 -7.570 -5.949 1.00 89.06 355 VAL A C 1
ATOM 2925 O O . VAL A 1 355 ? 23.531 -6.953 -4.893 1.00 89.06 355 VAL A O 1
ATOM 2928 N N . LEU A 1 356 ? 23.072 -7.106 -7.090 1.00 89.31 356 LEU A N 1
ATOM 2929 C CA . LEU A 1 356 ? 22.470 -5.773 -7.215 1.00 89.31 356 LEU A CA 1
ATOM 2930 C C . LEU A 1 356 ? 20.956 -5.748 -6.950 1.00 89.31 356 LEU A C 1
ATOM 2932 O O . LEU A 1 356 ? 20.459 -4.811 -6.337 1.00 89.31 356 LEU A O 1
ATOM 2936 N N . ASN A 1 357 ? 20.223 -6.768 -7.396 1.00 84.88 357 ASN A N 1
ATOM 2937 C CA . ASN A 1 357 ? 18.785 -6.932 -7.193 1.00 84.88 357 ASN A CA 1
ATOM 2938 C C . ASN A 1 357 ? 18.551 -7.870 -6.005 1.00 84.88 357 ASN A C 1
ATOM 2940 O O . ASN A 1 357 ? 18.498 -9.097 -6.133 1.00 84.88 357 ASN A O 1
ATOM 2944 N N . HIS A 1 358 ? 18.365 -7.274 -4.830 1.00 73.62 358 HIS A N 1
ATOM 2945 C CA . HIS A 1 358 ? 18.128 -8.007 -3.586 1.00 73.62 358 HIS A CA 1
ATOM 2946 C C . HIS A 1 358 ? 16.700 -8.561 -3.455 1.00 73.62 358 HIS A C 1
ATOM 2948 O O . HIS A 1 358 ? 16.360 -9.149 -2.424 1.00 73.62 358 HIS A O 1
ATOM 2954 N N . TRP A 1 359 ? 15.846 -8.360 -4.461 1.00 69.75 359 TRP A N 1
ATOM 2955 C CA . TRP A 1 359 ? 14.445 -8.751 -4.407 1.00 69.75 359 TRP A CA 1
ATOM 2956 C C . TRP A 1 359 ? 14.208 -10.156 -4.956 1.00 69.75 359 TRP A C 1
ATOM 2958 O O . TRP A 1 359 ? 13.814 -11.056 -4.210 1.00 69.75 359 TRP A O 1
ATOM 2968 N N . ASN A 1 360 ? 14.442 -10.355 -6.253 1.00 76.56 360 ASN A N 1
ATOM 2969 C CA . ASN A 1 360 ? 14.218 -11.637 -6.927 1.00 76.56 360 ASN A CA 1
ATOM 2970 C C . ASN A 1 360 ? 15.394 -12.093 -7.803 1.00 76.56 360 ASN A C 1
ATOM 2972 O O . ASN A 1 360 ? 15.353 -13.221 -8.292 1.00 76.56 360 ASN A O 1
ATOM 2976 N N . GLY A 1 361 ? 16.425 -11.257 -7.980 1.00 80.69 361 GLY A N 1
ATOM 2977 C CA . GLY A 1 361 ? 17.580 -11.564 -8.828 1.00 80.69 361 GLY A CA 1
ATOM 2978 C C . GLY A 1 361 ? 17.227 -11.770 -10.306 1.00 80.69 361 GLY A C 1
ATOM 2979 O O . GLY A 1 361 ? 17.968 -12.443 -11.022 1.00 80.69 361 GLY A O 1
ATOM 2980 N N . GLU A 1 362 ? 16.081 -11.252 -10.763 1.00 88.00 362 GLU A N 1
ATOM 2981 C CA . GLU A 1 362 ? 15.653 -11.348 -12.160 1.00 88.00 362 GLU A CA 1
ATOM 2982 C C . GLU A 1 362 ? 16.051 -10.093 -12.946 1.00 88.00 362 GLU A C 1
ATOM 2984 O O . GLU A 1 362 ? 15.889 -8.963 -12.482 1.00 88.00 362 GLU A O 1
ATOM 2989 N N . TYR A 1 363 ? 16.507 -10.304 -14.179 1.00 93.25 363 TYR A N 1
ATOM 2990 C CA . TYR A 1 363 ? 16.752 -9.256 -15.163 1.00 93.25 363 TYR A CA 1
ATOM 2991 C C . TYR A 1 363 ? 16.287 -9.712 -16.547 1.00 93.25 363 TYR A C 1
ATOM 2993 O O . TYR A 1 363 ? 16.046 -10.897 -16.796 1.00 93.25 363 TYR A O 1
ATOM 3001 N N . HIS A 1 364 ? 16.160 -8.753 -17.456 1.00 95.25 364 HIS A N 1
ATOM 3002 C CA . HIS A 1 364 ? 15.800 -8.990 -18.846 1.00 95.25 364 HIS A CA 1
ATOM 3003 C C . HIS A 1 364 ? 16.772 -8.289 -19.786 1.00 95.25 364 HIS A C 1
ATOM 3005 O O . HIS A 1 364 ? 17.268 -7.209 -19.485 1.00 95.25 364 HIS A O 1
ATOM 3011 N N . GLU A 1 365 ? 16.987 -8.887 -20.948 1.00 96.56 365 GLU A N 1
ATOM 3012 C CA . GLU A 1 365 ? 17.901 -8.399 -21.975 1.00 96.56 365 GLU A CA 1
ATOM 3013 C C . GLU A 1 365 ? 17.129 -7.887 -23.188 1.00 96.56 365 GLU A C 1
ATOM 3015 O O . GLU A 1 365 ? 16.165 -8.516 -23.634 1.00 96.56 365 GLU A O 1
ATOM 3020 N N . TYR A 1 366 ? 17.568 -6.752 -23.731 1.00 96.81 366 TYR A N 1
ATOM 3021 C CA . TYR A 1 366 ? 16.971 -6.130 -24.909 1.00 96.81 366 TYR A CA 1
ATOM 3022 C C . TYR A 1 366 ? 18.062 -5.745 -25.904 1.00 96.81 366 TYR A C 1
ATOM 3024 O O . TYR A 1 366 ? 18.996 -5.012 -25.572 1.00 96.81 366 TYR A O 1
ATOM 3032 N N . GLU A 1 367 ? 17.923 -6.218 -27.143 1.00 96.50 367 GLU A N 1
ATOM 3033 C CA . GLU A 1 367 ? 18.774 -5.796 -28.254 1.00 96.50 367 GLU A CA 1
ATOM 3034 C C . GLU A 1 367 ? 18.362 -4.389 -28.706 1.00 96.50 367 GLU A C 1
ATOM 3036 O O . GLU A 1 367 ? 17.236 -4.170 -29.158 1.00 96.50 367 GLU A O 1
ATOM 3041 N N . VAL A 1 368 ? 19.283 -3.431 -28.588 1.00 96.06 368 VAL A N 1
ATOM 3042 C CA . VAL A 1 368 ? 19.089 -2.042 -29.015 1.00 96.06 368 VAL A CA 1
ATOM 3043 C C . VAL A 1 368 ? 20.261 -1.644 -29.909 1.00 96.06 368 VAL A C 1
ATOM 3045 O O . VAL A 1 368 ? 21.410 -1.535 -29.478 1.00 96.06 368 VAL A O 1
ATOM 3048 N N . GLY A 1 369 ? 19.983 -1.447 -31.196 1.00 93.25 369 GLY A N 1
ATOM 3049 C CA . GLY A 1 369 ? 21.004 -1.259 -32.220 1.00 93.25 369 GLY A CA 1
ATOM 3050 C C . GLY A 1 369 ? 21.865 -2.513 -32.373 1.00 93.25 369 GLY A C 1
ATOM 3051 O O . GLY A 1 369 ? 21.399 -3.532 -32.869 1.00 93.25 369 GLY A O 1
ATOM 3052 N N . ASN A 1 370 ? 23.133 -2.421 -31.967 1.00 91.06 370 ASN A N 1
ATOM 3053 C CA . ASN A 1 370 ? 24.094 -3.530 -32.011 1.00 91.06 370 ASN A CA 1
ATOM 3054 C C . ASN A 1 370 ? 24.579 -3.962 -30.616 1.00 91.06 370 ASN A C 1
ATOM 3056 O O . ASN A 1 370 ? 25.579 -4.671 -30.520 1.00 91.06 370 ASN 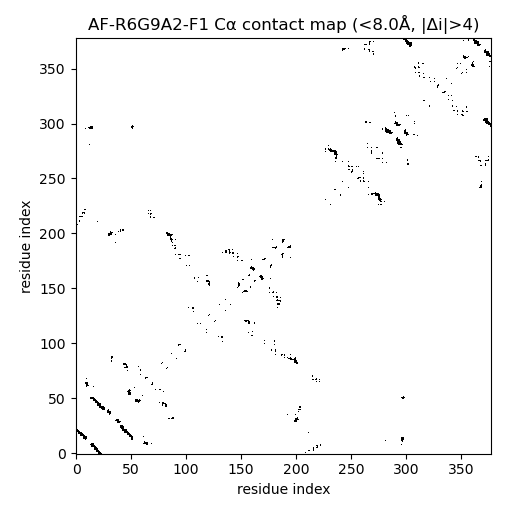A O 1
ATOM 3060 N N . GLU A 1 371 ? 23.928 -3.504 -29.546 1.00 94.19 371 GLU A N 1
ATOM 3061 C CA . GLU A 1 371 ? 24.300 -3.851 -28.172 1.00 94.19 371 GLU A CA 1
ATOM 3062 C C . GLU A 1 371 ? 23.113 -4.473 -27.439 1.00 94.19 371 GLU A C 1
ATOM 3064 O O . GLU A 1 371 ? 21.952 -4.272 -27.805 1.00 94.19 371 GLU A O 1
ATOM 3069 N N . CYS A 1 372 ? 23.427 -5.230 -26.393 1.00 96.25 372 CYS A N 1
ATOM 3070 C CA . CYS A 1 372 ? 22.451 -5.804 -25.484 1.00 96.25 372 CYS A CA 1
ATOM 3071 C C . CYS A 1 372 ? 22.437 -4.981 -24.193 1.00 96.25 372 CYS A C 1
ATOM 3073 O O . CYS A 1 372 ? 23.480 -4.817 -23.556 1.00 96.25 372 CYS A O 1
ATOM 3075 N N . ILE A 1 373 ? 21.268 -4.460 -23.822 1.00 98.00 373 ILE A N 1
ATOM 3076 C CA . ILE A 1 373 ? 21.065 -3.726 -22.572 1.00 98.00 373 ILE A CA 1
ATOM 3077 C C . ILE A 1 373 ? 20.259 -4.602 -21.616 1.00 98.00 373 ILE A C 1
ATOM 3079 O O . ILE A 1 373 ? 19.154 -5.049 -21.934 1.00 98.00 373 ILE A O 1
ATOM 3083 N N . CYS A 1 374 ? 20.819 -4.820 -20.433 1.00 97.19 374 CYS A N 1
ATOM 3084 C CA . CYS A 1 374 ? 20.168 -5.475 -19.314 1.00 97.19 374 CYS A CA 1
ATOM 3085 C C . CYS A 1 374 ? 19.295 -4.472 -18.552 1.00 97.19 374 CYS A C 1
ATOM 3087 O O . CYS A 1 374 ? 19.694 -3.331 -18.313 1.00 97.19 374 CYS A O 1
ATOM 3089 N N . VAL A 1 375 ? 18.112 -4.924 -18.146 1.00 96.00 375 VAL A N 1
ATOM 3090 C CA . VAL A 1 375 ? 17.145 -4.190 -17.330 1.00 96.00 375 VAL A CA 1
ATOM 3091 C C . VAL A 1 375 ? 16.824 -5.036 -16.106 1.00 96.00 375 VAL A C 1
ATOM 3093 O O . VAL A 1 375 ? 16.263 -6.126 -16.239 1.00 96.00 375 VAL A O 1
ATOM 3096 N N . SER A 1 376 ? 17.165 -4.535 -14.921 1.00 93.00 376 SER A N 1
ATOM 3097 C CA . SER A 1 376 ? 16.830 -5.162 -13.638 1.00 93.00 376 SER A CA 1
ATOM 3098 C C . SER A 1 376 ? 16.142 -4.158 -12.731 1.00 93.00 376 SER A C 1
ATOM 3100 O O . SER A 1 376 ? 16.566 -3.008 -12.650 1.00 93.00 376 SER A O 1
ATOM 3102 N N . LEU A 1 377 ? 15.115 -4.605 -12.011 1.00 89.00 377 LEU A N 1
ATOM 3103 C CA . LEU A 1 377 ? 14.602 -3.866 -10.859 1.00 89.00 377 LEU A CA 1
ATOM 3104 C C . LEU A 1 377 ? 15.696 -3.794 -9.777 1.00 89.00 377 LEU A C 1
ATOM 3106 O O . LEU A 1 377 ? 16.546 -4.689 -9.714 1.00 89.00 377 LEU A O 1
ATOM 3110 N N . THR A 1 378 ? 15.680 -2.742 -8.962 1.00 84.00 378 THR A N 1
ATOM 3111 C CA . THR A 1 378 ? 16.531 -2.619 -7.764 1.00 84.00 378 THR A CA 1
ATOM 3112 C C . THR A 1 378 ? 15.910 -3.264 -6.539 1.00 84.00 378 THR A C 1
ATOM 3114 O O . THR A 1 378 ? 14.704 -2.995 -6.315 1.00 84.00 378 THR A O 1
#

Foldseek 3Di:
DDKDWFWFAAPLLKIKIKIKDWAAPQPDFFAALAPRDTDNPRTFIAMWMDTQPDTGLCLVVGHHPDPLNVVVSVVCVCCPPSQWFLHRPVLVCCLVDVNLVVLLVQLVVQLVPDDLVVLVDCDPVVVVSNCVSLVQDPVLSVQLQVLCVPPVVVHVSCAQPLSDPPGDHDDSPDPSVSCNSCSSVPNCQDPNRGRNPDIHGHDDDPCNSVVVVVSSVVSVVVRVVVLVVLPLVDWLLDPPDDQAPVQLVVQCVVVVDDSQVSQQLSFVRNVVRGGNRQFVVAWDDPDVQQCWIDGSSFIKRKFALVSLLVSLLCLLVVDPVLVVVVVVCVVVVNDPDDSVVVSVCCCVPVNSLVSVPVDPSDWDWDDHHNGIMIIDTD

Nearest PDB structures (foldseek):
  1tht-assembly1_B  TM=5.753E-01  e=7.229E+00  Vibrio harveyi
  7zzl-assembly2_B  TM=1.852E-01  e=8.446E+00  Priestia megaterium DSM 319

pLDDT: mean 92.29, std 5.51, range [66.94, 98.38]

Secondary structure (DSSP, 8-state):
-EEEEEEEE-TT--EEEEEEEEEE-TTS-EEBTTT-PEE---EEEEEEEEETTEEES-GGG----SHHHHHHHHHHHHTHHHHEESS-HHHHHHHHSHHHHHHHHHHHHHHHTS-HHHHT---HHHHHHHHHHTT--GGGHHHHHHHHHHHSTT-HHHHHTT-STTPPPPPTT-HHHHHHHHHHTT-SEETTEETTSS-EEPPPPTTHHHHHHHHHHHHHHHHHHHHHHS---SBTTSTT----HHHHHHHHHHHT--HHHHHHHHHHHHHHT-BHHHHHTT-EEEETTTTEEEETTEEEEEE-HHHHHHHHHHHHHH-HHHHHHHHHHHHTTS--S-HHHHHHHHHHHH-HHHHH-TTT--EEEEEETTEEEEEEE-

Radius of gyration: 29.43 Å; Cα contacts (8 Å, |Δi|>4): 574; chains: 1; bounding box: 68×45×82 Å

Solvent-accessible surface area (backbone atoms only — not comparable to full-atom values): 20603 Å² total; per-residue (Å²): 129,57,70,51,74,42,67,47,62,32,65,83,42,31,38,34,43,38,39,40,35,47,44,83,31,80,86,57,87,42,28,28,25,84,77,68,43,79,43,88,51,54,53,36,54,44,68,37,30,38,36,50,97,43,60,47,85,40,68,88,76,59,48,63,65,46,74,44,48,44,52,50,46,54,53,44,64,66,35,38,80,58,26,54,34,50,41,38,53,71,44,47,53,44,72,71,31,70,63,43,55,49,52,53,48,51,54,50,58,61,52,68,74,48,56,75,75,66,42,74,54,59,49,73,68,50,50,53,52,48,38,63,74,70,63,46,48,78,92,22,48,68,55,33,52,51,43,30,49,72,72,28,81,51,21,58,58,35,45,41,64,12,71,52,102,85,44,65,59,52,51,82,85,35,70,60,53,45,46,42,58,28,13,48,72,51,41,30,51,49,96,84,44,47,64,64,74,56,70,22,26,73,86,76,63,95,57,48,68,59,52,51,49,55,44,41,54,46,34,48,50,55,47,52,54,51,44,67,71,42,56,48,86,46,52,42,44,45,92,87,54,71,52,38,66,66,53,42,52,49,42,18,68,74,69,73,49,52,73,71,60,26,44,43,53,50,38,50,22,41,74,71,46,25,28,49,16,60,41,62,77,44,56,44,78,76,34,78,92,70,31,30,30,29,46,30,63,31,54,29,39,45,37,38,66,70,59,43,39,51,48,28,51,50,47,54,74,70,40,69,64,51,60,53,52,49,53,52,33,43,76,70,68,73,49,87,65,53,72,66,62,47,55,72,41,44,46,83,72,64,37,32,46,49,68,60,14,79,79,80,43,62,69,47,78,33,73,41,61,93,43,57,33,35,43,24,58,89

Mean predicted aligned error: 8.32 Å

Sequence (378 aa):
MYKRTVIFRDTTHTRWVVNFELRNNSLNIQRSRATLQELNNKYELSVTGEGGCSCGQCYEYIAPRTPGQKQLLDIWHKYHLNNMSAGTVKQDDYLNSQEYRNDYNKFVDLFIGYDKEHRQRFDKTNWDIFCKSLQIYPDYIEGVKTIILKYMSDNPIVYILGLTAHGLSHQIDDLYVKYLFLAIHGLYNDRGYKYGSGWLHDELPVDIEQQIDSLCDLIEQEEKSLSSELNPVFDMGNEDFVADECIIQQVMDLRQCDRSEAMRFIALGMHLKYTFGDLNDTFNIEDSDLQLYTANGTQYYLGTEDELIQIAEDTVHNDSEYEYFWREAVSAGRTQESLKEWLDSIVPMDGWCSVLNHWNGEYHEYEVGNECICVSLT